Protein AF-A0A4S8QLC9-F1 (afdb_monomer)

Secondary structure (DSSP, 8-state):
-------PPPPP--TTS-HHHHHTT------SSS-HHHHHTT------PPPSS-------------------------------TT------TTS-TTTHHHHHHIIIIIHHHHSS---SSS-HIIIIIGGGTTT-HHHHHHHHHHHHHHHHHH-GGGHHHHHHHHHHHHHHHHHHHTSHHHHTSHHHHHHHHHHHHHHHHH-SS-THHHHHHHHHHHHHHTTS--TT-HHHHHHHHHHHHHHHHHTS--SS-S-TTSPP----------S-S-TTS---PPSSTT-TT-HHHHHHHHHHHHHHHHHHHHHHHTS---HHHHHHHHHHHHHHHHHHHHHHHHS-HHHHT--GGGGTS--SSPPPHHHHHHHHHHHHHHHHHHHHHHHHHHHH-TT--SSPPHHHHHHHHHHHHHHHHSPTTSS-HHHHHHHHHHHHHH-SS-HHHHHHHHHHHS--TTT-SS--HHHHHHHHHHHHHHHHHTS---HHHHHHHHT--SS----------PPPPP-----S---------------PPPEEEEEEETBTTHHHHTHHHHHTT-EEEEEETT-PPPTT-TTEEEEE--TT-GGGTTGGGS--TT-S-TTTT-EEEEE----SSS--HHHHHHHHHHHHTT-TT-B-

Solvent-accessible surface area (backbone atoms only — not comparable to full-atom values): 38582 Å² total; per-residue (Å²): 141,87,87,80,88,74,79,77,71,85,74,79,81,66,91,76,40,36,49,49,34,52,79,67,74,46,91,53,82,60,42,76,85,54,24,65,70,29,61,78,65,75,46,83,51,43,65,82,78,72,75,97,84,78,87,81,84,88,84,88,84,90,85,87,88,83,90,82,92,85,89,82,85,85,78,89,68,89,65,83,76,76,76,63,95,78,65,82,77,83,79,62,94,87,59,60,76,90,52,47,66,25,50,51,43,24,72,77,48,52,51,21,48,75,42,98,50,65,55,91,72,66,42,59,64,61,72,71,42,52,80,40,38,89,80,30,69,20,29,36,21,17,44,35,12,39,26,21,42,52,49,17,68,75,40,63,84,28,41,64,53,10,55,51,24,40,56,47,13,54,53,38,39,57,55,37,57,74,36,75,70,50,38,59,34,67,47,45,47,50,20,34,49,37,45,17,50,33,28,68,46,72,48,93,77,54,56,24,54,61,28,47,51,51,36,50,52,43,35,49,75,61,75,41,74,44,51,86,38,65,69,43,42,52,47,46,52,52,37,33,54,38,10,54,62,41,30,72,24,45,90,61,82,79,69,57,56,55,73,75,78,78,73,87,73,87,67,82,81,76,91,81,78,76,96,77,68,79,79,77,71,56,71,56,56,61,38,82,80,43,52,68,63,49,52,50,58,56,50,48,52,56,45,36,52,48,8,41,51,48,35,61,69,72,47,96,66,54,76,66,54,53,50,51,54,38,53,51,41,52,48,53,52,51,51,53,52,53,48,53,71,68,42,56,64,85,61,62,68,54,66,77,54,70,85,74,54,89,61,99,63,83,76,52,72,45,60,49,50,46,52,49,46,47,47,17,52,54,18,31,52,33,16,49,52,41,48,41,51,34,70,66,35,54,57,63,62,88,77,63,52,73,68,51,50,49,33,37,50,53,28,52,53,45,54,73,66,54,72,89,58,68,44,51,54,67,34,37,51,50,8,43,48,33,36,59,70,70,60,76,88,48,67,69,59,50,51,52,40,51,60,64,42,60,60,62,60,83,48,44,75,65,75,42,59,56,53,47,54,50,45,56,54,48,50,52,48,28,64,74,68,76,45,74,65,43,61,68,60,52,34,62,74,65,74,54,49,75,42,42,79,88,86,76,75,90,75,82,88,70,87,81,80,82,91,72,87,84,78,99,80,83,89,73,80,86,72,81,76,85,72,92,67,101,65,88,49,63,26,37,36,32,39,44,47,79,45,87,54,41,68,66,49,53,55,60,50,35,76,72,56,26,41,36,39,39,24,14,74,82,23,64,50,57,89,91,40,85,75,40,45,33,25,40,32,40,88,88,39,75,85,29,70,54,46,77,71,55,77,78,87,87,70,99,55,96,75,81,65,60,64,48,33,41,51,78,50,76,58,99,51,100,74,33,62,70,54,48,49,56,48,51,61,55,45,58,74,75,41,92,80,62,48,112

Nearest PDB structures (foldseek):
  7vpr-assembly1_B  TM=7.596E-01  e=4.876E-01  Nakaseomyces glabratus CBS 138
  7vpr-assembly2_C  TM=4.814E-01  e=3.981E-01  Nakaseomyces glabratus CBS 138
  7vpu-assembly1_A  TM=4.990E-01  e=4.682E-01  Lachancea thermotolerans CBS 6340
  4n9n-assembly1_B  TM=2.344E-01  e=7.027E-01  Saccharomyces cerevisiae S288C

pLDDT: mean 74.34, std 22.4, range [23.83, 98.12]

Sequence (644 aa):
MAPGMGIKAPVPRTRTGCLTCRARKVKCDEGKPDCGRCIRLQRDCKWSTPPAHMLATTSHGHGISSTSSLPTTQQLALGKTRIPKDSFVIEFPNIDKTTMPYIHHFVGFCTRFLAYANDDEGNPFKEELVPFVTTSPALLHSIIAVAAGHMSRTDKQHEVKATKHYSMALRELNTALCDNSVAKQNATLGACLLLCVYEISHSDRGLWLEHLKGARDLILHRGGPKKSDFLTRFFALLDVSGSLWAGQGPLLPGNYWLEDAPTLSTSPKQIGDSPSAEPTLNWPYYDPGGIMTGEFHVFMIFMAKLSRLSSRSLVETSAEEQIIIKQEAIGIQHEVQMWWQNCSPMLRDLSNDWRRQPRDTKLTVAETLEAEAFSSTKACMYGCILFIHHIINPVGEEPPSPEVSEAITQVLDIAAETPEGYGLEMGLYYGLFAAGASIFNDWAVEDTVRKKLKADTRIALYHADRALELLEILWRRQHQYERKFDWREVQQQMGIHMVLVKDCGEIDRTPQPDFGKMDRNEIKGTDIGVKNGGMNKATILLLGGTGKVARRIAPLPSDDGYNVLLASRSGSSPASLPNVKGVKFDWLDTNSYDNPFISSEGDGDANENSIEAVFMIAPPVLDALPLAKRFIDGVTKREEELYF

Radius of gyration: 32.33 Å; Cα contacts (8 Å, |Δi|>4): 746; chains: 1; bounding box: 87×119×96 Å

Foldseek 3Di:
DDDDDDPPDQDPDDPQAFPVCVVVSHDFPNDPPATPVCVVVVHDTHHPDDDPPPPDDDDDDDDDDDDDDDDDDDDPDPPPPDPPPPPPPPDLPPDDPVQVVLLCQLLVAVLLQLDLHNDNAPRCCVVPAVVCLNVQLLLVLLSSLLSLLLVCLVPVVSVVVNVVSLVSSVVSLVVLCVDLVSLQDPSSLNSLQSNLLSCLQHNQPLCSVVSLVSSQVSCVSNVHQDLPDPSSLSSLVCQLLLLLQALPFGPDDDLSNDDDDDPPPPDDPDPDDDDPDDPDQPPVNLPSVCQLVNLLSVVSVLSRLLSPLSNQLPDDDDPVVLVVSLVSLVVSLVVLVVSLVPRDCVLSVDDLCPVVDDDPDDDDPSRVSSSLSSLLSLLLSLLSVLSSQCSNPVQADVVHDPSLVVSLVSLLSSLVSDDAQRNSCSSSLSSLLSSLLRDAPPVVSLVSSLVSQCGPSNRHSGHQVLSNVLSVVQRVCCVVVVGHDRSVVSCVVVVGRSNDDDDDDDDDPDDDDDDDDDDDDDDDDPDPDDDPDDDQAAEEEEEDPPPPPSVVCQCVVQVVRHAYEYEDCVQDDPPVCPRHGGWHDDLVDPVRLCRLVDDDPDDDDPPNRDHQEYHDDFDPDPDRCVSVVVSVVVSCVVDVRHYD

Structure (mmCIF, N/CA/C/O backbone):
data_AF-A0A4S8QLC9-F1
#
_entry.id   AF-A0A4S8QLC9-F1
#
loop_
_atom_site.group_PDB
_atom_site.id
_atom_site.type_symbol
_atom_site.label_atom_id
_atom_site.label_alt_id
_atom_site.label_comp_id
_atom_site.label_asym_id
_atom_site.label_entity_id
_atom_site.label_seq_id
_atom_site.pdbx_PDB_ins_code
_atom_site.Cartn_x
_atom_site.Cartn_y
_atom_site.Cartn_z
_atom_site.occupancy
_atom_site.B_iso_or_equiv
_atom_site.auth_seq_id
_atom_site.auth_comp_id
_atom_site.auth_asym_id
_atom_site.auth_atom_id
_atom_site.pdbx_PDB_model_num
ATOM 1 N N . MET A 1 1 ? -44.398 20.817 -68.321 1.00 40.97 1 MET A N 1
ATOM 2 C CA . MET A 1 1 ? -43.665 21.704 -67.394 1.00 40.97 1 MET A CA 1
ATOM 3 C C . MET A 1 1 ? -44.543 21.955 -66.182 1.00 40.97 1 MET A C 1
ATOM 5 O O . MET A 1 1 ? -45.638 22.465 -66.359 1.00 40.97 1 MET A O 1
ATOM 9 N N . ALA A 1 2 ? -44.077 21.593 -64.988 1.00 24.88 2 ALA A N 1
ATOM 10 C CA . ALA A 1 2 ? -44.499 22.216 -63.737 1.00 24.88 2 ALA A CA 1
ATOM 11 C C . ALA A 1 2 ? -43.323 22.159 -62.737 1.00 24.88 2 ALA A C 1
ATOM 13 O O . ALA A 1 2 ? -42.549 21.200 -62.790 1.00 24.88 2 ALA A O 1
ATOM 14 N N . PRO A 1 3 ? -43.131 23.196 -61.906 1.00 30.08 3 PRO A N 1
ATOM 15 C CA . PRO A 1 3 ? -41.841 23.584 -61.338 1.00 30.08 3 PRO A CA 1
ATOM 16 C C . PRO A 1 3 ? -41.762 23.342 -59.820 1.00 30.08 3 PRO A C 1
ATOM 18 O O . PRO A 1 3 ? -42.779 23.228 -59.144 1.00 30.08 3 PRO A O 1
ATOM 21 N N . GLY A 1 4 ? -40.543 23.400 -59.269 1.00 27.56 4 GLY A N 1
ATOM 22 C CA . GLY A 1 4 ? -40.357 23.971 -57.928 1.00 27.56 4 GLY A CA 1
ATOM 23 C C . GLY A 1 4 ? -39.788 23.074 -56.831 1.00 27.56 4 GLY A C 1
ATOM 24 O O . GLY A 1 4 ? -40.273 23.118 -55.705 1.00 27.56 4 GLY A O 1
ATOM 25 N N . MET A 1 5 ? -38.712 22.329 -57.102 1.00 36.34 5 MET A N 1
ATOM 26 C CA . MET A 1 5 ? -37.779 21.915 -56.045 1.00 36.34 5 MET A CA 1
ATOM 27 C C . MET A 1 5 ? -37.072 23.155 -55.476 1.00 36.34 5 MET A C 1
ATOM 29 O O . MET A 1 5 ? -36.099 23.646 -56.041 1.00 36.34 5 MET A O 1
ATOM 33 N N . GLY A 1 6 ? -37.562 23.671 -54.350 1.00 28.25 6 GLY A N 1
ATOM 34 C CA . GLY A 1 6 ? -36.847 24.651 -53.538 1.00 28.25 6 GLY A CA 1
ATOM 35 C C . GLY A 1 6 ? -35.930 23.943 -52.546 1.00 28.25 6 GLY A C 1
ATOM 36 O O . GLY A 1 6 ? -36.353 23.615 -51.437 1.00 28.25 6 GLY A O 1
ATOM 37 N N . ILE A 1 7 ? -34.670 23.711 -52.924 1.00 32.94 7 ILE A N 1
ATOM 38 C CA . ILE A 1 7 ? -33.600 23.397 -51.970 1.00 32.94 7 ILE A CA 1
ATOM 39 C C . ILE A 1 7 ? -33.505 24.600 -51.028 1.00 32.94 7 ILE A C 1
ATOM 41 O O . ILE A 1 7 ? -33.061 25.676 -51.428 1.00 32.94 7 ILE A O 1
ATOM 45 N N . LYS A 1 8 ? -33.973 24.452 -49.781 1.00 32.56 8 LYS A N 1
ATOM 46 C CA . LYS A 1 8 ? -33.786 25.490 -48.763 1.00 32.56 8 LYS A CA 1
ATOM 47 C C . LYS A 1 8 ? -32.284 25.683 -48.576 1.00 32.56 8 LYS A C 1
ATOM 49 O O . LYS A 1 8 ? -31.589 24.750 -48.176 1.00 32.56 8 LYS A O 1
ATOM 54 N N . ALA A 1 9 ? -31.803 26.886 -48.882 1.00 34.47 9 ALA A N 1
ATOM 55 C CA . ALA A 1 9 ? -30.424 27.285 -48.645 1.00 34.47 9 ALA A CA 1
ATOM 56 C C . ALA A 1 9 ? -30.021 26.982 -47.184 1.00 34.47 9 ALA A C 1
ATOM 58 O O . ALA A 1 9 ? -30.874 27.073 -46.289 1.00 34.47 9 ALA A O 1
ATOM 59 N N . PRO A 1 10 ? -28.750 26.625 -46.911 1.00 39.81 10 PRO A N 1
ATOM 60 C CA . PRO A 1 10 ? -28.298 26.353 -45.555 1.00 39.81 10 PRO A CA 1
ATOM 61 C C . PRO A 1 10 ? -28.537 27.601 -44.707 1.00 39.81 10 PRO A C 1
ATOM 63 O O . PRO A 1 10 ? -27.985 28.663 -44.990 1.00 39.81 10 PRO A O 1
ATOM 66 N N . VAL A 1 11 ? -29.375 27.484 -43.677 1.00 43.97 11 VAL A N 1
ATOM 67 C CA . VAL A 1 11 ? -29.597 28.582 -42.733 1.00 43.97 11 VAL A CA 1
ATOM 68 C C . VAL A 1 11 ? -28.239 28.925 -42.103 1.00 43.97 11 VAL A C 1
ATOM 70 O O . VAL A 1 11 ? -27.585 28.014 -41.579 1.00 43.97 11 VAL A O 1
ATOM 73 N N . PRO A 1 12 ? -27.787 30.193 -42.154 1.00 42.31 12 PRO A N 1
ATOM 74 C CA . PRO A 1 12 ? -26.515 30.599 -41.572 1.00 42.31 12 PRO A CA 1
ATOM 75 C C . PRO A 1 12 ? -26.458 30.172 -40.105 1.00 42.31 12 PRO A C 1
ATOM 77 O O . PRO A 1 12 ? -27.382 30.433 -39.332 1.00 42.31 12 PRO A O 1
ATOM 80 N N . ARG A 1 13 ? -25.392 29.461 -39.727 1.00 53.06 13 ARG A N 1
ATOM 81 C CA . ARG A 1 13 ? -25.207 28.974 -38.357 1.00 53.06 13 ARG A CA 1
ATOM 82 C C . ARG A 1 13 ? -24.971 30.180 -37.454 1.00 53.06 13 ARG A C 1
ATOM 84 O O . ARG A 1 13 ? -23.897 30.776 -37.511 1.00 53.06 13 ARG A O 1
ATOM 91 N N . THR A 1 14 ? -25.933 30.524 -36.603 1.00 51.81 14 THR A N 1
ATOM 92 C CA . THR A 1 14 ? -25.678 31.504 -35.547 1.00 51.81 14 THR A CA 1
ATOM 93 C C . THR A 1 14 ? -24.712 30.869 -34.540 1.00 51.81 14 THR A C 1
ATOM 95 O O . THR A 1 14 ? -24.945 29.773 -34.022 1.00 51.81 14 THR A O 1
ATOM 98 N N . ARG A 1 15 ? -23.562 31.515 -34.292 1.00 63.62 15 ARG A N 1
ATOM 99 C CA . ARG A 1 15 ? -22.584 31.074 -33.269 1.00 63.62 15 ARG A CA 1
ATOM 100 C C . ARG A 1 15 ? -23.137 31.200 -31.842 1.00 63.62 15 ARG A C 1
ATOM 102 O O . ARG A 1 15 ? -22.495 30.723 -30.911 1.00 63.62 15 ARG A O 1
ATOM 109 N N . THR A 1 16 ? -24.310 31.810 -31.701 1.00 76.56 16 THR A N 1
ATOM 110 C CA . THR A 1 16 ? -24.977 32.205 -30.461 1.00 76.56 16 THR A CA 1
ATOM 111 C C . THR A 1 16 ? -26.030 31.215 -29.967 1.00 76.56 16 THR A C 1
ATOM 113 O O . THR A 1 16 ? -26.509 31.398 -28.863 1.00 76.56 16 THR A O 1
ATOM 116 N N . GLY A 1 17 ? -26.373 30.148 -30.702 1.00 83.12 17 GLY A N 1
ATOM 117 C CA . GLY A 1 17 ? -27.318 29.129 -30.213 1.00 83.12 17 GLY A CA 1
ATOM 118 C C . GLY A 1 17 ? -26.778 28.265 -29.061 1.00 83.12 17 GLY A C 1
ATOM 119 O O . GLY A 1 17 ? -25.562 28.099 -28.925 1.00 83.12 17 GLY A O 1
ATOM 120 N N . CYS A 1 18 ? -27.667 27.650 -28.269 1.00 90.75 18 CYS A N 1
ATOM 121 C CA . CYS A 1 18 ? -27.265 26.723 -27.206 1.00 90.75 18 CYS A CA 1
ATOM 122 C C . CYS A 1 18 ? -26.490 25.516 -27.775 1.00 90.75 18 CYS A C 1
ATOM 124 O O . CYS A 1 18 ? -26.705 25.084 -28.915 1.00 90.75 18 CYS A O 1
ATOM 126 N N . LEU A 1 19 ? -25.580 24.954 -26.980 1.00 88.62 19 LEU A N 1
ATOM 127 C CA . LEU A 1 19 ? -24.732 23.818 -27.351 1.00 88.62 19 LEU A CA 1
ATOM 128 C C . LEU A 1 19 ? -25.574 22.599 -27.747 1.00 88.62 19 LEU A C 1
ATOM 130 O O . LEU A 1 19 ? -25.239 21.916 -28.715 1.00 88.62 19 LEU A O 1
ATOM 134 N N . THR A 1 20 ? -26.711 22.384 -27.081 1.00 88.06 20 THR A N 1
ATOM 135 C CA . THR A 1 20 ? -27.626 21.269 -27.361 1.00 88.06 20 THR A CA 1
ATOM 136 C C . THR A 1 20 ? -28.256 21.370 -28.757 1.00 88.06 20 THR A C 1
ATOM 138 O O . THR A 1 20 ? -28.258 20.397 -29.515 1.00 88.06 20 THR A O 1
ATOM 141 N N . CYS A 1 21 ? -28.752 22.544 -29.161 1.00 88.81 21 CYS A N 1
ATOM 142 C CA . CYS A 1 21 ? -29.295 22.756 -30.509 1.00 88.81 21 CYS A CA 1
ATOM 143 C C . CYS A 1 21 ? -28.197 22.772 -31.582 1.00 88.81 21 CYS A C 1
ATOM 145 O O . CYS A 1 21 ? -28.405 22.243 -32.679 1.00 88.81 21 CYS A O 1
ATOM 147 N N . ARG A 1 22 ? -27.010 23.307 -31.256 1.00 84.44 22 ARG A N 1
ATOM 148 C CA . ARG A 1 22 ? -25.844 23.331 -32.154 1.00 84.44 22 ARG A CA 1
ATOM 149 C C . ARG A 1 22 ? -25.318 21.933 -32.466 1.00 84.44 22 ARG A C 1
ATOM 151 O O . ARG A 1 22 ? -25.116 21.632 -33.641 1.00 84.44 22 ARG A O 1
ATOM 158 N N . ALA A 1 23 ? -25.162 21.070 -31.460 1.00 83.31 23 ALA A N 1
ATOM 159 C CA . ALA A 1 23 ? -24.750 19.674 -31.644 1.00 83.31 23 ALA A CA 1
ATOM 160 C C . ALA A 1 23 ? -25.713 18.917 -32.572 1.00 83.31 23 ALA A C 1
ATOM 162 O O . ALA A 1 23 ? -25.302 18.120 -33.412 1.00 83.31 23 ALA A O 1
ATOM 163 N N . ARG A 1 24 ? -27.006 19.245 -32.482 1.00 84.69 24 ARG A N 1
ATOM 164 C CA . ARG A 1 24 ? -28.070 18.650 -33.296 1.00 84.69 24 ARG A CA 1
ATOM 165 C C . ARG A 1 24 ? -28.266 19.314 -34.659 1.00 84.69 24 ARG A C 1
ATOM 167 O O . ARG A 1 24 ? -29.146 18.892 -35.402 1.00 84.69 24 ARG A O 1
ATOM 174 N N . LYS A 1 25 ? -27.470 20.336 -34.996 1.00 82.94 25 LYS A N 1
ATOM 175 C CA . LYS A 1 25 ? -27.532 21.081 -36.267 1.00 82.94 25 LYS A CA 1
ATOM 176 C C . LYS A 1 25 ? -28.931 21.651 -36.573 1.00 82.94 25 LYS A C 1
ATOM 178 O O . LYS A 1 25 ? -29.340 21.707 -37.730 1.00 82.94 25 LYS A O 1
ATOM 183 N N . VAL A 1 26 ? -29.662 22.098 -35.545 1.00 82.44 26 VAL A N 1
ATOM 184 C CA . VAL A 1 26 ? -30.986 22.743 -35.672 1.00 82.44 26 VAL A CA 1
ATOM 185 C C . VAL A 1 26 ? -30.947 24.193 -35.180 1.00 82.44 26 VAL A C 1
ATOM 187 O O . VAL A 1 26 ? -30.158 24.531 -34.300 1.00 82.44 26 VAL A O 1
ATOM 190 N N . LYS A 1 27 ? -31.808 25.063 -35.732 1.00 79.25 27 LYS A N 1
ATOM 191 C CA . LYS A 1 27 ? -31.900 26.474 -3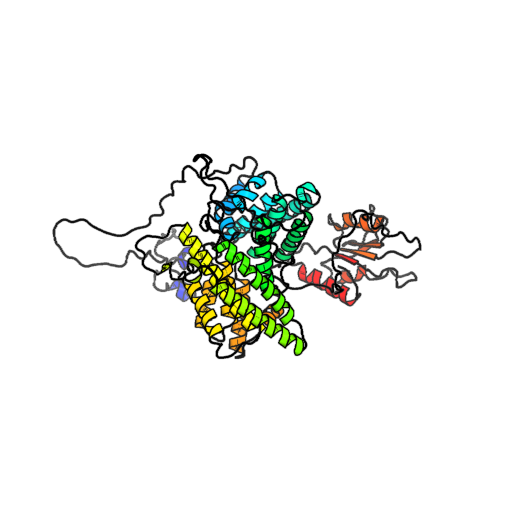5.317 1.00 79.25 27 LYS A CA 1
ATOM 192 C C . LYS A 1 27 ? -32.376 26.580 -33.861 1.00 79.25 27 LYS A C 1
ATOM 194 O O . LYS A 1 27 ? -33.389 25.975 -33.503 1.00 79.25 27 LYS A O 1
ATOM 199 N N . CYS A 1 28 ? -31.634 27.343 -33.066 1.00 89.62 28 CYS A N 1
ATOM 200 C CA . CYS A 1 28 ? -31.968 27.719 -31.696 1.00 89.62 28 CYS A CA 1
ATOM 201 C C . CYS A 1 28 ? -32.767 29.031 -31.725 1.00 89.62 28 CYS A C 1
ATOM 203 O O . CYS A 1 28 ? -32.436 29.921 -32.505 1.00 89.62 28 CYS A O 1
ATOM 205 N N . ASP A 1 29 ? -33.815 29.140 -30.912 1.00 86.62 29 ASP A N 1
ATOM 206 C CA . ASP A 1 29 ? -34.587 30.376 -30.686 1.00 86.62 29 ASP A CA 1
ATOM 207 C C . ASP A 1 29 ? -33.917 31.318 -29.672 1.00 86.62 29 ASP A C 1
ATOM 209 O O . ASP A 1 29 ? -34.363 32.434 -29.452 1.00 86.62 29 ASP A O 1
ATOM 213 N N . GLU A 1 30 ? -32.813 30.859 -29.092 1.00 87.19 30 GLU A N 1
ATOM 214 C CA . GLU A 1 30 ? -31.900 31.597 -28.221 1.00 87.19 30 GLU A CA 1
ATOM 215 C C . GLU A 1 30 ? -32.475 32.096 -26.878 1.00 87.19 30 GLU A C 1
ATOM 217 O O . GLU A 1 30 ? -31.801 32.832 -26.158 1.00 87.19 30 GLU A O 1
ATOM 222 N N . GLY A 1 31 ? -33.668 31.633 -26.489 1.00 82.50 31 GLY A N 1
ATOM 223 C CA . GLY A 1 31 ? -34.246 31.892 -25.166 1.00 82.50 31 GLY A CA 1
ATOM 224 C C . GLY A 1 31 ? -33.378 31.351 -24.021 1.00 82.50 31 GLY A C 1
ATOM 225 O O . GLY A 1 31 ? -32.878 30.231 -24.099 1.00 82.50 31 GLY A O 1
ATOM 226 N N . LYS A 1 32 ? -33.187 32.147 -22.963 1.00 80.88 32 LYS A N 1
ATOM 227 C CA . LYS A 1 32 ? -32.440 31.781 -21.744 1.00 80.88 32 LYS A CA 1
ATOM 228 C C . LYS A 1 32 ? -33.388 31.787 -20.532 1.00 80.88 32 LYS A C 1
ATOM 230 O O . LYS A 1 32 ? -34.280 32.635 -20.517 1.00 80.88 32 LYS A O 1
ATOM 235 N N . PRO A 1 33 ? -33.208 30.914 -19.517 1.00 83.00 33 PRO A N 1
ATOM 236 C CA . PRO A 1 33 ? -32.095 29.971 -19.323 1.00 83.00 33 PRO A CA 1
ATOM 237 C C . PRO A 1 33 ? -32.136 28.755 -20.259 1.00 83.00 33 PRO A C 1
ATOM 239 O O . PRO A 1 33 ? -31.084 28.318 -20.712 1.00 83.00 33 PRO A O 1
ATOM 242 N N . ASP A 1 34 ? -33.321 28.306 -20.669 1.00 87.00 34 ASP A N 1
ATOM 243 C CA . ASP A 1 34 ? -33.502 27.209 -21.621 1.00 87.00 34 ASP A CA 1
ATOM 244 C C . ASP A 1 34 ? -34.203 27.705 -22.889 1.00 87.00 34 ASP A C 1
ATOM 246 O O . ASP A 1 34 ? -35.184 28.447 -22.824 1.00 87.00 34 ASP A O 1
ATOM 250 N N . CYS A 1 35 ? -33.732 27.276 -24.062 1.00 92.88 35 CYS A N 1
ATOM 251 C CA . CYS A 1 35 ? -34.380 27.653 -25.318 1.00 92.88 35 CYS A CA 1
ATOM 252 C C . CYS A 1 35 ? -35.712 26.898 -25.478 1.00 92.88 35 CYS A C 1
ATOM 254 O O . CYS A 1 35 ? -35.819 25.722 -25.103 1.00 92.88 35 CYS A O 1
ATOM 256 N N . GLY A 1 36 ? -36.729 27.524 -26.078 1.00 85.81 36 GLY A N 1
ATOM 257 C CA . GLY A 1 36 ? -38.081 26.966 -26.185 1.00 85.81 36 GLY A CA 1
ATOM 258 C C . GLY A 1 36 ? -38.118 25.625 -26.919 1.00 85.81 36 GLY A C 1
ATOM 259 O O . GLY A 1 36 ? -38.974 24.772 -26.663 1.00 85.81 36 GLY A O 1
ATOM 260 N N . ARG A 1 37 ? -37.139 25.370 -27.794 1.00 87.81 37 ARG A N 1
ATOM 261 C CA . ARG A 1 37 ? -37.010 24.075 -28.464 1.00 87.81 37 ARG A CA 1
ATOM 262 C C . ARG A 1 37 ? -36.482 22.960 -27.559 1.00 87.81 37 ARG A C 1
ATOM 264 O O . ARG A 1 37 ? -36.915 21.822 -27.744 1.00 87.81 37 ARG A O 1
ATOM 271 N N . CYS A 1 38 ? -35.588 23.258 -26.619 1.00 91.44 38 CYS A N 1
ATOM 272 C CA . CYS A 1 38 ? -35.139 22.296 -25.610 1.00 91.44 38 CYS A CA 1
ATOM 273 C C . CYS A 1 38 ? -36.237 22.025 -24.578 1.00 91.44 38 CYS A C 1
ATOM 275 O O . CYS A 1 38 ? -36.470 20.857 -24.276 1.00 91.44 38 CYS A O 1
ATOM 277 N N . ILE A 1 39 ? -36.982 23.056 -24.158 1.00 87.94 39 ILE A N 1
ATOM 278 C CA . ILE A 1 39 ? -38.133 22.921 -23.246 1.00 87.94 39 ILE A CA 1
ATOM 279 C C . ILE A 1 39 ? -39.187 21.986 -23.850 1.00 87.94 39 ILE A C 1
ATOM 281 O O . ILE A 1 39 ? -39.527 20.958 -23.269 1.00 87.94 39 ILE A O 1
ATOM 285 N N . ARG A 1 40 ? -39.649 22.275 -25.074 1.00 88.75 40 ARG A N 1
ATOM 286 C CA . ARG A 1 40 ? -40.689 21.475 -25.748 1.00 88.75 40 ARG A CA 1
ATOM 287 C C . ARG A 1 40 ? -40.271 20.023 -26.008 1.00 88.75 40 ARG A C 1
ATOM 289 O O . ARG A 1 40 ? -41.125 19.163 -26.178 1.00 88.75 40 ARG A O 1
ATOM 296 N N . LEU A 1 41 ? -38.970 19.755 -26.115 1.00 85.25 41 LEU A N 1
ATOM 297 C CA . LEU A 1 41 ? -38.430 18.416 -26.371 1.00 85.25 41 LEU A CA 1
ATOM 298 C C . LEU A 1 41 ? -37.876 17.740 -25.109 1.00 85.25 41 LEU A C 1
ATOM 300 O O . LEU A 1 41 ? -37.269 16.677 -25.249 1.00 85.25 41 LEU A O 1
ATOM 304 N N . GLN A 1 42 ? -38.051 18.360 -23.932 1.00 84.38 42 GLN A N 1
ATOM 305 C CA . GLN A 1 42 ? -37.523 17.917 -22.638 1.00 84.38 42 GLN A CA 1
ATOM 306 C C . GLN A 1 42 ? -36.046 17.502 -22.716 1.00 84.38 42 GLN A C 1
ATOM 308 O O . GLN A 1 42 ? -35.666 16.368 -22.426 1.00 84.38 42 GLN A O 1
ATOM 313 N N . ARG A 1 43 ? -35.195 18.413 -23.195 1.00 86.00 43 ARG A N 1
ATOM 314 C CA . ARG A 1 43 ? -33.745 18.198 -23.296 1.00 86.00 43 ARG A CA 1
ATOM 315 C C . ARG A 1 43 ? -32.996 19.206 -22.445 1.00 86.00 43 ARG A C 1
ATOM 317 O O . ARG A 1 43 ? -33.360 20.375 -22.411 1.00 86.00 43 ARG A O 1
ATOM 324 N N . ASP A 1 44 ? -31.894 18.742 -21.874 1.00 88.06 44 ASP A N 1
ATOM 325 C CA . ASP A 1 44 ? -30.934 19.559 -21.140 1.00 88.06 44 ASP A CA 1
ATOM 326 C C . ASP A 1 44 ? -30.322 20.637 -22.062 1.00 88.06 44 ASP A C 1
ATOM 328 O O . ASP A 1 44 ? -29.663 20.321 -23.065 1.00 88.06 44 ASP A O 1
ATOM 332 N N . CYS A 1 45 ? -30.613 21.913 -21.789 1.00 89.69 45 CYS A N 1
ATOM 333 C CA . CYS A 1 45 ? -30.244 23.045 -22.635 1.00 89.69 45 CYS A CA 1
ATOM 334 C C . CYS A 1 45 ? -28.955 23.705 -22.140 1.00 89.69 45 CYS A C 1
ATOM 336 O O . CYS A 1 45 ? -28.960 24.617 -21.320 1.00 89.69 45 CYS A O 1
ATOM 338 N N . LYS A 1 46 ? -27.822 23.294 -22.710 1.00 90.44 46 LYS A N 1
ATOM 339 C CA . LYS A 1 46 ? -26.516 23.801 -22.282 1.00 90.44 46 LYS A CA 1
ATOM 340 C C . LYS A 1 46 ? -26.110 25.027 -23.076 1.00 90.44 46 LYS A C 1
ATOM 342 O O . LYS A 1 46 ? -26.068 24.994 -24.306 1.00 90.44 46 LYS A O 1
ATOM 347 N N . TRP A 1 47 ? -25.746 26.092 -22.383 1.00 86.69 47 TRP A N 1
ATOM 348 C CA . TRP A 1 47 ? -25.179 27.298 -22.974 1.00 86.69 47 TRP A CA 1
ATOM 349 C C . TRP A 1 47 ? -23.670 27.329 -22.756 1.00 86.69 47 TRP A C 1
ATOM 351 O O . TRP A 1 47 ? -23.190 26.896 -21.715 1.00 86.69 47 TRP A O 1
ATOM 361 N N . SER A 1 48 ? -22.908 27.825 -23.735 1.00 76.12 48 SER A N 1
ATOM 362 C CA . SER A 1 48 ? -21.484 28.087 -23.518 1.00 76.12 48 SER A CA 1
ATOM 363 C C . SER A 1 48 ? -21.356 29.218 -22.504 1.00 76.12 48 SER A C 1
ATOM 365 O O . SER A 1 48 ? -21.769 30.343 -22.797 1.00 76.12 48 SER A O 1
ATOM 367 N N . THR A 1 49 ? -20.813 28.925 -21.329 1.00 64.31 49 THR A N 1
ATOM 368 C CA . THR A 1 49 ? -20.461 29.929 -20.328 1.00 64.31 49 THR A CA 1
ATOM 369 C C . THR A 1 49 ? -19.410 30.872 -20.919 1.00 64.31 49 THR A C 1
ATOM 371 O O . THR A 1 49 ? -18.363 30.405 -21.376 1.00 64.31 49 THR A O 1
ATOM 374 N N . PRO A 1 50 ? -19.664 32.191 -20.980 1.00 40.97 50 PRO A N 1
ATOM 375 C CA . PRO A 1 50 ? -18.615 33.139 -21.316 1.00 40.97 50 PRO A CA 1
ATOM 376 C C . PRO A 1 50 ? -17.540 33.122 -20.217 1.00 40.97 50 PRO A C 1
ATOM 378 O O . PRO A 1 50 ? -17.886 32.960 -19.044 1.00 40.97 50 PRO A O 1
ATOM 381 N N . PRO A 1 51 ? -16.257 33.335 -20.555 1.00 37.06 51 PRO A N 1
ATOM 382 C CA . PRO A 1 51 ? -15.237 33.672 -19.568 1.00 37.06 51 PRO A CA 1
ATOM 383 C C . PRO A 1 51 ? -15.689 34.893 -18.758 1.00 37.06 51 PRO A C 1
ATOM 385 O O . PRO A 1 51 ? -16.267 35.825 -19.320 1.00 37.06 51 PRO A O 1
ATOM 388 N N . ALA A 1 52 ? -15.414 34.899 -17.455 1.00 37.06 52 ALA A N 1
ATOM 389 C CA . ALA A 1 52 ? -15.907 35.865 -16.470 1.00 37.06 52 ALA A CA 1
ATOM 390 C C . ALA A 1 52 ? -15.384 37.319 -16.618 1.00 37.06 52 ALA A C 1
ATOM 392 O O . ALA A 1 52 ? -15.271 38.030 -15.629 1.00 37.06 52 ALA A O 1
ATOM 393 N N . HIS A 1 53 ? -15.071 37.794 -17.829 1.00 40.81 53 HIS A N 1
ATOM 394 C CA . HIS A 1 53 ? -14.498 39.127 -18.059 1.00 40.81 53 HIS A CA 1
ATOM 395 C C . HIS A 1 53 ? -15.305 40.011 -19.030 1.00 40.81 53 HIS A C 1
ATOM 397 O O . HIS A 1 53 ? -14.739 40.875 -19.695 1.00 40.81 53 HIS A O 1
ATOM 403 N N . MET A 1 54 ? -16.624 39.817 -19.145 1.00 33.84 54 MET A N 1
ATOM 404 C CA . MET A 1 54 ? -17.498 40.718 -19.922 1.00 33.84 54 MET A CA 1
ATOM 405 C C . MET A 1 54 ? -18.907 40.871 -19.331 1.00 33.84 54 MET A C 1
ATOM 407 O O . MET A 1 54 ? -19.908 40.712 -20.026 1.00 33.84 54 MET A O 1
ATOM 411 N N . LEU A 1 55 ? -18.995 41.225 -18.049 1.00 33.03 55 LEU A N 1
ATOM 412 C CA . LEU A 1 55 ? -20.202 41.832 -17.481 1.00 33.03 55 LEU A CA 1
ATOM 413 C C . LEU A 1 55 ? -19.808 43.040 -16.629 1.00 33.03 55 LEU A C 1
ATOM 415 O O . LEU A 1 55 ? -19.645 42.926 -15.423 1.00 33.03 55 LEU A O 1
ATOM 419 N N . ALA A 1 56 ? -19.647 44.187 -17.284 1.00 31.98 56 ALA A N 1
ATOM 420 C CA . ALA A 1 56 ? -19.864 45.501 -16.682 1.00 31.98 56 ALA A CA 1
ATOM 421 C C . ALA A 1 56 ? -19.960 46.540 -17.806 1.00 31.98 56 ALA A C 1
ATOM 423 O O . ALA A 1 56 ? -18.963 47.065 -18.298 1.00 31.98 56 ALA A O 1
ATOM 424 N N . THR A 1 57 ? -21.181 46.803 -18.256 1.00 29.84 57 THR A N 1
ATOM 425 C CA . THR A 1 57 ? -21.509 48.010 -19.012 1.00 29.84 57 THR A CA 1
ATOM 426 C C . THR A 1 57 ? -21.718 49.189 -18.061 1.00 29.84 57 THR A C 1
ATOM 428 O O . THR A 1 57 ? -22.377 49.050 -17.035 1.00 29.84 57 THR A O 1
ATOM 431 N N . THR A 1 58 ? -21.228 50.346 -18.521 1.00 29.98 58 THR A N 1
ATOM 432 C CA . THR A 1 58 ? -21.732 51.723 -18.326 1.00 29.98 58 THR A CA 1
ATOM 433 C C . THR A 1 58 ? -21.580 52.423 -16.970 1.00 29.98 58 THR A C 1
ATOM 435 O O . THR A 1 58 ? -22.396 52.221 -16.083 1.00 29.98 58 THR A O 1
ATOM 438 N N . SER A 1 59 ? -20.685 53.424 -16.923 1.00 29.92 59 SER A N 1
ATOM 439 C CA . SER A 1 59 ? -21.028 54.832 -16.610 1.00 29.92 59 SER A CA 1
ATOM 440 C C . SER A 1 59 ? -19.854 55.789 -16.900 1.00 29.92 59 SER A C 1
ATOM 442 O O . SER A 1 59 ? -18.699 55.461 -16.656 1.00 29.92 59 SER A O 1
ATOM 444 N N . HIS A 1 60 ? -20.173 56.955 -17.467 1.00 28.67 60 HIS A N 1
ATOM 445 C CA . HIS A 1 60 ? -19.282 58.037 -17.914 1.00 28.67 60 HIS A CA 1
ATOM 446 C C . HIS A 1 60 ? -18.594 58.827 -16.779 1.00 28.67 60 HIS A C 1
ATOM 448 O O . HIS A 1 60 ? -19.166 58.958 -15.701 1.00 28.67 60 HIS A O 1
ATOM 454 N N . GLY A 1 61 ? -17.461 59.485 -17.079 1.00 26.38 61 GLY A N 1
ATOM 455 C CA . GLY A 1 61 ? -16.950 60.628 -16.300 1.00 26.38 61 GLY A CA 1
ATOM 456 C C . GLY A 1 61 ? -15.480 61.000 -16.565 1.00 26.38 61 GLY A C 1
ATOM 457 O O . GLY A 1 61 ? -14.601 60.163 -16.428 1.00 26.38 61 GLY A O 1
ATOM 458 N N . HIS A 1 62 ? -15.234 62.255 -16.952 1.00 27.27 62 HIS A N 1
ATOM 459 C CA . HIS A 1 62 ? -13.953 62.912 -17.280 1.00 27.27 62 HIS A CA 1
ATOM 460 C C . HIS A 1 62 ? -12.899 62.966 -16.144 1.00 27.27 62 HIS A C 1
ATOM 462 O O . HIS A 1 62 ? -13.279 63.082 -14.985 1.00 27.27 62 HIS A O 1
ATOM 468 N N . GLY A 1 63 ? -11.598 63.097 -16.490 1.00 25.67 63 GLY A N 1
ATOM 469 C CA . GLY A 1 63 ? -10.627 63.831 -15.642 1.00 25.67 63 GLY A CA 1
ATOM 470 C C . GLY A 1 63 ? -9.147 63.389 -15.626 1.00 25.67 63 GLY A C 1
ATOM 471 O O . GLY A 1 63 ? -8.753 62.595 -14.792 1.00 25.67 63 GLY A O 1
ATOM 472 N N . ILE A 1 64 ? -8.351 63.945 -16.547 1.00 25.84 64 ILE A N 1
ATOM 473 C CA . ILE A 1 64 ? -6.965 64.484 -16.467 1.00 25.84 64 ILE A CA 1
ATOM 474 C C . ILE A 1 64 ? -5.986 64.059 -15.319 1.00 25.84 64 ILE A C 1
ATOM 476 O O . ILE A 1 64 ? -6.199 64.371 -14.156 1.00 25.84 64 ILE A O 1
ATOM 480 N N . SER A 1 65 ? -4.815 63.562 -15.766 1.00 26.42 65 SER A N 1
ATOM 481 C CA . SER A 1 65 ? -3.404 63.679 -15.296 1.00 26.42 65 SER A CA 1
ATOM 482 C C . SER A 1 65 ? -2.829 63.091 -13.986 1.00 26.42 65 SER A C 1
ATOM 484 O O . SER A 1 65 ? -3.325 63.269 -12.882 1.00 26.42 65 SER A O 1
ATOM 486 N N . SER A 1 66 ? -1.579 62.627 -14.191 1.00 25.23 66 SER A N 1
ATOM 487 C CA . SER A 1 66 ? -0.352 62.677 -13.358 1.00 25.23 66 SER A CA 1
ATOM 488 C C . SER A 1 66 ? 0.029 61.531 -12.396 1.00 25.23 66 SER A C 1
ATOM 490 O O . SER A 1 66 ? -0.529 61.359 -11.324 1.00 25.23 66 SER A O 1
ATOM 492 N N . THR A 1 67 ? 1.099 60.832 -12.816 1.00 31.03 67 THR A N 1
ATOM 493 C CA . THR A 1 67 ? 2.299 60.374 -12.074 1.00 31.03 67 THR A CA 1
ATOM 494 C C . THR A 1 67 ? 2.149 59.716 -10.696 1.00 31.03 67 THR A C 1
ATOM 496 O O . THR A 1 67 ? 2.000 60.406 -9.693 1.00 31.03 67 THR A O 1
ATOM 499 N N . SER A 1 68 ? 2.402 58.403 -10.623 1.00 24.95 68 SER A N 1
ATOM 500 C CA . SER A 1 68 ? 3.450 57.773 -9.782 1.00 24.95 68 SER A CA 1
ATOM 501 C C . SER A 1 68 ? 3.327 56.235 -9.781 1.00 24.95 68 SER A C 1
ATOM 503 O O . SER A 1 68 ? 2.246 55.668 -9.685 1.00 24.95 68 SER A O 1
ATOM 505 N N . SER A 1 69 ? 4.472 55.573 -9.947 1.00 23.83 69 SER A N 1
ATOM 506 C CA . SER A 1 69 ? 4.806 54.165 -9.646 1.00 23.83 69 SER A CA 1
ATOM 507 C C . SER A 1 69 ? 4.612 53.862 -8.149 1.00 23.83 69 SER A C 1
ATOM 509 O O . SER A 1 69 ? 4.917 54.753 -7.363 1.00 23.83 69 SER A O 1
ATOM 511 N N . LEU A 1 70 ? 4.201 52.713 -7.594 1.00 24.36 70 LEU A N 1
ATOM 512 C CA . LEU A 1 70 ? 4.019 51.260 -7.866 1.00 24.36 70 LEU A CA 1
ATOM 513 C C . LEU A 1 70 ? 2.938 50.779 -6.826 1.00 24.36 70 LEU A C 1
ATOM 515 O O . LEU A 1 70 ? 2.503 51.638 -6.058 1.00 24.36 70 LEU A O 1
ATOM 519 N N . PRO A 1 71 ? 2.540 49.491 -6.627 1.00 31.34 71 PRO A N 1
ATOM 520 C CA . PRO A 1 71 ? 2.789 48.224 -7.338 1.00 31.34 71 PRO A CA 1
ATOM 521 C C . PRO A 1 71 ? 1.485 47.444 -7.686 1.00 31.34 71 PRO A C 1
ATOM 523 O O . PRO A 1 71 ? 0.437 47.626 -7.072 1.00 31.34 71 PRO A O 1
ATOM 526 N N . THR A 1 72 ? 1.522 46.491 -8.626 1.00 23.97 72 THR A N 1
ATOM 527 C CA . THR A 1 72 ? 0.466 45.458 -8.734 1.00 23.97 72 THR A CA 1
ATOM 528 C C . THR A 1 72 ? 1.054 44.104 -9.121 1.00 23.97 72 THR A C 1
ATOM 530 O O . THR A 1 72 ? 1.551 43.896 -10.223 1.00 23.97 72 THR A O 1
ATOM 533 N N . THR A 1 73 ? 1.019 43.217 -8.131 1.00 26.52 73 THR A N 1
ATOM 534 C CA . THR A 1 73 ? 0.694 41.788 -8.145 1.00 26.52 73 THR A CA 1
ATOM 535 C C . THR A 1 73 ? 0.561 41.087 -9.505 1.00 26.52 73 THR A C 1
ATOM 537 O O . THR A 1 73 ? -0.393 41.285 -10.250 1.00 26.52 73 THR A O 1
ATOM 540 N N . GLN A 1 74 ? 1.524 40.191 -9.735 1.00 37.19 74 GLN A N 1
ATOM 541 C CA . GLN A 1 74 ? 1.386 38.806 -10.210 1.00 37.19 74 GLN A CA 1
ATOM 542 C C . GLN A 1 74 ? 0.182 38.464 -11.110 1.00 37.19 74 GLN A C 1
ATOM 544 O O . GLN A 1 74 ? -0.920 38.196 -10.641 1.00 37.19 74 GLN A O 1
ATOM 549 N N . GLN A 1 75 ? 0.478 38.245 -12.393 1.00 25.03 75 GLN A N 1
ATOM 550 C CA . GLN A 1 75 ? -0.104 37.143 -13.156 1.00 25.03 75 GLN A CA 1
ATOM 551 C C . GLN A 1 75 ? 1.014 36.138 -13.451 1.00 25.03 75 GLN A C 1
ATOM 553 O O . GLN A 1 75 ? 1.947 36.432 -14.198 1.00 25.03 75 GLN A O 1
ATOM 558 N N . LEU A 1 76 ? 0.920 34.952 -12.843 1.00 26.09 76 LEU A N 1
ATOM 559 C CA . LEU A 1 76 ? 1.676 33.764 -13.237 1.00 26.09 76 LEU A CA 1
ATOM 560 C C . LEU A 1 76 ? 1.217 33.354 -14.640 1.00 26.09 76 LEU A C 1
ATOM 562 O O . LEU A 1 76 ? 0.289 32.570 -14.822 1.00 26.09 76 LEU A O 1
ATOM 566 N N . ALA A 1 77 ? 1.864 33.931 -15.647 1.00 27.80 77 ALA A N 1
ATOM 567 C CA . ALA A 1 77 ? 1.891 33.355 -16.974 1.00 27.80 77 ALA A CA 1
ATOM 568 C C . ALA A 1 77 ? 2.575 31.985 -16.881 1.00 27.80 77 ALA A C 1
ATOM 570 O O . ALA A 1 77 ? 3.650 31.867 -16.290 1.00 27.80 77 ALA A O 1
ATOM 571 N N . LEU A 1 78 ? 1.967 30.971 -17.502 1.00 33.56 78 LEU A N 1
ATOM 572 C CA . LEU A 1 78 ? 2.628 29.737 -17.927 1.00 33.56 78 LEU A CA 1
ATOM 573 C C . LEU A 1 78 ? 3.777 30.109 -18.877 1.00 33.56 78 LEU A C 1
ATOM 575 O O . LEU A 1 78 ? 3.649 30.103 -20.102 1.00 33.56 78 LEU A O 1
ATOM 579 N N . GLY A 1 79 ? 4.894 30.525 -18.289 1.00 25.98 79 GLY A N 1
ATOM 580 C CA . GLY A 1 79 ? 6.151 30.726 -18.972 1.00 25.98 79 GLY A CA 1
ATOM 581 C C . GLY A 1 79 ? 6.683 29.364 -19.373 1.00 25.98 79 GLY A C 1
ATOM 582 O O . GLY A 1 79 ? 6.809 28.475 -18.537 1.00 25.98 79 GLY A O 1
ATOM 583 N N . LYS A 1 80 ? 6.993 29.216 -20.663 1.00 29.34 80 LYS A N 1
ATOM 584 C CA . LYS A 1 80 ? 7.859 28.157 -21.183 1.00 29.34 80 LYS A CA 1
ATOM 585 C C . LYS A 1 80 ? 9.057 28.035 -20.244 1.00 29.34 80 LYS A C 1
ATOM 587 O O . LYS A 1 80 ? 9.911 28.922 -20.226 1.00 29.34 80 LYS A O 1
ATOM 592 N N . THR A 1 81 ? 9.085 26.981 -19.441 1.00 27.06 81 THR A N 1
ATOM 593 C CA . THR A 1 81 ? 10.211 26.687 -18.569 1.00 27.06 81 THR A CA 1
ATOM 594 C C . THR A 1 81 ? 11.413 26.442 -19.468 1.00 27.06 81 THR A C 1
ATOM 596 O O . THR A 1 81 ? 11.427 25.569 -20.335 1.00 27.06 81 THR A O 1
ATOM 599 N N . ARG A 1 82 ? 12.411 27.311 -19.327 1.00 29.88 82 ARG A N 1
ATOM 600 C CA . ARG A 1 82 ? 13.731 27.106 -19.907 1.00 29.88 82 ARG A CA 1
ATOM 601 C C . ARG A 1 82 ? 14.302 25.900 -19.167 1.00 29.88 82 ARG A C 1
ATOM 603 O O . ARG A 1 82 ? 14.503 25.983 -17.961 1.00 29.88 82 ARG A O 1
ATOM 610 N N . ILE A 1 83 ? 14.474 24.788 -19.876 1.00 31.22 83 ILE A N 1
ATOM 611 C CA . ILE A 1 83 ? 15.091 23.567 -19.346 1.00 31.22 83 ILE A CA 1
ATOM 612 C C . ILE A 1 83 ? 16.453 23.968 -18.740 1.00 31.22 83 ILE A C 1
ATOM 614 O O . ILE A 1 83 ? 17.232 24.627 -19.443 1.00 31.22 83 ILE A O 1
ATOM 618 N N . PRO A 1 84 ? 16.734 23.662 -17.458 1.00 32.09 84 PRO A N 1
ATOM 619 C CA . PRO A 1 84 ? 18.053 23.868 -16.865 1.00 32.09 84 PRO A CA 1
ATOM 620 C C . PRO A 1 84 ? 19.112 23.150 -17.704 1.00 32.09 84 PRO A C 1
ATOM 622 O O . PRO A 1 84 ? 18.883 22.036 -18.174 1.00 32.09 84 PRO A O 1
ATOM 625 N N . LYS A 1 85 ? 20.264 23.791 -17.923 1.00 31.31 85 LYS A N 1
ATOM 626 C CA . LYS A 1 85 ? 21.325 23.274 -18.806 1.00 31.31 85 LYS A CA 1
ATOM 627 C C . LYS A 1 85 ? 21.972 21.962 -18.327 1.00 31.31 85 LYS A C 1
ATOM 629 O O . LYS A 1 85 ? 22.676 21.362 -19.126 1.00 31.31 85 LYS A O 1
ATOM 634 N N . ASP A 1 86 ? 21.634 21.492 -17.125 1.00 33.00 86 ASP A N 1
ATOM 635 C CA . ASP A 1 86 ? 22.153 20.256 -16.524 1.00 33.00 86 ASP A CA 1
ATOM 636 C C . ASP A 1 86 ? 21.070 19.183 -16.291 1.00 33.00 86 ASP A C 1
ATOM 638 O O . ASP A 1 86 ? 21.252 18.254 -15.509 1.00 33.00 86 ASP A O 1
ATOM 642 N N . SER A 1 87 ? 19.927 19.264 -16.985 1.00 30.75 87 SER A N 1
ATOM 643 C CA . SER A 1 87 ? 18.995 18.130 -17.058 1.00 30.75 87 SER A CA 1
ATOM 644 C C . SER A 1 87 ? 19.700 16.958 -17.743 1.00 30.75 87 SER A C 1
ATOM 646 O O . SER A 1 87 ? 19.866 16.988 -18.963 1.00 30.75 87 SER A O 1
ATOM 648 N N . PHE A 1 88 ? 20.070 15.920 -16.989 1.00 38.53 88 PHE A N 1
ATOM 649 C CA . PHE A 1 88 ? 20.510 14.631 -17.527 1.00 38.53 88 PHE A CA 1
ATOM 650 C C . PHE A 1 88 ? 19.502 14.146 -18.583 1.00 38.53 88 PHE A C 1
ATOM 652 O O . PHE A 1 88 ? 18.419 13.654 -18.265 1.00 38.53 88 PHE A O 1
ATOM 659 N N . VAL A 1 89 ? 19.831 14.307 -19.867 1.00 39.22 89 VAL A N 1
ATOM 660 C CA . VAL A 1 89 ? 19.104 13.643 -20.949 1.00 39.22 89 VAL A CA 1
ATOM 661 C C . VAL A 1 89 ? 19.587 12.202 -20.928 1.00 39.22 89 VAL A C 1
ATOM 663 O O . VAL A 1 89 ? 20.648 11.888 -21.458 1.00 39.22 89 VAL A O 1
ATOM 666 N N . ILE A 1 90 ? 18.840 11.328 -20.255 1.00 48.97 90 ILE A N 1
ATOM 667 C CA . ILE A 1 90 ? 19.107 9.892 -20.318 1.00 48.97 90 ILE A CA 1
ATOM 668 C C . ILE A 1 90 ? 18.717 9.438 -21.728 1.00 48.97 90 ILE A C 1
ATOM 670 O O . ILE A 1 90 ? 17.537 9.297 -22.050 1.00 48.97 90 ILE A O 1
ATOM 674 N N . GLU A 1 91 ? 19.709 9.283 -22.604 1.00 44.44 91 GLU A N 1
ATOM 675 C CA . GLU A 1 91 ? 19.501 8.742 -23.942 1.00 44.44 91 GLU A CA 1
ATOM 676 C C . GLU A 1 91 ? 19.346 7.220 -23.863 1.00 44.44 91 GLU A C 1
ATOM 678 O O . GLU A 1 91 ? 20.213 6.513 -23.350 1.00 44.44 91 GLU A O 1
ATOM 683 N N . PHE A 1 92 ? 18.244 6.699 -24.409 1.00 58.69 92 PHE A N 1
ATOM 684 C CA . PHE A 1 92 ? 18.003 5.261 -24.528 1.00 58.69 92 PHE A CA 1
ATOM 685 C C . PHE A 1 92 ? 18.100 4.824 -26.004 1.00 58.69 92 PHE A C 1
ATOM 687 O O . PHE A 1 92 ? 17.072 4.675 -26.672 1.00 58.69 92 PHE A O 1
ATOM 694 N N . PRO A 1 93 ? 19.315 4.623 -26.551 1.00 48.75 93 PRO A N 1
ATOM 695 C CA . PRO A 1 93 ? 19.547 4.498 -27.996 1.00 48.75 93 PRO A CA 1
ATOM 696 C C . PRO A 1 93 ? 18.897 3.271 -28.662 1.00 48.75 93 PRO A C 1
ATOM 698 O O . PRO A 1 93 ? 18.736 3.265 -29.879 1.00 48.75 93 PRO A O 1
ATOM 701 N N . ASN A 1 94 ? 18.463 2.269 -27.887 1.00 58.25 94 ASN A N 1
ATOM 702 C CA . ASN A 1 94 ? 17.857 1.024 -28.385 1.00 58.25 94 ASN A CA 1
ATOM 703 C C . ASN A 1 94 ? 16.384 0.836 -27.979 1.00 58.25 94 ASN A C 1
ATOM 705 O O . ASN A 1 94 ? 15.838 -0.258 -28.123 1.00 58.25 94 ASN A O 1
ATOM 709 N N . ILE A 1 95 ? 15.736 1.877 -27.452 1.00 67.00 95 ILE A N 1
ATOM 710 C CA . ILE A 1 95 ? 14.339 1.808 -27.017 1.00 67.00 95 ILE A CA 1
ATOM 711 C C . ILE A 1 95 ? 13.420 2.364 -28.107 1.00 67.00 95 ILE A C 1
ATOM 713 O O . ILE A 1 95 ? 13.686 3.411 -28.699 1.00 67.00 95 ILE A O 1
ATOM 717 N N . ASP A 1 96 ? 12.311 1.664 -28.367 1.00 75.94 96 ASP A N 1
ATOM 718 C CA . ASP A 1 96 ? 11.294 2.116 -29.315 1.00 75.94 96 ASP A CA 1
ATOM 719 C C . ASP A 1 96 ? 10.795 3.520 -28.937 1.00 75.94 96 ASP A C 1
ATOM 721 O O . ASP A 1 96 ? 10.304 3.750 -27.826 1.00 75.94 96 ASP A O 1
ATOM 725 N N . LYS A 1 97 ? 10.855 4.453 -29.896 1.00 78.75 97 LYS A N 1
ATOM 726 C CA . LYS A 1 97 ? 10.382 5.836 -29.747 1.00 78.75 97 LYS A CA 1
ATOM 727 C C . LYS A 1 97 ? 8.939 5.909 -29.246 1.00 78.75 97 LYS A C 1
ATOM 729 O O . LYS A 1 97 ? 8.582 6.881 -28.587 1.00 78.75 97 LYS A O 1
ATOM 734 N N . THR A 1 98 ? 8.111 4.891 -29.508 1.00 82.88 98 THR A N 1
ATOM 735 C CA . THR A 1 98 ? 6.721 4.857 -29.018 1.00 82.88 98 THR A CA 1
ATOM 736 C C . THR A 1 98 ? 6.582 4.591 -27.514 1.00 82.88 98 THR A C 1
ATOM 738 O O . THR A 1 98 ? 5.501 4.819 -26.955 1.00 82.88 98 THR A O 1
ATOM 741 N N . THR A 1 99 ? 7.653 4.123 -26.863 1.00 85.50 99 THR A N 1
ATOM 742 C CA . THR A 1 99 ? 7.694 3.806 -25.427 1.00 85.50 99 THR A CA 1
ATOM 743 C C . THR A 1 99 ? 8.384 4.881 -24.587 1.00 85.50 99 THR A C 1
ATOM 745 O O . THR A 1 99 ? 8.104 4.998 -23.395 1.00 85.50 99 THR A O 1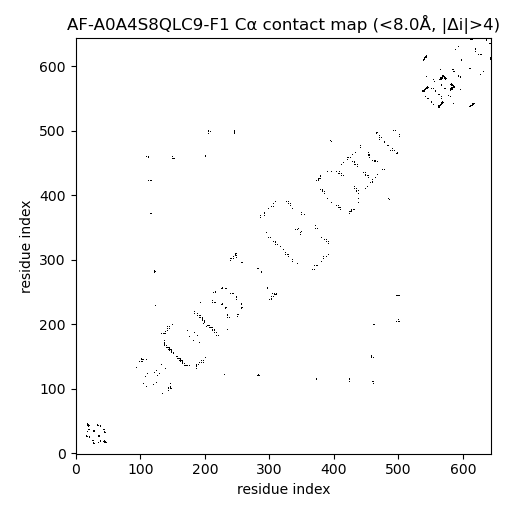
ATOM 748 N N . MET A 1 100 ? 9.196 5.731 -25.222 1.00 87.06 100 MET A N 1
ATOM 749 C CA . MET A 1 100 ? 9.928 6.828 -24.583 1.00 87.06 100 MET A CA 1
ATOM 750 C C . MET A 1 100 ? 9.057 7.755 -23.706 1.00 87.06 100 MET A C 1
ATOM 752 O O . MET A 1 100 ? 9.485 8.074 -22.596 1.00 87.06 100 MET A O 1
ATOM 756 N N . PRO A 1 101 ? 7.823 8.148 -24.102 1.00 91.75 101 PRO A N 1
ATOM 757 C CA . PRO A 1 101 ? 6.975 8.980 -23.245 1.00 91.75 101 PRO A CA 1
ATOM 758 C C . PRO A 1 101 ? 6.658 8.349 -21.882 1.00 91.75 101 PRO A C 1
ATOM 760 O O . PRO A 1 101 ? 6.553 9.071 -20.898 1.00 91.75 101 PRO A O 1
ATOM 763 N N . TYR A 1 102 ? 6.546 7.018 -21.801 1.00 93.94 102 TYR A N 1
ATOM 764 C CA . TYR A 1 102 ? 6.269 6.325 -20.537 1.00 93.94 102 TYR A CA 1
ATOM 765 C C . TYR A 1 102 ? 7.492 6.281 -19.632 1.00 93.94 102 TYR A C 1
ATOM 767 O O . TYR A 1 102 ? 7.350 6.411 -18.425 1.00 93.94 102 TYR A O 1
ATOM 775 N N . ILE A 1 103 ? 8.689 6.143 -20.203 1.00 90.69 103 ILE A N 1
ATOM 776 C CA . ILE A 1 103 ? 9.932 6.188 -19.427 1.00 90.69 103 ILE A CA 1
ATOM 777 C C . ILE A 1 103 ? 10.125 7.592 -18.850 1.00 90.69 103 ILE A C 1
ATOM 779 O O . ILE A 1 103 ? 10.381 7.731 -17.657 1.00 90.69 103 ILE A O 1
ATOM 783 N N . HIS A 1 104 ? 9.910 8.637 -19.655 1.00 89.19 104 HIS A N 1
ATOM 784 C CA . HIS A 1 104 ? 9.927 10.012 -19.153 1.00 89.19 104 HIS A CA 1
ATOM 785 C C . HIS A 1 104 ? 8.857 10.256 -18.089 1.00 89.19 104 HIS A C 1
ATOM 787 O O . HIS A 1 104 ? 9.154 10.894 -17.085 1.00 89.19 104 HIS A O 1
ATOM 793 N N . HIS A 1 105 ? 7.639 9.736 -18.270 1.00 91.50 105 HIS A N 1
ATOM 794 C CA . HIS A 1 105 ? 6.588 9.844 -17.255 1.00 91.50 105 HIS A CA 1
ATOM 795 C C . HIS A 1 105 ? 6.960 9.097 -15.969 1.00 91.50 105 HIS A C 1
ATOM 797 O O . HIS A 1 105 ? 6.762 9.615 -14.877 1.00 91.50 105 HIS A O 1
ATOM 803 N N . PHE A 1 106 ? 7.568 7.915 -16.068 1.00 91.56 106 PHE A N 1
ATOM 804 C CA . PHE A 1 106 ? 8.032 7.183 -14.895 1.00 91.56 106 PHE A CA 1
ATOM 805 C C . PHE A 1 106 ? 9.076 7.985 -14.109 1.00 91.56 106 PHE A C 1
ATOM 807 O O . PHE A 1 106 ? 8.892 8.216 -12.917 1.00 91.56 106 PHE A O 1
ATOM 814 N N . VAL A 1 107 ? 10.128 8.451 -14.790 1.00 86.38 107 VAL A N 1
ATOM 815 C CA . VAL A 1 107 ? 11.254 9.179 -14.182 1.00 86.38 107 VAL A CA 1
ATOM 816 C C . VAL A 1 107 ? 10.855 10.578 -13.706 1.00 86.38 107 VAL A C 1
ATOM 818 O O . VAL A 1 107 ? 11.369 11.049 -12.699 1.00 86.38 107 VAL A O 1
ATOM 821 N N . GLY A 1 108 ? 9.974 11.273 -14.425 1.00 82.38 108 GLY A N 1
ATOM 822 C CA . GLY A 1 108 ? 9.565 12.641 -14.089 1.00 82.38 108 GLY A CA 1
ATOM 823 C C . GLY A 1 108 ? 8.386 12.725 -13.120 1.00 82.38 108 GLY A C 1
ATOM 824 O O . GLY A 1 108 ? 8.167 13.772 -12.517 1.00 82.38 108 GLY A O 1
ATOM 825 N N . PHE A 1 109 ? 7.605 11.649 -12.980 1.00 85.00 109 PHE A N 1
ATOM 826 C CA . PHE A 1 109 ? 6.391 11.646 -12.169 1.00 85.00 109 PHE A CA 1
ATOM 827 C C . PHE A 1 109 ? 6.327 10.451 -11.217 1.00 85.00 109 PHE A C 1
ATOM 829 O O . PHE A 1 109 ? 6.319 10.651 -10.008 1.00 85.00 109 PHE A O 1
ATOM 836 N N . CYS A 1 110 ? 6.294 9.211 -11.720 1.00 87.50 110 CYS A N 1
ATOM 837 C CA . CYS A 1 110 ? 5.996 8.045 -10.876 1.00 87.50 110 CYS A CA 1
ATOM 838 C C . CYS A 1 110 ? 6.995 7.859 -9.724 1.00 87.50 110 CYS A C 1
ATOM 840 O O . CYS A 1 110 ? 6.564 7.598 -8.605 1.00 87.50 110 CYS A O 1
ATOM 842 N N . THR A 1 111 ? 8.301 8.035 -9.956 1.00 84.38 111 THR A N 1
ATOM 843 C CA . THR A 1 111 ? 9.337 7.819 -8.922 1.00 84.38 111 THR A CA 1
ATOM 844 C C . THR A 1 111 ? 9.164 8.692 -7.680 1.00 84.38 111 THR A C 1
ATOM 846 O O . THR A 1 111 ? 9.614 8.302 -6.606 1.00 84.38 111 THR A O 1
ATOM 849 N N . ARG A 1 112 ? 8.479 9.834 -7.807 1.00 78.69 112 ARG A N 1
ATOM 850 C CA . ARG A 1 112 ? 8.195 10.770 -6.710 1.00 78.69 112 ARG A CA 1
ATOM 851 C C . ARG A 1 112 ? 7.200 10.227 -5.679 1.00 78.69 112 ARG A C 1
ATOM 853 O O . ARG A 1 112 ? 7.140 10.733 -4.569 1.00 78.69 112 ARG A O 1
ATOM 860 N N . PHE A 1 113 ? 6.413 9.219 -6.061 1.00 78.12 113 PHE A N 1
ATOM 861 C CA . PHE A 1 113 ? 5.415 8.572 -5.202 1.00 78.12 113 PHE A CA 1
ATOM 862 C C . PHE A 1 113 ? 5.905 7.224 -4.664 1.00 78.12 113 PHE A C 1
ATOM 864 O O . PHE A 1 113 ? 5.318 6.680 -3.739 1.00 78.12 113 PHE A O 1
ATOM 871 N N . LEU A 1 114 ? 6.944 6.635 -5.263 1.00 79.44 114 LEU A N 1
ATOM 872 C CA . LEU A 1 114 ? 7.407 5.295 -4.893 1.00 79.44 114 LEU A CA 1
ATOM 873 C C . LEU A 1 114 ? 8.298 5.294 -3.647 1.00 79.44 114 LEU A C 1
ATOM 875 O O . LEU A 1 114 ? 8.339 4.302 -2.925 1.00 79.44 114 LEU A O 1
ATOM 879 N N . ALA A 1 115 ? 9.016 6.387 -3.403 1.00 68.88 115 ALA A N 1
ATOM 880 C CA . ALA A 1 115 ? 9.799 6.602 -2.193 1.00 68.88 115 ALA A CA 1
ATOM 881 C C . ALA A 1 115 ? 9.125 7.679 -1.336 1.00 68.88 115 ALA A C 1
ATOM 883 O O . ALA A 1 115 ? 8.414 8.530 -1.865 1.00 68.88 115 ALA A O 1
ATOM 884 N N . TYR A 1 116 ? 9.407 7.692 -0.030 1.00 57.72 116 TYR A N 1
ATOM 885 C CA . TYR A 1 116 ? 8.926 8.705 0.928 1.00 57.72 116 TYR A CA 1
ATOM 886 C C . TYR A 1 116 ? 9.527 10.113 0.695 1.00 57.72 116 TYR A C 1
ATOM 888 O O . TYR A 1 116 ? 9.542 10.947 1.592 1.00 57.72 116 TYR A O 1
ATOM 896 N N . ALA A 1 117 ? 10.041 10.370 -0.507 1.00 53.03 117 ALA A N 1
ATOM 897 C CA . ALA A 1 117 ? 10.789 11.549 -0.894 1.00 53.03 117 ALA A CA 1
ATOM 898 C C . ALA A 1 117 ? 10.386 11.967 -2.317 1.00 53.03 117 ALA A C 1
ATOM 900 O O . ALA A 1 117 ? 10.649 11.275 -3.305 1.00 53.03 117 ALA A O 1
ATOM 901 N N . ASN A 1 118 ? 9.657 13.085 -2.380 1.00 50.62 118 ASN A N 1
ATOM 902 C CA . ASN A 1 118 ? 8.923 13.596 -3.544 1.00 50.62 118 ASN A CA 1
ATOM 903 C C . ASN A 1 118 ? 9.762 14.589 -4.374 1.00 50.62 118 ASN A C 1
ATOM 905 O O . ASN A 1 118 ? 9.294 15.657 -4.774 1.00 50.62 118 ASN A O 1
ATOM 909 N N . ASP A 1 119 ? 11.012 14.245 -4.664 1.00 55.66 119 ASP A N 1
ATOM 910 C CA . ASP A 1 119 ? 11.890 15.126 -5.430 1.00 55.66 119 ASP A CA 1
ATOM 911 C C . ASP A 1 119 ? 12.593 14.439 -6.609 1.00 55.66 119 ASP A C 1
ATOM 913 O O . ASP A 1 119 ? 12.497 13.225 -6.840 1.00 55.66 119 ASP A O 1
ATOM 917 N N . ASP A 1 120 ? 13.249 15.285 -7.404 1.00 54.59 120 ASP A N 1
ATOM 918 C CA . ASP A 1 120 ? 13.986 14.899 -8.595 1.00 54.59 120 ASP A CA 1
ATOM 919 C C . ASP A 1 120 ? 15.503 14.740 -8.360 1.00 54.59 120 ASP A C 1
ATOM 921 O O . ASP A 1 120 ? 16.188 14.322 -9.296 1.00 54.59 120 ASP A O 1
ATOM 925 N N . GLU A 1 121 ? 16.019 15.010 -7.153 1.00 56.94 121 GLU A N 1
ATOM 926 C CA . GLU A 1 121 ? 17.451 15.098 -6.822 1.00 56.94 121 GLU A CA 1
ATOM 927 C C . GLU A 1 121 ? 17.873 13.960 -5.875 1.00 56.94 121 GLU A C 1
ATOM 929 O O . GLU A 1 121 ? 17.674 14.032 -4.671 1.00 56.94 121 GLU A O 1
ATOM 934 N N . GLY A 1 122 ? 18.500 12.899 -6.394 1.00 64.75 122 GLY A N 1
ATOM 935 C CA . GLY A 1 122 ? 18.989 11.791 -5.553 1.00 64.75 122 GLY A CA 1
ATOM 936 C C . GLY A 1 122 ? 18.007 10.628 -5.365 1.00 64.75 122 GLY A C 1
ATOM 937 O O . GLY A 1 122 ? 18.233 9.748 -4.539 1.00 64.75 122 GLY A O 1
ATOM 938 N N . ASN A 1 123 ? 16.903 10.602 -6.124 1.00 75.94 123 ASN A N 1
ATOM 939 C CA . ASN A 1 123 ? 15.893 9.551 -6.006 1.00 75.94 123 ASN A CA 1
ATOM 940 C C . ASN A 1 123 ? 16.480 8.159 -6.345 1.00 75.94 123 ASN A C 1
ATOM 942 O O . ASN A 1 123 ? 16.885 7.930 -7.489 1.00 75.94 123 ASN A O 1
ATOM 946 N N . PRO A 1 124 ? 16.436 7.178 -5.426 1.00 79.19 124 PRO A N 1
ATOM 947 C CA . PRO A 1 124 ? 17.117 5.894 -5.585 1.00 79.19 124 PRO A CA 1
ATOM 948 C C . PRO A 1 124 ? 16.506 5.015 -6.681 1.00 79.19 124 PRO A C 1
ATOM 950 O O . PRO A 1 124 ? 17.206 4.202 -7.277 1.00 79.19 124 PRO A O 1
ATOM 953 N N . PHE A 1 125 ? 15.233 5.202 -7.055 1.00 82.94 125 PHE A N 1
ATOM 954 C CA . PHE A 1 125 ? 14.701 4.538 -8.251 1.00 82.94 125 PHE A CA 1
ATOM 955 C C . PHE A 1 125 ? 15.387 5.051 -9.521 1.00 82.94 125 PHE A C 1
ATOM 957 O O . PHE A 1 125 ? 15.627 4.275 -10.450 1.00 82.94 125 PHE A O 1
ATOM 964 N N . LYS A 1 126 ? 15.709 6.349 -9.575 1.00 79.56 126 LYS A N 1
ATOM 965 C CA . LYS A 1 126 ? 16.433 6.943 -10.703 1.00 79.56 126 LYS A CA 1
ATOM 966 C C . LYS A 1 126 ? 17.896 6.519 -10.700 1.00 79.56 126 LYS A C 1
ATOM 968 O O . LYS A 1 126 ? 18.409 6.168 -11.753 1.00 79.56 126 LYS A O 1
ATOM 973 N N . GLU A 1 127 ? 18.546 6.510 -9.544 1.00 81.00 127 GLU A N 1
ATOM 974 C CA . GLU A 1 127 ? 19.976 6.199 -9.450 1.00 81.00 127 GLU A CA 1
ATOM 975 C C . GLU A 1 127 ? 20.275 4.702 -9.563 1.00 81.00 127 GLU A C 1
ATOM 977 O O . GLU A 1 127 ? 21.212 4.312 -10.258 1.00 81.00 127 GLU A O 1
ATOM 982 N N . GLU A 1 128 ? 19.463 3.845 -8.938 1.00 81.88 128 GLU A N 1
ATOM 983 C CA . GLU A 1 128 ? 19.757 2.413 -8.833 1.00 81.88 128 GLU A CA 1
ATOM 984 C C . GLU A 1 128 ? 19.014 1.538 -9.844 1.00 81.88 128 GLU A C 1
ATOM 986 O O . GLU A 1 128 ? 19.483 0.438 -10.132 1.00 81.88 128 GLU A O 1
ATOM 991 N N . LEU A 1 129 ? 17.869 1.967 -10.393 1.00 85.19 129 LEU A N 1
ATOM 992 C CA . LEU A 1 129 ? 17.107 1.149 -11.352 1.00 85.19 129 LEU A CA 1
ATOM 993 C C . LEU A 1 129 ? 17.177 1.666 -12.789 1.00 85.19 129 LEU A C 1
ATOM 995 O O . LEU A 1 129 ? 17.352 0.860 -13.705 1.00 85.19 129 LEU A O 1
ATOM 999 N N . VAL A 1 130 ? 17.072 2.980 -13.024 1.00 83.44 130 VAL A N 1
ATOM 1000 C CA . VAL A 1 130 ? 17.053 3.529 -14.397 1.00 83.44 130 VAL A CA 1
ATOM 1001 C C . VAL A 1 130 ? 18.284 3.144 -15.237 1.00 83.44 130 VAL A C 1
ATOM 1003 O O . VAL A 1 130 ? 18.090 2.825 -16.415 1.00 83.44 130 VAL A O 1
ATOM 1006 N N . PRO A 1 131 ? 19.518 3.053 -14.694 1.00 86.25 131 PRO A N 1
ATOM 1007 C CA . PRO A 1 131 ? 20.676 2.606 -15.472 1.00 86.25 131 PRO A CA 1
ATOM 1008 C C . PRO A 1 131 ? 20.539 1.194 -16.064 1.00 86.25 131 PRO A C 1
ATOM 1010 O O . PRO A 1 131 ? 21.161 0.892 -17.081 1.00 86.25 131 PRO A O 1
ATOM 1013 N N . PHE A 1 132 ? 19.703 0.333 -15.475 1.00 86.62 132 PHE A N 1
ATOM 1014 C CA . PHE A 1 132 ? 19.481 -1.040 -15.941 1.00 86.62 132 PHE A CA 1
ATOM 1015 C C . PHE A 1 132 ? 18.323 -1.177 -16.939 1.00 86.62 132 PHE A C 1
ATOM 1017 O O . PHE A 1 132 ? 18.054 -2.272 -17.431 1.00 86.62 132 PHE A O 1
ATOM 1024 N N . VAL A 1 133 ? 17.626 -0.090 -17.276 1.00 85.69 133 VAL A N 1
ATOM 1025 C CA . VAL A 1 133 ? 16.437 -0.130 -18.147 1.00 85.69 133 VAL A CA 1
ATOM 1026 C C . VAL A 1 133 ? 16.765 -0.618 -19.560 1.00 85.69 133 VAL A C 1
ATOM 1028 O O . VAL A 1 133 ? 15.955 -1.303 -20.176 1.00 85.69 133 VAL A O 1
ATOM 1031 N N . THR A 1 134 ? 17.951 -0.315 -20.089 1.00 83.56 134 THR A N 1
ATOM 1032 C CA . THR A 1 134 ? 18.364 -0.791 -21.423 1.00 83.56 134 THR A CA 1
ATOM 1033 C C . THR A 1 134 ? 18.864 -2.233 -21.425 1.00 83.56 134 THR A C 1
ATOM 1035 O O . THR A 1 134 ? 18.891 -2.858 -22.484 1.00 83.56 134 THR A O 1
ATOM 1038 N N . THR A 1 135 ? 19.265 -2.761 -20.267 1.00 88.12 135 THR A N 1
ATOM 1039 C CA . THR A 1 135 ? 19.901 -4.078 -20.133 1.00 88.12 135 THR A CA 1
ATOM 1040 C C . THR A 1 135 ? 18.982 -5.133 -19.521 1.00 88.12 135 THR A C 1
ATOM 1042 O O . THR A 1 135 ? 19.250 -6.321 -19.677 1.00 88.12 135 THR A O 1
ATOM 1045 N N . SER A 1 136 ? 17.875 -4.731 -18.888 1.00 94.38 136 SER A N 1
ATOM 1046 C CA . SER A 1 136 ? 16.867 -5.627 -18.316 1.00 94.38 136 SER A CA 1
ATOM 1047 C C . SER A 1 136 ? 15.490 -5.425 -18.968 1.00 94.38 136 SER A C 1
ATOM 1049 O O . SER A 1 136 ? 14.773 -4.475 -18.633 1.00 94.38 136 SER A O 1
ATOM 1051 N N . PRO A 1 137 ? 15.065 -6.337 -19.867 1.00 94.06 137 PRO A N 1
ATOM 1052 C CA . PRO A 1 137 ? 13.739 -6.293 -20.487 1.00 94.06 137 PRO A CA 1
ATOM 1053 C C . PRO A 1 137 ? 12.586 -6.363 -19.477 1.00 94.06 137 PRO A C 1
ATOM 1055 O O . PRO A 1 137 ? 11.571 -5.687 -19.654 1.00 94.06 137 PRO A O 1
ATOM 1058 N N . ALA A 1 138 ? 12.751 -7.143 -18.401 1.00 96.81 138 ALA A N 1
ATOM 1059 C CA . ALA A 1 138 ? 11.769 -7.240 -17.324 1.00 96.81 138 ALA A CA 1
ATOM 1060 C C . ALA A 1 138 ? 11.552 -5.874 -16.661 1.00 96.81 138 ALA A C 1
ATOM 1062 O O . ALA A 1 138 ? 10.423 -5.392 -16.598 1.00 96.81 138 ALA A O 1
ATOM 1063 N N . LEU A 1 139 ? 12.640 -5.209 -16.260 1.00 96.69 139 LEU A N 1
ATOM 1064 C CA . LEU A 1 139 ? 12.578 -3.895 -15.623 1.00 96.69 139 LEU A CA 1
ATOM 1065 C C . LEU A 1 139 ? 12.003 -2.827 -16.560 1.00 96.69 139 LEU A C 1
ATOM 1067 O O . LEU A 1 139 ? 11.134 -2.055 -16.151 1.00 96.69 139 LEU A O 1
ATOM 1071 N N . LEU A 1 140 ? 12.439 -2.809 -17.824 1.00 95.31 140 LEU A N 1
ATOM 1072 C CA . LEU A 1 140 ? 11.922 -1.897 -18.845 1.00 95.31 140 LEU A CA 1
ATOM 1073 C C . LEU A 1 140 ? 10.401 -1.994 -18.968 1.00 95.31 140 LEU A C 1
ATOM 1075 O O . LEU A 1 140 ? 9.695 -0.984 -18.961 1.00 95.31 140 LEU A O 1
ATOM 1079 N N . HIS A 1 141 ? 9.887 -3.214 -19.108 1.00 96.69 141 HIS A N 1
ATOM 1080 C CA . HIS A 1 141 ? 8.460 -3.425 -19.278 1.00 96.69 141 HIS A CA 1
ATOM 1081 C C . HIS A 1 141 ? 7.671 -3.147 -17.998 1.00 96.69 141 HIS A C 1
ATOM 1083 O O . HIS A 1 141 ? 6.587 -2.578 -18.113 1.00 96.69 141 HIS A O 1
ATOM 1089 N N . SER A 1 142 ? 8.212 -3.434 -16.809 1.00 97.75 142 SER A N 1
ATOM 1090 C CA . SER A 1 142 ? 7.586 -3.040 -15.539 1.00 97.75 142 SER A CA 1
ATOM 1091 C C . SER A 1 142 ? 7.470 -1.517 -15.413 1.00 97.75 142 SER A C 1
ATOM 1093 O O . SER A 1 142 ? 6.398 -1.011 -15.083 1.00 97.75 142 SER A O 1
ATOM 1095 N N . ILE A 1 143 ? 8.527 -0.768 -15.755 1.00 95.94 143 ILE A N 1
ATOM 1096 C CA . ILE A 1 143 ? 8.517 0.706 -15.758 1.00 95.94 143 ILE A CA 1
ATOM 1097 C C . ILE A 1 143 ? 7.442 1.252 -16.703 1.00 95.94 143 ILE A C 1
ATOM 1099 O O . ILE A 1 143 ? 6.636 2.104 -16.317 1.00 95.94 143 ILE A O 1
ATOM 1103 N N . ILE A 1 144 ? 7.397 0.743 -17.939 1.00 96.00 144 ILE A N 1
ATOM 1104 C CA . ILE A 1 144 ? 6.401 1.183 -18.920 1.00 96.00 144 ILE A CA 1
ATOM 1105 C C . ILE A 1 144 ? 4.989 0.815 -18.457 1.00 96.00 144 ILE A C 1
ATOM 1107 O O . ILE A 1 144 ? 4.080 1.620 -18.638 1.00 96.00 144 ILE A O 1
ATOM 1111 N N . ALA A 1 145 ? 4.792 -0.364 -17.859 1.00 96.50 145 ALA A N 1
ATOM 1112 C CA . ALA A 1 145 ? 3.494 -0.790 -17.349 1.00 96.50 145 ALA A CA 1
ATOM 1113 C C . ALA A 1 145 ? 2.977 0.172 -16.272 1.00 96.50 145 ALA A C 1
ATOM 1115 O O . ALA A 1 145 ? 1.865 0.677 -16.410 1.00 96.50 145 ALA A O 1
ATOM 1116 N N . VAL A 1 146 ? 3.791 0.492 -15.257 1.00 95.50 146 VAL A N 1
ATOM 1117 C CA . VAL A 1 146 ? 3.430 1.439 -14.183 1.00 95.50 146 VAL A CA 1
ATOM 1118 C C . VAL A 1 146 ? 3.064 2.809 -14.757 1.00 95.50 146 VAL A C 1
ATOM 1120 O O . VAL A 1 146 ? 1.998 3.347 -14.452 1.00 95.50 146 VAL A O 1
ATOM 1123 N N . ALA A 1 147 ? 3.904 3.360 -15.636 1.00 95.38 147 ALA A N 1
ATOM 1124 C CA . ALA A 1 147 ? 3.665 4.677 -16.217 1.00 95.38 147 ALA A CA 1
ATOM 1125 C C . ALA A 1 147 ? 2.453 4.711 -17.159 1.00 95.38 147 ALA A C 1
ATOM 1127 O O . ALA A 1 147 ? 1.627 5.618 -17.070 1.00 95.38 147 ALA A O 1
ATOM 1128 N N . ALA A 1 148 ? 2.314 3.728 -18.052 1.00 95.25 148 ALA A N 1
ATOM 1129 C CA . ALA A 1 148 ? 1.171 3.636 -18.955 1.00 95.25 148 ALA A CA 1
ATOM 1130 C C . ALA A 1 148 ? -0.134 3.393 -18.191 1.00 95.25 148 ALA A C 1
ATOM 1132 O O . ALA A 1 148 ? -1.155 3.974 -18.558 1.00 95.25 148 ALA A O 1
ATOM 1133 N N . GLY A 1 149 ? -0.092 2.587 -17.123 1.00 93.44 149 GLY A N 1
ATOM 1134 C CA . GLY A 1 149 ? -1.209 2.393 -16.204 1.00 93.44 149 GLY A CA 1
ATOM 1135 C C . GLY A 1 149 ? -1.662 3.731 -15.636 1.00 93.44 149 GLY A C 1
ATOM 1136 O O . GLY A 1 149 ? -2.823 4.103 -15.805 1.00 93.44 149 GLY A O 1
ATOM 1137 N N . HIS A 1 150 ? -0.727 4.514 -15.091 1.00 91.06 150 HIS A N 1
ATOM 1138 C CA . HIS A 1 150 ? -1.056 5.813 -14.511 1.00 91.06 150 HIS A CA 1
ATOM 1139 C C . HIS A 1 150 ? -1.649 6.765 -15.558 1.00 91.06 150 HIS A C 1
ATOM 1141 O O . HIS A 1 150 ? -2.715 7.347 -15.362 1.00 91.06 150 HIS A O 1
ATOM 1147 N N . MET A 1 151 ? -0.998 6.886 -16.720 1.00 92.00 151 MET A N 1
ATOM 1148 C CA . MET A 1 151 ? -1.482 7.742 -17.807 1.00 92.00 151 MET A CA 1
ATOM 1149 C C . MET A 1 151 ? -2.858 7.303 -18.338 1.00 92.00 151 MET A C 1
ATOM 1151 O O . MET A 1 151 ? -3.635 8.150 -18.784 1.00 92.00 151 MET A O 1
ATOM 1155 N N . SER A 1 152 ? -3.194 6.008 -18.264 1.00 92.06 152 SER A N 1
ATOM 1156 C CA . SER A 1 152 ? -4.479 5.477 -18.744 1.00 92.06 152 SER A CA 1
ATOM 1157 C C . SER A 1 152 ? -5.697 6.016 -17.996 1.00 92.06 152 SER A C 1
ATOM 1159 O O . SER A 1 152 ? -6.789 6.081 -18.562 1.00 92.06 152 SER A O 1
ATOM 1161 N N . ARG A 1 153 ? -5.496 6.488 -16.760 1.00 84.88 153 ARG A N 1
ATOM 1162 C CA . ARG A 1 153 ? -6.544 7.102 -15.937 1.00 84.88 153 ARG A CA 1
ATOM 1163 C C . ARG A 1 153 ? -7.038 8.425 -16.512 1.00 84.88 153 ARG A C 1
ATOM 1165 O O . ARG A 1 153 ? -8.224 8.732 -16.445 1.00 84.88 153 ARG A O 1
ATOM 1172 N N . THR A 1 154 ? -6.132 9.197 -17.112 1.00 85.56 154 THR A N 1
ATOM 1173 C CA . THR A 1 154 ? -6.486 10.450 -17.801 1.00 85.56 154 THR A CA 1
ATOM 1174 C C . THR A 1 154 ? -6.895 10.188 -19.245 1.00 85.56 154 THR A C 1
ATOM 1176 O O . THR A 1 154 ? -7.788 10.849 -19.773 1.00 85.56 154 THR A O 1
ATOM 1179 N N . ASP A 1 155 ? -6.237 9.224 -19.888 1.00 89.00 155 ASP A N 1
ATOM 1180 C CA . ASP A 1 155 ? -6.431 8.921 -21.295 1.00 89.00 155 ASP A CA 1
ATOM 1181 C C . ASP A 1 155 ? -6.415 7.412 -21.551 1.00 89.00 155 ASP A C 1
ATOM 1183 O O . ASP A 1 155 ? -5.360 6.775 -21.659 1.00 89.00 155 ASP A O 1
ATOM 1187 N N . LYS A 1 156 ? -7.615 6.847 -21.722 1.00 90.50 156 LYS A N 1
ATOM 1188 C CA . LYS A 1 156 ? -7.834 5.406 -21.900 1.00 90.50 156 LYS A CA 1
ATOM 1189 C C . LYS A 1 156 ? -7.049 4.786 -23.057 1.00 90.50 156 LYS A C 1
ATOM 1191 O O . LYS A 1 156 ? -6.855 3.574 -23.069 1.00 90.50 156 LYS A O 1
ATOM 1196 N N . GLN A 1 157 ? -6.535 5.570 -24.011 1.00 92.19 157 GLN A N 1
ATOM 1197 C CA . GLN A 1 157 ? -5.698 5.027 -25.087 1.00 92.19 157 GLN A CA 1
ATOM 1198 C C . GLN A 1 157 ? -4.427 4.318 -24.575 1.00 92.19 157 GLN A C 1
ATOM 1200 O O . GLN A 1 157 ? -3.827 3.514 -25.292 1.00 92.19 157 GLN A O 1
ATOM 1205 N N . HIS A 1 158 ? -3.993 4.612 -23.345 1.00 93.38 158 HIS A N 1
ATOM 1206 C CA . HIS A 1 158 ? -2.814 4.000 -22.734 1.00 93.38 158 HIS A CA 1
ATOM 1207 C C . HIS A 1 158 ? -3.095 2.660 -22.034 1.00 93.38 158 HIS A C 1
ATOM 1209 O O . HIS A 1 158 ? -2.150 1.910 -21.794 1.00 93.38 158 HIS A O 1
ATOM 1215 N N . GLU A 1 159 ? -4.360 2.301 -21.795 1.00 92.62 159 GLU A N 1
ATOM 1216 C CA . GLU A 1 159 ? -4.772 1.081 -21.075 1.00 92.62 159 GLU A CA 1
ATOM 1217 C C . GLU A 1 159 ? -4.270 -0.204 -21.761 1.00 92.62 159 GLU A C 1
ATOM 1219 O O . GLU A 1 159 ? -3.692 -1.098 -21.136 1.00 92.62 159 GLU A O 1
ATOM 1224 N N . VAL A 1 160 ? -4.393 -0.260 -23.092 1.00 92.75 160 VAL A N 1
ATOM 1225 C CA . VAL A 1 160 ? -3.898 -1.389 -23.896 1.00 92.75 160 VAL A CA 1
ATOM 1226 C C . VAL A 1 160 ? -2.377 -1.512 -23.794 1.00 92.75 160 VAL A C 1
ATOM 1228 O O . VAL A 1 160 ? -1.845 -2.622 -23.744 1.00 92.75 160 VAL A O 1
ATOM 1231 N N . LYS A 1 161 ? -1.656 -0.383 -23.741 1.00 93.44 161 LYS A N 1
ATOM 1232 C CA . LYS A 1 161 ? -0.196 -0.403 -23.585 1.00 93.44 161 LYS A CA 1
ATOM 1233 C C . LYS A 1 161 ? 0.215 -0.850 -22.187 1.00 93.44 161 LYS A C 1
ATOM 1235 O O . LYS A 1 161 ? 1.142 -1.649 -22.091 1.00 93.44 161 LYS A O 1
ATOM 1240 N N . ALA A 1 162 ? -0.483 -0.393 -21.148 1.00 94.75 162 ALA A N 1
ATOM 1241 C CA . ALA A 1 162 ? -0.258 -0.815 -19.768 1.00 94.75 162 ALA A CA 1
ATOM 1242 C C . ALA A 1 162 ? -0.366 -2.341 -19.641 1.00 94.75 162 ALA A C 1
ATOM 1244 O O . ALA A 1 162 ? 0.606 -3.005 -19.289 1.00 94.75 162 ALA A O 1
ATOM 1245 N N . THR A 1 163 ? -1.490 -2.907 -20.090 1.00 93.25 163 THR A N 1
ATOM 1246 C CA . THR A 1 163 ? -1.751 -4.356 -20.048 1.00 93.25 163 THR A CA 1
ATOM 1247 C C . THR A 1 163 ? -0.743 -5.159 -20.875 1.00 93.25 163 THR A C 1
ATOM 1249 O O . THR A 1 163 ? -0.255 -6.211 -20.447 1.00 93.25 163 THR A O 1
ATOM 1252 N N . LYS A 1 164 ? -0.390 -4.661 -22.069 1.00 93.50 164 LYS A N 1
ATOM 1253 C CA . LYS A 1 164 ? 0.607 -5.299 -22.936 1.00 93.50 164 LYS A CA 1
ATOM 1254 C C . LYS A 1 164 ? 1.973 -5.358 -22.255 1.00 93.50 164 LYS A C 1
ATOM 1256 O O . LYS A 1 164 ? 2.584 -6.423 -22.228 1.00 93.50 164 LYS A O 1
ATOM 1261 N N . HIS A 1 165 ? 2.452 -4.234 -21.726 1.00 96.25 165 HIS A N 1
ATOM 1262 C CA . HIS A 1 165 ? 3.762 -4.174 -21.088 1.00 96.25 165 HIS A CA 1
ATOM 1263 C C . HIS A 1 165 ? 3.791 -4.916 -19.757 1.00 96.25 165 HIS A C 1
ATOM 1265 O O . HIS A 1 165 ? 4.781 -5.583 -19.494 1.00 96.25 165 HIS A O 1
ATOM 1271 N N . TYR A 1 166 ? 2.698 -4.929 -18.996 1.00 96.62 166 TYR A N 1
ATOM 1272 C CA . TYR A 1 166 ? 2.557 -5.791 -17.824 1.00 96.62 166 TYR A CA 1
ATOM 1273 C C . TYR A 1 166 ? 2.734 -7.276 -18.189 1.00 96.62 166 TYR A C 1
ATOM 1275 O O . TYR A 1 166 ? 3.561 -7.978 -17.612 1.00 96.62 166 TYR A O 1
ATOM 1283 N N . SER A 1 167 ? 2.044 -7.743 -19.236 1.00 95.56 167 SER A N 1
ATOM 1284 C CA . SER A 1 167 ? 2.156 -9.133 -19.712 1.00 95.56 167 SER A CA 1
ATOM 1285 C C . SER A 1 167 ? 3.564 -9.475 -20.215 1.00 95.56 167 SER A C 1
ATOM 1287 O O . SER A 1 167 ? 4.060 -10.582 -20.008 1.00 95.56 167 SER A O 1
ATOM 1289 N N . MET A 1 168 ? 4.222 -8.529 -20.892 1.00 95.75 168 MET A N 1
ATOM 1290 C CA . MET A 1 168 ? 5.608 -8.695 -21.330 1.00 95.75 168 MET A CA 1
ATOM 1291 C C . MET A 1 168 ? 6.561 -8.733 -20.132 1.00 95.75 168 MET A C 1
ATOM 1293 O O . MET A 1 168 ? 7.389 -9.631 -20.070 1.00 95.75 168 MET A O 1
ATOM 1297 N N . ALA A 1 169 ? 6.406 -7.827 -19.164 1.00 97.62 169 ALA A N 1
ATOM 1298 C CA . ALA A 1 169 ? 7.203 -7.788 -17.942 1.00 97.62 169 ALA A CA 1
ATOM 1299 C C . ALA A 1 169 ? 7.123 -9.110 -17.177 1.00 97.62 169 ALA A C 1
ATOM 1301 O O . ALA A 1 169 ? 8.159 -9.652 -16.817 1.00 97.62 169 ALA A O 1
ATOM 1302 N N . LEU A 1 170 ? 5.924 -9.684 -17.024 1.00 96.81 170 LEU A N 1
ATOM 1303 C CA . LEU A 1 170 ? 5.740 -11.008 -16.424 1.00 96.81 170 LEU A CA 1
ATOM 1304 C C . LEU A 1 170 ? 6.516 -12.103 -17.164 1.00 96.81 170 LEU A C 1
ATOM 1306 O O . LEU A 1 170 ? 7.159 -12.942 -16.537 1.00 96.81 170 LEU A O 1
ATOM 1310 N N . ARG A 1 171 ? 6.466 -12.122 -18.500 1.00 97.12 171 ARG A N 1
ATOM 1311 C CA . ARG A 1 171 ? 7.182 -13.125 -19.302 1.00 97.12 171 ARG A CA 1
ATOM 1312 C C . ARG A 1 171 ? 8.699 -12.976 -19.165 1.00 97.12 171 ARG A C 1
ATOM 1314 O O . ARG A 1 171 ? 9.394 -13.970 -18.961 1.00 97.12 171 ARG A O 1
ATOM 1321 N N . GLU A 1 172 ? 9.201 -11.750 -19.287 1.00 97.25 172 GLU A N 1
ATOM 1322 C CA . GLU A 1 172 ? 10.634 -11.463 -19.184 1.00 97.25 172 GLU A CA 1
ATOM 1323 C C . GLU A 1 172 ? 11.145 -11.703 -17.758 1.00 97.25 172 GLU A C 1
ATOM 1325 O O . GLU A 1 172 ? 12.230 -12.249 -17.589 1.00 97.25 172 GLU A O 1
ATOM 1330 N N . LEU A 1 173 ? 10.348 -11.381 -16.732 1.00 97.75 173 LEU A N 1
ATOM 1331 C CA . LEU A 1 173 ? 10.657 -11.696 -15.339 1.00 97.75 173 LEU A CA 1
ATOM 1332 C C . LEU A 1 173 ? 10.757 -13.209 -15.136 1.00 97.75 173 LEU A C 1
ATOM 1334 O O . LEU A 1 173 ? 11.771 -13.677 -14.639 1.00 97.75 173 LEU A O 1
ATOM 1338 N N . ASN A 1 174 ? 9.775 -13.990 -15.600 1.00 97.06 174 ASN A N 1
ATOM 1339 C CA . ASN A 1 174 ? 9.847 -15.455 -15.535 1.00 97.06 174 ASN A CA 1
ATOM 1340 C C . ASN A 1 174 ? 11.094 -16.010 -16.234 1.00 97.06 174 ASN A C 1
ATOM 1342 O O . ASN A 1 174 ? 11.727 -16.930 -15.730 1.00 97.06 174 ASN A O 1
ATOM 1346 N N . THR A 1 175 ? 11.484 -15.419 -17.365 1.00 96.00 175 THR A N 1
ATOM 1347 C CA . THR A 1 175 ? 12.706 -15.815 -18.080 1.00 96.00 175 THR A CA 1
ATOM 1348 C C . THR A 1 175 ? 13.960 -15.484 -17.269 1.00 96.00 175 THR A C 1
ATOM 1350 O O . THR A 1 175 ? 14.852 -16.320 -17.144 1.00 96.00 175 THR A O 1
ATOM 1353 N N . ALA A 1 176 ? 14.017 -14.289 -16.676 1.00 96.44 176 ALA A N 1
ATOM 1354 C CA . ALA A 1 176 ? 15.113 -13.855 -15.813 1.00 96.44 176 ALA A CA 1
ATOM 1355 C C . ALA A 1 176 ? 15.265 -14.739 -14.564 1.00 96.44 176 ALA A C 1
ATOM 1357 O O . ALA A 1 176 ? 16.385 -14.965 -14.111 1.00 96.44 176 ALA A O 1
ATOM 1358 N N . LEU A 1 177 ? 14.159 -15.273 -14.034 1.00 96.75 177 LEU A N 1
ATOM 1359 C CA . LEU A 1 177 ? 14.157 -16.185 -12.888 1.00 96.75 177 LEU A CA 1
ATOM 1360 C C . LEU A 1 177 ? 14.734 -17.574 -13.212 1.00 96.75 177 LEU A C 1
ATOM 1362 O O . LEU A 1 177 ? 15.179 -18.264 -12.298 1.00 96.75 177 LEU A O 1
ATOM 1366 N N . CYS A 1 178 ? 14.771 -17.985 -14.485 1.00 96.38 178 CYS A N 1
ATOM 1367 C CA . CYS A 1 178 ? 15.382 -19.255 -14.890 1.00 96.38 178 CYS A CA 1
ATOM 1368 C C . CYS A 1 178 ? 16.920 -19.241 -14.822 1.00 96.38 178 CYS A C 1
ATOM 1370 O O . CYS A 1 178 ? 17.531 -20.307 -14.763 1.00 96.38 178 CYS A O 1
ATOM 1372 N N . ASP A 1 179 ? 17.553 -18.064 -14.832 1.00 96.88 179 ASP A N 1
ATOM 1373 C CA . ASP A 1 179 ? 19.002 -17.919 -14.687 1.00 96.88 179 ASP A CA 1
ATOM 1374 C C . ASP A 1 179 ? 19.350 -17.452 -13.268 1.00 96.88 179 ASP A C 1
ATOM 1376 O O . ASP A 1 179 ? 18.955 -16.376 -12.824 1.00 96.88 179 ASP A O 1
ATOM 1380 N N . ASN A 1 180 ? 20.140 -18.247 -12.545 1.00 95.75 180 ASN A N 1
ATOM 1381 C CA . ASN A 1 180 ? 20.478 -17.966 -11.149 1.00 95.75 180 ASN A CA 1
ATOM 1382 C C . ASN A 1 180 ? 21.271 -16.659 -10.948 1.00 95.75 180 ASN A C 1
ATOM 1384 O O . ASN A 1 180 ? 21.152 -16.028 -9.897 1.00 95.75 180 ASN A O 1
ATOM 1388 N N . SER A 1 181 ? 22.099 -16.253 -11.915 1.00 96.19 181 SER A N 1
ATOM 1389 C CA . SER A 1 181 ? 22.845 -14.995 -11.839 1.00 96.19 181 SER A CA 1
ATOM 1390 C C . SER A 1 181 ? 21.920 -13.806 -12.078 1.00 96.19 181 SER A C 1
ATOM 1392 O O . SER A 1 181 ? 21.937 -12.855 -11.295 1.00 96.19 181 SER A O 1
ATOM 1394 N N . VAL A 1 182 ? 21.071 -13.882 -13.106 1.00 96.25 182 VAL A N 1
ATOM 1395 C CA . VAL A 1 182 ? 20.118 -12.818 -13.455 1.00 96.25 182 VAL A CA 1
ATOM 1396 C C . VAL A 1 182 ? 19.040 -12.665 -12.381 1.00 96.25 182 VAL A C 1
ATOM 1398 O O . VAL A 1 182 ? 18.726 -11.541 -11.985 1.00 96.25 182 VAL A O 1
ATOM 1401 N N . ALA A 1 183 ? 18.538 -13.768 -11.821 1.00 96.38 183 ALA A N 1
ATOM 1402 C CA . ALA A 1 183 ? 17.570 -13.761 -10.725 1.00 96.38 183 ALA A CA 1
ATOM 1403 C C . ALA A 1 183 ? 18.052 -12.933 -9.521 1.00 96.38 183 ALA A C 1
ATOM 1405 O O . ALA A 1 183 ? 17.269 -12.248 -8.868 1.00 96.38 183 ALA A O 1
ATOM 1406 N N . LYS A 1 184 ? 19.364 -12.940 -9.250 1.00 95.44 184 LYS A N 1
ATOM 1407 C CA . LYS A 1 184 ? 19.971 -12.211 -8.129 1.00 95.44 184 LYS A CA 1
ATOM 1408 C C . LYS A 1 184 ? 20.265 -10.742 -8.424 1.00 95.44 184 LYS A C 1
ATOM 1410 O O . LYS A 1 184 ? 20.764 -10.065 -7.530 1.00 95.44 184 LYS A O 1
ATOM 1415 N N . GLN A 1 185 ? 19.974 -10.217 -9.613 1.00 94.94 185 GLN A N 1
ATOM 1416 C CA . GLN A 1 185 ? 20.255 -8.818 -9.959 1.00 94.94 185 GLN A CA 1
ATOM 1417 C C . GLN A 1 185 ? 19.223 -7.840 -9.378 1.00 94.94 185 GLN A C 1
ATOM 1419 O O . GLN A 1 185 ? 18.050 -8.173 -9.209 1.00 94.94 185 GLN A O 1
ATOM 1424 N N . ASN A 1 186 ? 19.653 -6.597 -9.120 1.00 93.44 186 ASN A N 1
ATOM 1425 C CA . ASN A 1 186 ? 18.772 -5.519 -8.642 1.00 93.44 186 ASN A CA 1
ATOM 1426 C C . ASN A 1 186 ? 17.636 -5.238 -9.628 1.00 93.44 186 ASN A C 1
ATOM 1428 O O . ASN A 1 186 ? 16.506 -5.019 -9.209 1.00 93.44 186 ASN A O 1
ATOM 1432 N N . ALA A 1 187 ? 17.912 -5.318 -10.933 1.00 95.38 187 ALA A N 1
ATOM 1433 C CA . ALA A 1 187 ? 16.904 -5.109 -11.963 1.00 95.38 187 ALA A CA 1
ATOM 1434 C C . ALA A 1 187 ? 15.751 -6.124 -11.883 1.00 95.38 187 ALA A C 1
ATOM 1436 O O . ALA A 1 187 ? 14.604 -5.758 -12.124 1.00 95.38 187 ALA A O 1
ATOM 1437 N N . THR A 1 188 ? 16.033 -7.375 -11.506 1.00 97.44 188 THR A N 1
ATOM 1438 C CA . THR A 1 188 ? 15.020 -8.432 -11.367 1.00 97.44 188 THR A CA 1
ATOM 1439 C C . THR A 1 188 ? 14.131 -8.196 -10.148 1.00 97.44 188 THR A C 1
ATOM 1441 O O . THR A 1 188 ? 12.906 -8.215 -10.267 1.00 97.44 188 THR A O 1
ATOM 1444 N N . LEU A 1 189 ? 14.729 -7.891 -8.989 1.00 97.19 189 LEU A N 1
ATOM 1445 C CA . LEU A 1 189 ? 13.974 -7.526 -7.784 1.00 97.19 189 LEU A CA 1
ATOM 1446 C C . LEU A 1 189 ? 13.166 -6.235 -8.001 1.00 97.19 189 LEU A C 1
ATOM 1448 O O . LEU A 1 189 ? 11.984 -6.186 -7.672 1.00 97.19 189 LEU A O 1
ATOM 1452 N N . GLY A 1 190 ? 13.771 -5.221 -8.623 1.00 96.38 190 GLY A N 1
ATOM 1453 C CA . GLY A 1 190 ? 13.105 -3.973 -8.988 1.00 96.38 190 GLY A CA 1
ATOM 1454 C C . GLY A 1 190 ? 11.925 -4.192 -9.937 1.00 96.38 190 GLY A C 1
ATOM 1455 O O . GLY A 1 190 ? 10.858 -3.626 -9.720 1.00 96.38 190 GLY A O 1
ATOM 1456 N N . ALA A 1 191 ? 12.064 -5.061 -10.945 1.00 97.81 191 ALA A N 1
ATOM 1457 C CA . ALA A 1 191 ? 10.967 -5.410 -11.846 1.00 97.81 191 ALA A CA 1
ATOM 1458 C C . ALA A 1 191 ? 9.788 -6.050 -11.097 1.00 97.81 191 ALA A C 1
ATOM 1460 O O . ALA A 1 191 ? 8.645 -5.678 -11.360 1.00 97.81 191 ALA A O 1
ATOM 1461 N N . CYS A 1 192 ? 10.065 -6.960 -10.157 1.00 98.12 192 CYS A N 1
ATOM 1462 C CA . CYS A 1 192 ? 9.058 -7.608 -9.313 1.00 98.12 192 CYS A CA 1
ATOM 1463 C C . CYS A 1 192 ? 8.332 -6.595 -8.406 1.00 98.12 192 CYS A C 1
ATOM 1465 O O . CYS A 1 192 ? 7.104 -6.519 -8.403 1.00 98.12 192 CYS A O 1
ATOM 1467 N N . LEU A 1 193 ? 9.083 -5.732 -7.711 1.00 96.88 193 LEU A N 1
ATOM 1468 C CA . LEU A 1 193 ? 8.521 -4.687 -6.847 1.00 96.88 193 LEU A CA 1
ATOM 1469 C C . LEU A 1 193 ? 7.688 -3.660 -7.632 1.00 96.88 193 LEU A C 1
ATOM 1471 O O . LEU A 1 193 ? 6.643 -3.222 -7.161 1.00 96.88 193 LEU A O 1
ATOM 1475 N N . LEU A 1 194 ? 8.088 -3.302 -8.855 1.00 96.50 194 LEU A N 1
ATOM 1476 C CA . LEU A 1 194 ? 7.294 -2.410 -9.707 1.00 96.50 194 LEU A CA 1
ATOM 1477 C C . LEU A 1 194 ? 6.012 -3.067 -10.238 1.00 96.50 194 LEU A C 1
ATOM 1479 O O . LEU A 1 194 ? 5.021 -2.368 -10.438 1.00 96.50 194 LEU A O 1
ATOM 1483 N N . LEU A 1 195 ? 5.990 -4.388 -10.440 1.00 96.69 195 LEU A N 1
ATOM 1484 C CA . LEU A 1 195 ? 4.747 -5.106 -10.751 1.00 96.69 195 LEU A CA 1
ATOM 1485 C C . LEU A 1 195 ? 3.814 -5.166 -9.538 1.00 96.69 195 LEU A C 1
ATOM 1487 O O . LEU A 1 195 ? 2.607 -5.009 -9.706 1.00 96.69 195 LEU A O 1
ATOM 1491 N N . CYS A 1 196 ? 4.362 -5.287 -8.324 1.00 94.56 196 CYS A N 1
ATOM 1492 C CA . CYS A 1 196 ? 3.595 -5.118 -7.088 1.00 94.56 196 CYS A CA 1
ATOM 1493 C C . CYS A 1 196 ? 2.918 -3.737 -7.045 1.00 94.56 196 CYS A C 1
ATOM 1495 O O . CYS A 1 196 ? 1.699 -3.651 -6.911 1.00 94.56 196 CYS A O 1
ATOM 1497 N N . VAL A 1 197 ? 3.673 -2.659 -7.284 1.00 92.38 197 VAL A N 1
ATOM 1498 C CA . VAL A 1 197 ? 3.126 -1.293 -7.384 1.00 92.38 197 VAL A CA 1
ATOM 1499 C C . VAL A 1 197 ? 2.064 -1.184 -8.475 1.00 92.38 197 VAL A C 1
ATOM 1501 O O . VAL A 1 197 ? 1.020 -0.580 -8.247 1.00 92.38 197 VAL A O 1
ATOM 1504 N N . TYR A 1 198 ? 2.311 -1.746 -9.664 1.00 93.62 198 TYR A N 1
ATOM 1505 C CA . TYR A 1 198 ? 1.337 -1.722 -10.755 1.00 93.62 198 TYR A CA 1
ATOM 1506 C C . TYR A 1 198 ? -0.008 -2.288 -10.301 1.00 93.62 198 TYR A C 1
ATOM 1508 O O . TYR A 1 198 ? -1.036 -1.654 -10.531 1.00 93.62 198 TYR A O 1
ATOM 1516 N N . GLU A 1 199 ? 0.012 -3.444 -9.637 1.00 90.88 199 GLU A N 1
ATOM 1517 C CA . GLU A 1 199 ? -1.186 -4.104 -9.128 1.00 90.88 199 GLU A CA 1
ATOM 1518 C C . GLU A 1 199 ? -1.871 -3.284 -8.028 1.00 90.88 199 GLU A C 1
ATOM 1520 O O . GLU A 1 199 ? -3.077 -3.085 -8.117 1.00 90.88 199 GLU A O 1
ATOM 1525 N N . ILE A 1 200 ? -1.123 -2.729 -7.062 1.00 85.25 200 ILE A N 1
ATOM 1526 C CA . ILE A 1 200 ? -1.675 -1.830 -6.023 1.00 85.25 200 ILE A CA 1
ATOM 1527 C C . ILE A 1 200 ? -2.364 -0.619 -6.663 1.00 85.25 200 ILE A C 1
ATOM 1529 O O . ILE A 1 200 ? -3.394 -0.148 -6.190 1.00 85.25 200 ILE A O 1
ATOM 1533 N N . SER A 1 201 ? -1.787 -0.087 -7.738 1.00 84.81 201 SER A N 1
ATOM 1534 C CA . SER A 1 201 ? -2.251 1.145 -8.364 1.00 84.81 201 SER A CA 1
ATOM 1535 C C . SER A 1 201 ? -3.326 0.945 -9.437 1.00 84.81 201 SER A C 1
ATOM 1537 O O . SER A 1 201 ? -4.036 1.900 -9.731 1.00 84.81 201 SER A O 1
ATOM 1539 N N . HIS A 1 202 ? -3.450 -0.216 -10.078 1.00 81.31 202 HIS A N 1
ATOM 1540 C CA . HIS A 1 202 ? -4.290 -0.343 -11.285 1.00 81.31 202 HIS A CA 1
ATOM 1541 C C . HIS A 1 202 ? -5.148 -1.600 -11.347 1.00 81.31 202 HIS A C 1
ATOM 1543 O O . HIS A 1 202 ? -5.923 -1.739 -12.293 1.00 81.31 202 HIS A O 1
ATOM 1549 N N . SER A 1 203 ? -5.003 -2.526 -10.403 1.00 77.50 203 SER A N 1
ATOM 1550 C CA . SER A 1 203 ? -5.671 -3.819 -10.463 1.00 77.50 203 SER A CA 1
ATOM 1551 C C . SER A 1 203 ? -6.571 -4.049 -9.266 1.00 77.50 203 SER A C 1
ATOM 1553 O O . SER A 1 203 ? -6.210 -3.806 -8.121 1.00 77.50 203 SER A O 1
ATOM 1555 N N . ASP A 1 204 ? -7.729 -4.629 -9.551 1.00 69.12 204 ASP A N 1
ATOM 1556 C CA . ASP A 1 204 ? -8.716 -5.019 -8.549 1.00 69.12 204 ASP A CA 1
ATOM 1557 C C . ASP A 1 204 ? -8.529 -6.459 -8.048 1.00 69.12 204 ASP A C 1
ATOM 1559 O O . ASP A 1 204 ? -9.320 -6.948 -7.246 1.00 69.12 204 ASP A O 1
ATOM 1563 N N . ARG A 1 205 ? -7.518 -7.182 -8.553 1.00 67.31 205 ARG A N 1
ATOM 1564 C CA . ARG A 1 205 ? -7.398 -8.641 -8.377 1.00 67.31 205 ARG A CA 1
ATOM 1565 C C . ARG A 1 205 ? -6.532 -9.078 -7.198 1.00 67.31 205 ARG A C 1
ATOM 1567 O O . ARG A 1 205 ? -6.333 -10.272 -7.017 1.00 67.31 205 ARG A O 1
ATOM 1574 N N . GLY A 1 206 ? -5.968 -8.143 -6.434 1.00 69.81 206 GLY A N 1
ATOM 1575 C CA . GLY A 1 206 ? -5.127 -8.471 -5.276 1.00 69.81 206 GLY A CA 1
ATOM 1576 C C . GLY A 1 206 ? -3.794 -9.166 -5.605 1.00 69.81 206 GLY A C 1
ATOM 1577 O O . GLY A 1 206 ? -3.113 -9.610 -4.687 1.00 69.81 206 GLY A O 1
ATOM 1578 N N . LEU A 1 207 ? -3.375 -9.233 -6.880 1.00 85.56 207 LEU A N 1
ATOM 1579 C CA . LEU A 1 207 ? -2.148 -9.939 -7.301 1.00 85.56 207 LEU A CA 1
ATOM 1580 C C . LEU A 1 207 ? -0.858 -9.274 -6.806 1.00 85.56 207 LEU A C 1
ATOM 1582 O O . LEU A 1 207 ? 0.223 -9.851 -6.913 1.00 85.56 207 LEU A O 1
ATOM 1586 N N . TRP A 1 208 ? -0.950 -8.062 -6.262 1.00 88.31 208 TRP A N 1
ATOM 1587 C CA . TRP A 1 208 ? 0.190 -7.366 -5.683 1.00 88.31 208 TRP A CA 1
ATOM 1588 C C . TRP A 1 208 ? 0.870 -8.195 -4.580 1.00 88.31 208 TRP A C 1
ATOM 1590 O O . TRP A 1 208 ? 2.092 -8.146 -4.464 1.00 88.31 208 TRP A O 1
ATOM 1600 N N . LEU A 1 209 ? 0.121 -9.008 -3.820 1.00 87.12 209 LEU A N 1
ATOM 1601 C CA . LEU A 1 209 ? 0.711 -9.876 -2.798 1.00 87.12 209 LEU A CA 1
ATOM 1602 C C . LEU A 1 209 ? 1.573 -10.965 -3.397 1.00 87.12 209 LEU A C 1
ATOM 1604 O O . LEU A 1 209 ? 2.607 -11.285 -2.831 1.00 87.12 209 LEU A O 1
ATOM 1608 N N . GLU A 1 210 ? 1.151 -11.552 -4.511 1.00 91.62 210 GLU A N 1
ATOM 1609 C CA . GLU A 1 210 ? 1.923 -12.604 -5.166 1.00 91.62 210 GLU A CA 1
ATOM 1610 C C . GLU A 1 210 ? 3.256 -12.040 -5.665 1.00 91.62 210 GLU A C 1
ATOM 1612 O O . GLU A 1 210 ? 4.306 -12.652 -5.464 1.00 91.62 210 GLU A O 1
ATOM 1617 N N . HIS A 1 211 ? 3.251 -10.807 -6.182 1.00 95.31 211 HIS A N 1
ATOM 1618 C CA . HIS A 1 211 ? 4.489 -10.077 -6.473 1.00 95.31 211 HIS A CA 1
ATOM 1619 C C . HIS A 1 211 ? 5.303 -9.788 -5.215 1.00 95.31 211 HIS A C 1
ATOM 1621 O O . HIS A 1 211 ? 6.519 -9.962 -5.220 1.00 95.31 211 HIS A O 1
ATOM 1627 N N . LEU A 1 212 ? 4.662 -9.384 -4.118 1.00 94.69 212 LEU A N 1
ATOM 1628 C CA . LEU A 1 212 ? 5.366 -9.116 -2.867 1.00 94.69 212 LEU A CA 1
ATOM 1629 C C . LEU A 1 212 ? 5.989 -10.398 -2.275 1.00 94.69 212 LEU A C 1
ATOM 1631 O O . LEU A 1 212 ? 7.155 -10.389 -1.891 1.00 94.69 212 LEU A O 1
ATOM 1635 N N . LYS A 1 213 ? 5.282 -11.532 -2.282 1.00 95.38 213 LYS A N 1
ATOM 1636 C CA . LYS A 1 213 ? 5.818 -12.855 -1.916 1.00 95.38 213 LYS A CA 1
ATOM 1637 C C . LYS A 1 213 ? 6.983 -13.253 -2.826 1.00 95.38 213 LYS A C 1
ATOM 1639 O O . LYS A 1 213 ? 8.022 -13.676 -2.329 1.00 95.38 213 LYS A O 1
ATOM 1644 N N . GLY A 1 214 ? 6.862 -13.037 -4.136 1.00 96.81 214 GLY A N 1
ATOM 1645 C CA . GLY A 1 214 ? 7.964 -13.254 -5.075 1.00 96.81 214 GLY A CA 1
ATOM 1646 C C . GLY A 1 214 ? 9.184 -12.375 -4.770 1.00 96.81 214 GLY A C 1
ATOM 1647 O O . GLY A 1 214 ? 10.321 -12.842 -4.816 1.00 96.81 214 GLY A O 1
ATOM 1648 N N . ALA A 1 215 ? 8.971 -11.110 -4.397 1.00 97.56 215 ALA A N 1
ATOM 1649 C CA . ALA A 1 215 ? 10.039 -10.202 -3.983 1.00 97.56 215 ALA A CA 1
ATOM 1650 C C . ALA A 1 215 ? 10.713 -10.651 -2.674 1.00 97.56 215 ALA A C 1
ATOM 1652 O O . ALA A 1 215 ? 11.942 -10.621 -2.590 1.00 97.56 215 ALA A O 1
ATOM 1653 N N . ARG A 1 216 ? 9.941 -11.134 -1.689 1.00 97.12 216 ARG A N 1
ATOM 1654 C CA . ARG A 1 216 ? 10.471 -11.776 -0.472 1.00 97.12 216 ARG A CA 1
ATOM 1655 C C . ARG A 1 216 ? 11.407 -12.927 -0.838 1.00 97.12 216 ARG A C 1
ATOM 1657 O O . ARG A 1 216 ? 12.538 -12.972 -0.356 1.00 97.12 216 ARG A O 1
ATOM 1664 N N . ASP A 1 217 ? 10.956 -13.836 -1.696 1.00 97.56 217 ASP A N 1
ATOM 1665 C CA . ASP A 1 217 ? 11.726 -15.028 -2.064 1.00 97.56 217 ASP A CA 1
ATOM 1666 C C . ASP A 1 217 ? 13.009 -14.660 -2.819 1.00 97.56 217 ASP A C 1
ATOM 1668 O O . ASP A 1 217 ? 14.072 -15.228 -2.564 1.00 97.56 217 ASP A O 1
ATOM 1672 N N . LEU A 1 218 ? 12.957 -13.627 -3.665 1.00 97.62 218 LEU A N 1
ATOM 1673 C CA . LEU A 1 218 ? 14.141 -13.052 -4.305 1.00 97.62 218 LEU A CA 1
ATOM 1674 C C . LEU A 1 218 ? 15.131 -12.452 -3.298 1.00 97.62 218 LEU A C 1
ATOM 1676 O O . LEU A 1 218 ? 16.339 -12.656 -3.437 1.00 97.62 218 LEU A O 1
ATOM 1680 N N . ILE A 1 219 ? 14.652 -11.730 -2.280 1.00 96.31 219 ILE A N 1
ATOM 1681 C CA . ILE A 1 219 ? 15.503 -11.189 -1.209 1.00 96.31 219 ILE A CA 1
ATOM 1682 C C . ILE A 1 219 ? 16.195 -12.331 -0.455 1.00 96.31 219 ILE A C 1
ATOM 1684 O O . ILE A 1 219 ? 17.410 -12.288 -0.249 1.00 96.31 219 ILE A O 1
ATOM 1688 N N . LEU A 1 220 ? 15.461 -13.389 -0.104 1.00 95.94 220 LEU A N 1
ATOM 1689 C CA . LEU A 1 220 ? 16.030 -14.573 0.545 1.00 95.94 220 LEU A CA 1
ATOM 1690 C C . LEU A 1 220 ? 17.072 -15.261 -0.352 1.00 95.94 220 LEU A C 1
ATOM 1692 O O . LEU A 1 220 ? 18.184 -15.544 0.098 1.00 95.94 220 LEU A O 1
ATOM 1696 N N . HIS A 1 221 ? 16.788 -15.423 -1.647 1.00 94.94 221 HIS A N 1
ATOM 1697 C CA . HIS A 1 221 ? 17.715 -16.010 -2.628 1.00 94.94 221 HIS A CA 1
ATOM 1698 C C . HIS A 1 221 ? 19.003 -15.191 -2.839 1.00 94.94 221 HIS A C 1
ATOM 1700 O O . HIS A 1 221 ? 20.075 -15.724 -3.164 1.00 94.94 221 HIS A O 1
ATOM 1706 N N . ARG A 1 222 ? 18.930 -13.875 -2.613 1.00 94.31 222 ARG A N 1
ATOM 1707 C CA . ARG A 1 222 ? 20.068 -12.936 -2.623 1.00 94.31 222 ARG A CA 1
ATOM 1708 C C . ARG A 1 222 ? 20.912 -12.977 -1.339 1.00 94.31 222 ARG A C 1
ATOM 1710 O O . ARG A 1 222 ? 21.891 -12.232 -1.240 1.00 94.31 222 ARG A O 1
ATOM 1717 N N . GLY A 1 223 ? 20.583 -13.864 -0.399 1.00 93.00 223 GLY A N 1
ATOM 1718 C CA . GLY A 1 223 ? 21.276 -14.026 0.881 1.00 93.00 223 GLY A CA 1
ATOM 1719 C C . GLY A 1 223 ? 20.596 -13.319 2.055 1.00 93.00 223 GLY A C 1
ATOM 1720 O O . GLY A 1 223 ? 21.248 -13.104 3.072 1.00 93.00 223 GLY A O 1
ATOM 1721 N N . GLY A 1 224 ? 19.317 -12.958 1.918 1.00 92.00 224 GLY A N 1
ATOM 1722 C CA . GLY A 1 224 ? 18.530 -12.295 2.955 1.00 92.00 224 GLY A CA 1
ATOM 1723 C C . GLY A 1 224 ? 18.499 -10.766 2.836 1.00 92.00 224 GLY A C 1
ATOM 1724 O O . GLY A 1 224 ? 19.181 -10.183 1.984 1.00 92.00 224 GLY A O 1
ATOM 1725 N N . PRO A 1 225 ? 17.679 -10.105 3.675 1.00 90.19 225 PRO A N 1
ATOM 1726 C CA . PRO A 1 225 ? 17.518 -8.658 3.650 1.00 90.19 225 PRO A CA 1
ATOM 1727 C C . PRO A 1 225 ? 18.822 -7.953 4.030 1.00 90.19 225 PRO A C 1
ATOM 1729 O O . PRO A 1 225 ? 19.482 -8.304 5.010 1.00 90.19 225 PRO A O 1
ATOM 1732 N N . LYS A 1 226 ? 19.182 -6.927 3.256 1.00 83.69 226 LYS A N 1
ATOM 1733 C CA . LYS A 1 226 ? 20.356 -6.087 3.508 1.00 83.69 226 LYS A CA 1
ATOM 1734 C C . LYS A 1 226 ? 19.893 -4.692 3.897 1.00 83.69 226 LYS A C 1
ATOM 1736 O O . LYS A 1 226 ? 19.256 -4.005 3.111 1.00 83.69 226 LYS A O 1
ATOM 1741 N N . LYS A 1 227 ? 20.252 -4.261 5.104 1.00 72.88 227 LYS A N 1
ATOM 1742 C CA . LYS A 1 227 ? 19.778 -3.009 5.719 1.00 72.88 227 LYS A CA 1
ATOM 1743 C C . LYS A 1 227 ? 20.147 -1.748 4.924 1.00 72.88 227 LYS A C 1
ATOM 1745 O O . LYS A 1 227 ? 19.415 -0.764 4.974 1.00 72.88 227 LYS A O 1
ATOM 1750 N N . SER A 1 228 ? 21.256 -1.784 4.181 1.00 70.94 228 SER A N 1
ATOM 1751 C CA . SER A 1 228 ? 21.716 -0.702 3.300 1.00 70.94 228 SER A CA 1
ATOM 1752 C C . SER A 1 228 ? 21.167 -0.778 1.869 1.00 70.94 228 SER A C 1
ATOM 1754 O O . SER A 1 228 ? 21.408 0.136 1.091 1.00 70.94 228 SER A O 1
ATOM 1756 N N . ASP A 1 229 ? 20.460 -1.854 1.501 1.00 82.00 229 ASP A N 1
ATOM 1757 C CA . ASP A 1 229 ? 19.903 -2.037 0.156 1.00 82.00 229 ASP A CA 1
ATOM 1758 C C . ASP A 1 229 ? 18.560 -1.306 0.059 1.00 82.00 229 ASP A C 1
ATOM 1760 O O . ASP A 1 229 ? 17.585 -1.647 0.741 1.00 82.00 229 ASP A O 1
ATOM 1764 N N . PHE A 1 230 ? 18.505 -0.302 -0.811 1.00 84.94 230 PHE A N 1
ATOM 1765 C CA . PHE A 1 230 ? 17.309 0.481 -1.068 1.00 84.94 230 PHE A CA 1
ATOM 1766 C C . PHE A 1 230 ? 16.100 -0.390 -1.446 1.00 84.94 230 PHE A C 1
ATOM 1768 O O . PHE A 1 230 ? 15.001 -0.162 -0.939 1.00 84.94 230 PHE A O 1
ATOM 1775 N N . LEU A 1 231 ? 16.284 -1.433 -2.263 1.00 89.75 231 LEU A N 1
ATOM 1776 C CA . LEU A 1 231 ? 15.181 -2.313 -2.666 1.00 89.75 231 LEU A CA 1
ATOM 1777 C C . LEU A 1 231 ? 14.640 -3.126 -1.487 1.00 89.75 231 LEU A C 1
ATOM 1779 O O . LEU A 1 231 ? 13.450 -3.433 -1.455 1.00 89.75 231 LEU A O 1
ATOM 1783 N N . THR A 1 232 ? 15.484 -3.428 -0.494 1.00 89.25 232 THR A N 1
ATOM 1784 C CA . THR A 1 232 ? 15.041 -4.058 0.760 1.00 89.25 232 THR A CA 1
ATOM 1785 C C . THR A 1 232 ? 14.194 -3.087 1.586 1.00 89.25 232 THR A C 1
ATOM 1787 O O . THR A 1 232 ? 13.162 -3.486 2.122 1.00 89.25 232 THR A O 1
ATOM 1790 N N . ARG A 1 233 ? 14.577 -1.804 1.663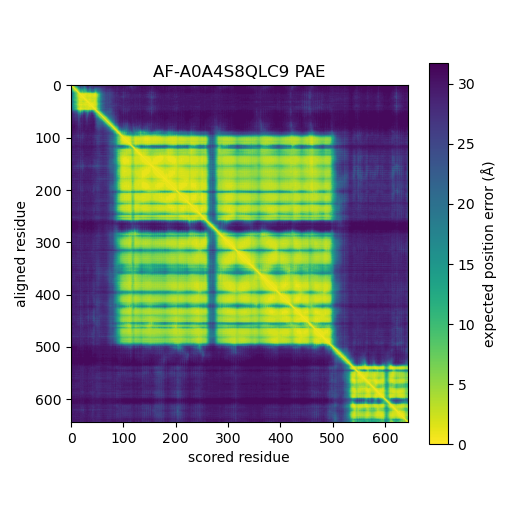 1.00 87.00 233 ARG A N 1
ATOM 1791 C CA . ARG A 1 233 ? 13.780 -0.770 2.352 1.00 87.00 233 ARG A CA 1
ATOM 1792 C C . ARG A 1 233 ? 12.460 -0.496 1.632 1.00 87.00 233 ARG A C 1
ATOM 1794 O O . ARG A 1 233 ? 11.424 -0.378 2.279 1.00 87.00 233 ARG A O 1
ATOM 1801 N N . PHE A 1 234 ? 12.473 -0.466 0.300 1.00 89.81 234 PHE A N 1
ATOM 1802 C CA . PHE A 1 234 ? 11.254 -0.314 -0.491 1.00 89.81 234 PHE A CA 1
ATOM 1803 C C . PHE A 1 234 ? 10.315 -1.517 -0.332 1.00 89.81 234 PHE A C 1
ATOM 1805 O O . PHE A 1 234 ? 9.117 -1.337 -0.121 1.00 89.81 234 PHE A O 1
ATOM 1812 N N . PHE A 1 235 ? 10.860 -2.738 -0.343 1.00 92.94 235 PHE A N 1
ATOM 1813 C CA . PHE A 1 235 ? 10.107 -3.937 0.016 1.00 92.94 235 PHE A CA 1
ATOM 1814 C C . PHE A 1 235 ? 9.490 -3.810 1.414 1.00 92.94 235 PHE A C 1
ATOM 1816 O O . PHE A 1 235 ? 8.294 -4.035 1.553 1.00 92.94 235 PHE A O 1
ATOM 1823 N N . ALA A 1 236 ? 10.261 -3.377 2.420 1.00 91.25 236 ALA A N 1
ATOM 1824 C CA . ALA A 1 236 ? 9.767 -3.205 3.787 1.00 91.25 236 ALA A CA 1
ATOM 1825 C C . ALA A 1 236 ? 8.602 -2.216 3.880 1.00 91.25 236 ALA A C 1
ATOM 1827 O O . ALA A 1 236 ? 7.636 -2.470 4.598 1.00 91.25 236 ALA A O 1
ATOM 1828 N N . LEU A 1 237 ? 8.668 -1.106 3.139 1.00 88.19 237 LEU A N 1
ATOM 1829 C CA . LEU A 1 237 ? 7.584 -0.128 3.081 1.00 88.19 237 LEU A CA 1
ATOM 1830 C C . LEU A 1 237 ? 6.290 -0.767 2.561 1.00 88.19 237 LEU A C 1
ATOM 1832 O O . LEU A 1 237 ? 5.241 -0.602 3.186 1.00 88.19 237 LEU A O 1
ATOM 1836 N N . LEU A 1 238 ? 6.359 -1.504 1.447 1.00 89.88 238 LEU A N 1
ATOM 1837 C CA . LEU A 1 238 ? 5.201 -2.188 0.862 1.00 89.88 238 LEU A CA 1
ATOM 1838 C C . LEU A 1 238 ? 4.684 -3.314 1.766 1.00 89.88 238 LEU A C 1
ATOM 1840 O O . LEU A 1 238 ? 3.476 -3.445 1.950 1.00 89.88 238 LEU A O 1
ATOM 1844 N N . ASP A 1 239 ? 5.592 -4.090 2.353 1.00 91.81 239 ASP A N 1
ATOM 1845 C CA . ASP A 1 239 ? 5.295 -5.224 3.224 1.00 91.81 239 ASP A CA 1
ATOM 1846 C C . ASP A 1 239 ? 4.583 -4.781 4.505 1.00 91.81 239 ASP A C 1
ATOM 1848 O O . ASP A 1 239 ? 3.473 -5.227 4.796 1.00 91.81 239 ASP A O 1
ATOM 1852 N N . VAL A 1 240 ? 5.152 -3.820 5.236 1.00 90.12 240 VAL A N 1
ATOM 1853 C CA . VAL A 1 240 ? 4.566 -3.304 6.483 1.00 90.12 240 VAL A CA 1
ATOM 1854 C C . VAL A 1 240 ? 3.260 -2.557 6.214 1.00 90.12 240 VAL A C 1
ATOM 1856 O O . VAL A 1 240 ? 2.276 -2.780 6.922 1.00 90.12 240 VAL A O 1
ATOM 1859 N N . SER A 1 241 ? 3.220 -1.705 5.184 1.00 85.75 241 SER A N 1
ATOM 1860 C CA . SER A 1 241 ? 2.007 -0.949 4.852 1.00 85.75 241 SER A CA 1
ATOM 1861 C C . SER A 1 241 ? 0.886 -1.884 4.410 1.00 85.75 241 SER A C 1
ATOM 1863 O O . SER A 1 241 ? -0.213 -1.802 4.947 1.00 85.75 241 SER A O 1
ATOM 1865 N N . GLY A 1 242 ? 1.159 -2.818 3.494 1.00 82.56 242 GLY A N 1
ATOM 1866 C CA . GLY A 1 242 ? 0.181 -3.811 3.047 1.00 82.56 242 GLY A CA 1
ATOM 1867 C C . GLY A 1 242 ? -0.318 -4.697 4.191 1.00 82.56 242 GLY A C 1
ATOM 1868 O O . GLY A 1 242 ? -1.509 -4.989 4.277 1.00 82.56 242 GLY A O 1
ATOM 1869 N N . SER A 1 243 ? 0.557 -5.045 5.136 1.00 84.50 243 SER A N 1
ATOM 1870 C CA . SER A 1 243 ? 0.208 -5.859 6.305 1.00 84.50 243 SER A CA 1
ATOM 1871 C C . SER A 1 243 ? -0.800 -5.203 7.244 1.00 84.50 243 SER A C 1
ATOM 1873 O O . SER A 1 243 ? -1.620 -5.914 7.827 1.00 84.50 243 SER A O 1
ATOM 1875 N N . LEU A 1 244 ? -0.765 -3.874 7.402 1.00 79.69 244 LEU A N 1
ATOM 1876 C CA . LEU A 1 244 ? -1.752 -3.149 8.214 1.00 79.69 244 LEU A CA 1
ATOM 1877 C C . LEU A 1 244 ? -3.174 -3.305 7.672 1.00 79.69 244 LEU A C 1
ATOM 1879 O O . LEU A 1 244 ? -4.116 -3.416 8.452 1.00 79.69 244 LEU A O 1
ATOM 1883 N N . TRP A 1 245 ? -3.317 -3.361 6.350 1.00 72.31 245 TRP A N 1
ATOM 1884 C CA . TRP A 1 245 ? -4.600 -3.509 5.667 1.00 72.31 245 TRP A CA 1
ATOM 1885 C C . TRP A 1 245 ? -5.042 -4.970 5.518 1.00 72.31 245 TRP A C 1
ATOM 1887 O O . TRP A 1 245 ? -6.238 -5.252 5.539 1.00 72.31 245 TRP A O 1
ATOM 1897 N N . ALA A 1 246 ? -4.089 -5.892 5.358 1.00 68.50 246 ALA A N 1
ATOM 1898 C CA . ALA A 1 246 ? -4.355 -7.320 5.177 1.00 68.50 246 ALA A CA 1
ATOM 1899 C C . ALA A 1 246 ? -4.558 -8.074 6.501 1.00 68.50 246 ALA A C 1
ATOM 1901 O O . ALA A 1 246 ? -5.120 -9.171 6.514 1.00 68.50 246 ALA A O 1
ATOM 1902 N N . GLY A 1 247 ? -4.035 -7.535 7.609 1.00 67.75 247 GLY A N 1
ATOM 1903 C CA . GLY A 1 247 ? -4.041 -8.201 8.909 1.00 67.75 247 GLY A CA 1
ATOM 1904 C C . GLY A 1 247 ? -3.312 -9.548 8.885 1.00 67.75 247 GLY A C 1
ATOM 1905 O O . GLY A 1 247 ? -3.799 -10.500 9.478 1.00 67.75 247 GLY A O 1
ATOM 1906 N N . GLN A 1 248 ? -2.197 -9.675 8.158 1.00 70.94 248 GLN A N 1
ATOM 1907 C CA . GLN A 1 248 ? -1.383 -10.909 8.104 1.00 70.94 248 GLN A CA 1
ATOM 1908 C C . GLN A 1 248 ? 0.017 -10.737 8.718 1.00 70.94 248 GLN A C 1
ATOM 1910 O O . GLN A 1 248 ? 0.754 -11.708 8.866 1.00 70.94 248 GLN A O 1
ATOM 1915 N N . GLY A 1 249 ? 0.366 -9.514 9.134 1.00 83.12 249 GLY A N 1
ATOM 1916 C CA . GLY A 1 249 ? 1.724 -9.164 9.549 1.00 83.12 249 GLY A CA 1
ATOM 1917 C C . GLY A 1 249 ? 2.735 -9.191 8.385 1.00 83.12 249 GLY A C 1
ATOM 1918 O O . GLY A 1 249 ? 2.436 -9.753 7.331 1.00 83.12 249 GLY A O 1
ATOM 1919 N N . PRO A 1 250 ? 3.929 -8.592 8.566 1.00 90.81 250 PRO A N 1
ATOM 1920 C CA . PRO A 1 250 ? 4.953 -8.564 7.521 1.00 90.81 250 PRO A CA 1
ATOM 1921 C C . PRO A 1 250 ? 5.420 -9.961 7.104 1.00 90.81 250 PRO A C 1
ATOM 1923 O O . PRO A 1 250 ? 5.580 -10.849 7.946 1.00 90.81 250 PRO A O 1
ATOM 1926 N N . LEU A 1 251 ? 5.698 -10.124 5.812 1.00 92.19 251 LEU A N 1
ATOM 1927 C CA . LEU A 1 251 ? 6.144 -11.363 5.180 1.00 92.19 251 LEU A CA 1
ATOM 1928 C C . LEU A 1 251 ? 7.531 -11.820 5.643 1.00 92.19 251 LEU A C 1
ATOM 1930 O O . LEU A 1 251 ? 7.806 -13.023 5.644 1.00 92.19 251 LEU A O 1
ATOM 1934 N N . LEU A 1 252 ? 8.416 -10.882 5.995 1.00 91.50 252 LEU A N 1
ATOM 1935 C CA . LEU A 1 252 ? 9.713 -11.185 6.602 1.00 91.50 252 LEU A CA 1
ATOM 1936 C C . LEU A 1 252 ? 9.691 -10.880 8.110 1.00 91.50 252 LEU A C 1
ATOM 1938 O O . LEU A 1 252 ? 9.225 -9.814 8.521 1.00 91.50 252 LEU A O 1
ATOM 1942 N N . PRO A 1 253 ? 10.215 -11.786 8.957 1.00 87.75 253 PRO A N 1
ATOM 1943 C CA . PRO A 1 253 ? 10.260 -11.564 10.394 1.00 87.75 253 PRO A CA 1
ATOM 1944 C C . PRO A 1 253 ? 11.317 -10.520 10.782 1.00 87.75 253 PRO A C 1
ATOM 1946 O O . PRO A 1 253 ? 12.337 -10.340 10.115 1.00 87.75 253 PRO A O 1
ATOM 1949 N N . GLY A 1 254 ? 11.093 -9.879 11.930 1.00 86.94 254 GLY A N 1
ATOM 1950 C CA . GLY A 1 254 ? 12.007 -8.890 12.504 1.00 86.94 254 GLY A CA 1
ATOM 1951 C C . GLY A 1 254 ? 11.948 -7.514 11.834 1.00 86.94 254 GLY A C 1
ATOM 1952 O O . GLY A 1 254 ? 11.108 -7.245 10.980 1.00 86.94 254 GLY A O 1
ATOM 1953 N N . ASN A 1 255 ? 12.858 -6.633 12.252 1.00 88.56 255 ASN A N 1
ATOM 1954 C CA . ASN A 1 255 ? 12.949 -5.249 11.776 1.00 88.56 255 ASN A CA 1
ATOM 1955 C C . ASN A 1 255 ? 14.093 -5.119 10.761 1.00 88.56 255 ASN A C 1
ATOM 1957 O O . ASN A 1 255 ? 15.071 -4.404 10.974 1.00 88.56 255 ASN A O 1
ATOM 1961 N N . TYR A 1 256 ? 14.013 -5.889 9.679 1.00 87.12 256 TYR A N 1
ATOM 1962 C CA . TYR A 1 256 ? 15.115 -6.106 8.733 1.00 87.12 256 TYR A CA 1
ATOM 1963 C C . TYR A 1 256 ? 15.520 -4.865 7.913 1.00 87.12 256 TYR A C 1
ATOM 1965 O O . TYR A 1 256 ? 16.538 -4.893 7.222 1.00 87.12 256 TYR A O 1
ATOM 1973 N N . TRP A 1 257 ? 14.745 -3.782 7.994 1.00 86.06 257 TRP A N 1
ATOM 1974 C CA . TRP A 1 257 ? 15.030 -2.484 7.377 1.00 86.06 257 TRP A CA 1
ATOM 1975 C C . TRP A 1 257 ? 15.844 -1.536 8.275 1.00 86.06 257 TRP A C 1
ATOM 1977 O O . TRP A 1 257 ? 16.332 -0.521 7.782 1.00 86.06 257 TRP A O 1
ATOM 1987 N N . LEU A 1 258 ? 16.009 -1.846 9.569 1.00 81.31 258 LEU A N 1
ATOM 1988 C CA . LEU A 1 258 ? 16.760 -1.011 10.512 1.00 81.31 258 LEU A CA 1
ATOM 1989 C C . LEU A 1 258 ? 18.241 -1.374 10.548 1.00 81.31 258 LEU A C 1
ATOM 1991 O O . LEU A 1 258 ? 18.600 -2.544 10.675 1.00 81.31 258 LEU A O 1
ATOM 1995 N N . GLU A 1 259 ? 19.105 -0.361 10.518 1.00 67.50 259 GLU A N 1
ATOM 1996 C CA . GLU A 1 259 ? 20.527 -0.514 10.836 1.00 67.50 259 GLU A CA 1
ATOM 1997 C C . GLU A 1 259 ? 20.694 -0.932 12.308 1.00 67.50 259 GLU A C 1
ATOM 1999 O O . GLU A 1 259 ? 19.939 -0.486 13.173 1.00 67.50 259 GLU A O 1
ATOM 2004 N N . ASP A 1 260 ? 21.637 -1.835 12.610 1.00 54.47 260 ASP A N 1
ATOM 2005 C CA . ASP A 1 260 ? 21.995 -2.068 14.017 1.00 54.47 260 ASP A CA 1
ATOM 2006 C C . ASP A 1 260 ? 22.611 -0.776 14.557 1.00 54.47 260 ASP A C 1
ATOM 2008 O O . ASP A 1 260 ? 23.393 -0.138 13.848 1.00 54.47 260 ASP A O 1
ATOM 2012 N N . ALA A 1 261 ? 22.251 -0.380 15.785 1.00 42.06 261 ALA A N 1
ATOM 2013 C CA . ALA A 1 261 ? 22.819 0.804 16.426 1.00 42.06 261 ALA A CA 1
ATOM 2014 C C . ALA A 1 261 ? 24.345 0.801 16.240 1.00 42.06 261 ALA A C 1
ATOM 2016 O O . ALA A 1 261 ? 24.960 -0.256 16.427 1.00 42.06 261 ALA A O 1
ATOM 2017 N N . PRO A 1 262 ? 24.965 1.932 15.856 1.00 35.72 262 PRO A N 1
ATOM 2018 C CA . PRO A 1 262 ? 26.383 1.952 15.558 1.00 35.72 262 PRO A CA 1
ATOM 2019 C C . PRO A 1 262 ? 27.132 1.446 16.785 1.00 35.72 262 PRO A C 1
ATOM 2021 O O . PRO A 1 262 ? 27.160 2.094 17.832 1.00 35.72 262 PRO A O 1
ATOM 2024 N N . THR A 1 263 ? 27.753 0.271 16.669 1.00 29.92 263 THR A N 1
ATOM 2025 C CA . THR A 1 263 ? 28.825 -0.104 17.581 1.00 29.92 263 THR A CA 1
ATOM 2026 C C . THR A 1 263 ? 29.803 1.055 17.530 1.00 29.92 263 THR A C 1
ATOM 2028 O O . THR A 1 263 ? 30.263 1.384 16.434 1.00 29.92 263 THR A O 1
ATOM 2031 N N . LEU A 1 264 ? 30.072 1.705 18.667 1.00 34.22 264 LEU A N 1
ATOM 2032 C CA . LEU A 1 264 ? 31.116 2.717 18.790 1.00 34.22 264 LEU A CA 1
ATOM 2033 C C . LEU A 1 264 ? 32.451 2.099 18.348 1.00 34.22 264 LEU A C 1
ATOM 2035 O O . LEU A 1 264 ? 33.239 1.628 19.162 1.00 34.22 264 LEU A O 1
ATOM 2039 N N . SER A 1 265 ? 32.718 2.085 17.045 1.00 28.92 265 SER A N 1
ATOM 2040 C CA . SER A 1 265 ? 34.045 1.865 16.514 1.00 28.92 265 SER A CA 1
ATOM 2041 C C . SER A 1 265 ? 34.727 3.216 16.648 1.00 28.92 265 SER A C 1
ATOM 2043 O O . SER A 1 265 ? 34.537 4.138 15.854 1.00 28.92 265 SER A O 1
ATOM 2045 N N . THR A 1 266 ? 35.453 3.354 17.747 1.00 32.28 266 THR A N 1
ATOM 2046 C CA . THR A 1 266 ? 36.410 4.419 17.994 1.00 32.28 266 THR A CA 1
ATOM 2047 C C . THR A 1 266 ? 37.438 4.438 16.866 1.00 32.28 266 THR A C 1
ATOM 2049 O O . THR A 1 266 ? 38.408 3.682 16.880 1.00 32.28 266 THR A O 1
ATOM 2052 N N . SER A 1 267 ? 37.231 5.298 15.878 1.00 26.73 267 SER A N 1
ATOM 2053 C CA . SER A 1 267 ? 38.294 5.878 15.060 1.00 26.73 267 SER A CA 1
ATOM 2054 C C . SER A 1 267 ? 37.770 7.195 14.487 1.00 26.73 267 SER A C 1
ATOM 2056 O O . SER A 1 267 ? 36.871 7.175 13.647 1.00 26.73 267 SER A O 1
ATOM 2058 N N . PRO A 1 268 ? 38.270 8.351 14.958 1.00 32.16 268 PRO A N 1
ATOM 2059 C CA . PRO A 1 268 ? 37.917 9.639 14.378 1.00 32.16 268 PRO A CA 1
ATOM 2060 C C . PRO A 1 268 ? 38.320 9.636 12.902 1.00 32.16 268 PRO A C 1
ATOM 2062 O O . PRO A 1 268 ? 39.490 9.404 12.590 1.00 32.16 268 PRO A O 1
ATOM 2065 N N . LYS A 1 269 ? 37.378 9.908 11.990 1.00 31.23 269 LYS A N 1
ATOM 2066 C CA . LYS A 1 269 ? 37.736 10.300 10.622 1.00 31.23 269 LYS A CA 1
ATOM 2067 C C . LYS A 1 269 ? 38.621 11.542 10.740 1.00 31.23 269 LYS A C 1
ATOM 2069 O O . LYS A 1 269 ? 38.174 12.569 11.248 1.00 31.23 269 LYS A O 1
ATOM 2074 N N . GLN A 1 270 ? 39.890 11.416 10.356 1.00 30.38 270 GLN A N 1
ATOM 2075 C CA . GLN A 1 270 ? 40.823 12.534 10.354 1.00 30.38 270 GLN A CA 1
ATOM 2076 C C . GLN A 1 270 ? 40.300 13.620 9.408 1.00 30.38 270 GLN A C 1
ATOM 2078 O O . GLN A 1 270 ? 40.009 13.367 8.242 1.00 30.38 270 GLN A O 1
ATOM 2083 N N . ILE A 1 271 ? 40.172 14.831 9.940 1.00 37.69 271 ILE A N 1
ATOM 2084 C CA . ILE A 1 271 ? 39.932 16.056 9.181 1.00 37.69 271 ILE A CA 1
ATOM 2085 C C . ILE A 1 271 ? 41.228 16.329 8.409 1.00 37.69 271 ILE A C 1
ATOM 2087 O O . ILE A 1 271 ? 42.211 16.752 9.017 1.00 37.69 271 ILE A O 1
ATOM 2091 N N . GLY A 1 272 ? 41.273 16.020 7.110 1.00 35.44 272 GLY A N 1
ATOM 2092 C CA . GLY A 1 272 ? 42.526 16.154 6.359 1.00 35.44 272 GLY A CA 1
ATOM 2093 C C . GLY A 1 272 ? 42.514 15.987 4.839 1.00 35.44 272 GLY A C 1
ATOM 2094 O O . GLY A 1 272 ? 43.564 16.228 4.254 1.00 35.44 272 GLY A O 1
ATOM 2095 N N . ASP A 1 273 ? 41.398 15.655 4.182 1.00 29.83 273 ASP A N 1
ATOM 2096 C CA . ASP A 1 273 ? 41.384 15.488 2.719 1.00 29.83 273 ASP A CA 1
ATOM 2097 C C . ASP A 1 273 ? 40.675 16.643 1.984 1.00 29.83 273 ASP A C 1
ATOM 2099 O O . ASP A 1 273 ? 39.698 17.222 2.453 1.00 29.83 273 ASP A O 1
ATOM 2103 N N . SER A 1 274 ? 41.254 17.004 0.836 1.00 31.41 274 SER A N 1
ATOM 2104 C CA . SER A 1 274 ? 41.085 18.246 0.062 1.00 31.41 274 SER A CA 1
ATOM 2105 C C . SER A 1 274 ? 39.640 18.628 -0.337 1.00 31.41 274 SER A C 1
ATOM 2107 O O . SER A 1 274 ? 38.841 17.754 -0.671 1.00 31.41 274 SER A O 1
ATOM 2109 N N . PRO A 1 275 ? 39.314 19.936 -0.460 1.00 39.84 275 PRO A N 1
ATOM 2110 C CA . PRO A 1 275 ? 37.970 20.435 -0.775 1.00 39.84 275 PRO A CA 1
ATOM 2111 C C . PRO A 1 275 ? 37.677 20.436 -2.289 1.00 39.84 275 PRO A C 1
ATOM 2113 O O . PRO A 1 275 ? 37.451 21.489 -2.880 1.00 39.84 275 PRO A O 1
ATOM 2116 N N . SER A 1 276 ? 37.727 19.272 -2.946 1.00 36.12 276 SER A N 1
ATOM 2117 C CA . SER A 1 276 ? 37.455 19.179 -4.399 1.00 36.12 276 SER A CA 1
ATOM 2118 C C . SER A 1 276 ? 36.498 18.067 -4.837 1.00 36.12 276 SER A C 1
ATOM 2120 O O . SER A 1 276 ? 36.297 17.884 -6.033 1.00 36.12 276 SER A O 1
ATOM 2122 N N . ALA A 1 277 ? 35.852 17.373 -3.902 1.00 40.78 277 ALA A N 1
ATOM 2123 C CA . ALA A 1 277 ? 34.649 16.608 -4.209 1.00 40.78 277 ALA A CA 1
ATOM 2124 C C . ALA A 1 277 ? 33.450 17.427 -3.726 1.00 40.78 277 ALA A C 1
ATOM 2126 O O . ALA A 1 277 ? 33.384 17.769 -2.544 1.00 40.78 277 ALA A O 1
ATOM 2127 N N . GLU A 1 278 ? 32.534 17.779 -4.630 1.00 37.78 278 GLU A N 1
ATOM 2128 C CA . GLU A 1 278 ? 31.205 18.236 -4.222 1.00 37.78 278 GLU A CA 1
ATOM 2129 C C . GLU A 1 278 ? 30.641 17.228 -3.206 1.00 37.78 278 GLU A C 1
ATOM 2131 O O . GLU A 1 278 ? 30.792 16.018 -3.414 1.00 37.78 278 GLU A O 1
ATOM 2136 N N . PRO A 1 279 ? 30.060 17.681 -2.081 1.00 41.88 279 PRO A N 1
ATOM 2137 C CA . PRO A 1 279 ? 29.472 16.767 -1.119 1.00 41.88 279 PRO A CA 1
ATOM 2138 C C . PRO A 1 279 ? 28.359 16.003 -1.834 1.00 41.88 279 PRO A C 1
ATOM 2140 O O . PRO A 1 279 ? 27.373 16.597 -2.262 1.00 41.88 279 PRO A O 1
ATOM 2143 N N . THR A 1 280 ? 28.527 14.691 -1.988 1.00 45.31 280 THR A N 1
ATOM 2144 C CA . THR A 1 280 ? 27.450 13.804 -2.423 1.00 45.31 280 THR A CA 1
ATOM 2145 C C . THR A 1 280 ? 26.278 14.019 -1.470 1.00 45.31 280 THR A C 1
ATOM 2147 O O . THR A 1 280 ? 26.402 13.726 -0.278 1.00 45.31 280 THR A O 1
ATOM 2150 N N . LEU A 1 281 ? 25.180 14.596 -1.965 1.00 51.19 281 LEU A N 1
ATOM 2151 C CA . LEU A 1 281 ? 23.946 14.744 -1.199 1.00 51.19 281 LEU A CA 1
ATOM 2152 C C . LEU A 1 281 ? 23.485 13.338 -0.790 1.00 51.19 281 LEU A C 1
ATOM 2154 O O . LEU A 1 281 ? 23.198 12.507 -1.647 1.00 51.19 281 LEU A O 1
ATOM 2158 N N . ASN A 1 282 ? 23.452 13.052 0.512 1.00 60.62 282 ASN A N 1
ATOM 2159 C CA . ASN A 1 282 ? 22.885 11.800 1.011 1.00 60.62 282 ASN A CA 1
ATOM 2160 C C . ASN A 1 282 ? 21.363 11.844 0.836 1.00 60.62 282 ASN A C 1
ATOM 2162 O O . ASN A 1 282 ? 20.744 12.841 1.190 1.00 60.62 282 ASN A O 1
ATOM 2166 N N . TRP A 1 283 ? 20.764 10.775 0.312 1.00 61.69 283 TRP A N 1
ATOM 2167 C CA . TRP A 1 283 ? 19.313 10.662 0.154 1.00 61.69 283 TRP A CA 1
ATOM 2168 C C . TRP A 1 283 ? 18.598 10.335 1.483 1.00 61.69 283 TRP A C 1
ATOM 2170 O O . TRP A 1 283 ? 19.042 9.411 2.173 1.00 61.69 283 TRP A O 1
ATOM 2180 N N . PRO A 1 284 ? 17.464 10.995 1.812 1.00 67.50 284 PRO A N 1
ATOM 2181 C CA . PRO A 1 284 ? 16.904 12.166 1.134 1.00 67.50 284 PRO A CA 1
ATOM 2182 C C . PRO A 1 284 ? 17.729 13.420 1.426 1.00 67.50 284 PRO A C 1
ATOM 2184 O O . PRO A 1 284 ? 18.087 13.676 2.572 1.00 67.50 284 PRO A O 1
ATOM 2187 N N . TYR A 1 285 ? 17.987 14.247 0.411 1.00 66.69 285 TYR A N 1
ATOM 2188 C CA . TYR A 1 285 ? 18.862 15.414 0.585 1.00 66.69 285 TYR A CA 1
ATOM 2189 C C . TYR A 1 285 ? 18.279 16.500 1.496 1.00 66.69 285 TYR A C 1
ATOM 2191 O O . TYR A 1 285 ? 19.019 17.300 2.067 1.00 66.69 285 TYR A O 1
ATOM 2199 N N . TYR A 1 286 ? 16.950 16.533 1.615 1.00 70.38 286 TYR A N 1
ATOM 2200 C CA . TYR A 1 286 ? 16.223 17.425 2.513 1.00 70.38 286 TYR A CA 1
ATOM 2201 C C . TYR A 1 286 ? 16.179 16.907 3.959 1.00 70.38 286 TYR A C 1
ATOM 2203 O O . TYR A 1 286 ? 15.693 17.608 4.836 1.00 70.38 286 TYR A O 1
ATOM 2211 N N . ASP A 1 287 ? 16.712 15.711 4.218 1.00 71.69 287 ASP A N 1
ATOM 2212 C CA . ASP A 1 287 ? 16.883 15.125 5.547 1.00 71.69 287 ASP A CA 1
ATOM 2213 C C . ASP A 1 287 ? 18.383 14.872 5.798 1.00 71.69 287 ASP A C 1
ATOM 2215 O O . ASP A 1 287 ? 18.818 13.725 5.927 1.00 71.69 287 ASP A O 1
ATOM 2219 N N . PRO A 1 288 ? 19.225 15.926 5.845 1.00 64.50 288 PRO A N 1
ATOM 2220 C CA . PRO A 1 288 ? 20.683 15.781 5.893 1.00 64.50 288 PRO A CA 1
ATOM 2221 C C . PRO A 1 288 ? 21.179 15.032 7.141 1.00 64.50 288 PRO A C 1
ATOM 2223 O O . PRO A 1 288 ? 22.294 14.509 7.144 1.00 64.50 288 PRO A O 1
ATOM 2226 N N . GLY A 1 289 ? 20.361 14.980 8.199 1.00 65.88 289 GLY A N 1
ATOM 2227 C CA . GLY A 1 289 ? 20.617 14.208 9.416 1.00 65.88 289 GLY A CA 1
ATOM 2228 C C . GLY A 1 289 ? 19.992 12.809 9.432 1.00 65.88 289 GLY A C 1
ATOM 2229 O O . GLY A 1 289 ? 20.206 12.085 10.401 1.00 65.88 289 GLY A O 1
ATOM 2230 N N . GLY A 1 290 ? 19.216 12.430 8.411 1.00 70.38 290 GLY A N 1
ATOM 2231 C CA . GLY A 1 290 ? 18.470 11.171 8.369 1.00 70.38 290 GLY A CA 1
ATOM 2232 C C . GLY A 1 290 ? 17.435 11.033 9.491 1.00 70.38 290 GLY A C 1
ATOM 2233 O O . GLY A 1 290 ? 17.090 9.911 9.862 1.00 70.38 290 GLY A O 1
ATOM 2234 N N . ILE A 1 291 ? 16.989 12.148 10.076 1.00 74.31 291 ILE A N 1
ATOM 2235 C CA . ILE A 1 291 ? 16.114 12.173 11.247 1.00 74.31 291 ILE A CA 1
ATOM 2236 C C . ILE A 1 291 ? 14.724 11.700 10.833 1.00 74.31 291 ILE A C 1
ATOM 2238 O O . ILE A 1 291 ? 14.238 10.715 11.375 1.00 74.31 291 ILE A O 1
ATOM 2242 N N . MET A 1 292 ? 14.097 12.338 9.841 1.00 77.00 292 MET A N 1
ATOM 2243 C CA . MET A 1 292 ? 12.749 11.961 9.393 1.00 77.00 292 MET A CA 1
ATOM 2244 C C . MET A 1 292 ? 12.702 10.505 8.921 1.00 77.00 292 MET A C 1
ATOM 2246 O O . MET A 1 292 ? 11.801 9.750 9.291 1.00 77.00 292 MET A O 1
ATOM 2250 N N . THR A 1 293 ? 13.694 10.105 8.127 1.00 75.94 293 THR A N 1
ATOM 2251 C CA . THR A 1 293 ? 13.795 8.752 7.571 1.00 75.94 293 THR A CA 1
ATOM 2252 C C . THR A 1 293 ? 14.043 7.715 8.668 1.00 75.94 293 THR A C 1
ATOM 2254 O O . THR A 1 293 ? 13.405 6.661 8.686 1.00 75.94 293 THR A O 1
ATOM 2257 N N . GLY A 1 294 ? 14.946 8.011 9.608 1.00 76.56 294 GLY A N 1
ATOM 2258 C CA . GLY A 1 294 ? 15.244 7.149 10.750 1.00 76.56 294 GLY A CA 1
ATOM 2259 C C . GLY A 1 294 ? 14.041 6.974 11.674 1.00 76.56 294 GLY A C 1
ATOM 2260 O O . GLY A 1 294 ? 13.667 5.844 11.987 1.00 76.56 294 GLY A O 1
ATOM 2261 N N . GLU A 1 295 ? 13.387 8.075 12.044 1.00 81.56 295 GLU A N 1
ATOM 2262 C CA . GLU A 1 295 ? 12.195 8.066 12.895 1.00 81.56 295 GLU A CA 1
ATOM 2263 C C . GLU A 1 295 ? 11.036 7.308 12.235 1.00 81.56 295 GLU A C 1
ATOM 2265 O O . GLU A 1 295 ? 10.381 6.492 12.883 1.00 81.56 295 GLU A O 1
ATOM 2270 N N . PHE A 1 296 ? 10.815 7.483 10.928 1.00 83.38 296 PHE A N 1
ATOM 2271 C CA . PHE A 1 296 ? 9.784 6.730 10.212 1.00 83.38 296 PHE A CA 1
ATOM 2272 C C . PHE A 1 296 ? 10.079 5.221 10.180 1.00 83.38 296 PHE A C 1
ATOM 2274 O O . PHE A 1 296 ? 9.181 4.403 10.390 1.00 83.38 296 PHE A O 1
ATOM 2281 N N . HIS A 1 297 ? 11.337 4.818 9.985 1.00 83.88 297 HIS A N 1
ATOM 2282 C CA . HIS A 1 297 ? 11.712 3.405 10.051 1.00 83.88 297 HIS A CA 1
ATOM 2283 C C . HIS A 1 297 ? 11.508 2.799 11.447 1.00 83.88 297 HIS A C 1
ATOM 2285 O O . HIS A 1 297 ? 11.128 1.628 11.548 1.00 83.88 297 HIS A O 1
ATOM 2291 N N . VAL A 1 298 ? 11.741 3.565 12.518 1.00 85.75 298 VAL A N 1
ATOM 2292 C CA . VAL A 1 298 ? 11.405 3.140 13.887 1.00 85.75 298 VAL A CA 1
ATOM 2293 C C . VAL A 1 298 ? 9.891 3.009 14.034 1.00 85.75 298 VAL A C 1
ATOM 2295 O O . VAL A 1 298 ? 9.406 1.992 14.531 1.00 85.75 298 VAL A O 1
ATOM 2298 N N . PHE A 1 299 ? 9.134 3.976 13.519 1.00 88.31 299 PHE A N 1
ATOM 2299 C CA . PHE A 1 299 ? 7.676 3.954 13.550 1.00 88.31 299 PHE A CA 1
ATOM 2300 C C . PHE A 1 299 ? 7.072 2.722 12.848 1.00 88.31 299 PHE A C 1
ATOM 2302 O O . PHE A 1 299 ? 6.116 2.122 13.352 1.00 88.31 299 PHE A O 1
ATOM 2309 N N . MET A 1 300 ? 7.677 2.259 11.748 1.00 90.00 300 MET A N 1
ATOM 231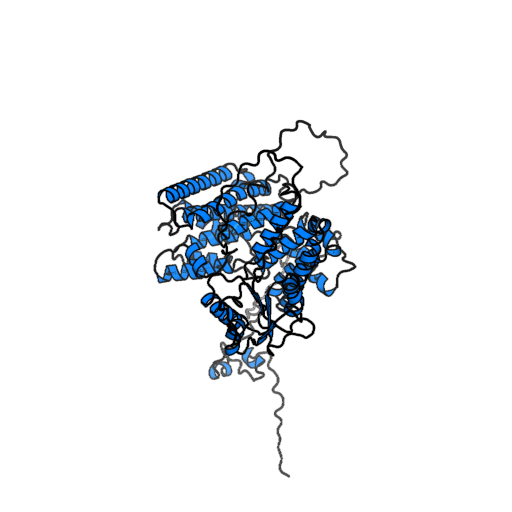0 C CA . MET A 1 300 ? 7.269 1.028 11.055 1.00 90.00 300 MET A CA 1
ATOM 2311 C C . MET A 1 300 ? 7.307 -0.225 11.950 1.00 90.00 300 MET A C 1
ATOM 2313 O O . MET A 1 300 ? 6.574 -1.180 11.684 1.00 90.00 300 MET A O 1
ATOM 2317 N N . ILE A 1 301 ? 8.092 -0.243 13.039 1.00 91.38 301 ILE A N 1
ATOM 2318 C CA . ILE A 1 301 ? 8.066 -1.341 14.022 1.00 91.38 301 ILE A CA 1
ATOM 2319 C C . ILE A 1 301 ? 6.676 -1.449 14.655 1.00 91.38 301 ILE A C 1
ATOM 2321 O O . ILE A 1 301 ? 6.130 -2.548 14.781 1.00 91.38 301 ILE A O 1
ATOM 2325 N N . PHE A 1 302 ? 6.082 -0.317 15.035 1.00 92.31 302 PHE A N 1
ATOM 2326 C CA . PHE A 1 302 ? 4.762 -0.289 15.660 1.00 92.31 302 PHE A CA 1
ATOM 2327 C C . PHE A 1 302 ? 3.678 -0.699 14.666 1.00 92.31 302 PHE A C 1
ATOM 2329 O O . PHE A 1 302 ? 2.814 -1.499 15.012 1.00 92.31 302 PHE A O 1
ATOM 2336 N N . MET A 1 303 ? 3.778 -0.257 13.409 1.00 91.56 303 MET A N 1
ATOM 2337 C CA . MET A 1 303 ? 2.894 -0.700 12.321 1.00 91.56 303 MET A CA 1
ATOM 2338 C C . MET A 1 303 ? 2.961 -2.230 12.121 1.00 91.56 303 MET A C 1
ATOM 2340 O O . MET A 1 303 ? 1.941 -2.914 11.999 1.00 91.56 303 MET A O 1
ATOM 2344 N N . ALA A 1 304 ? 4.166 -2.804 12.160 1.00 90.94 304 ALA A N 1
ATOM 2345 C CA . ALA A 1 304 ? 4.381 -4.246 12.068 1.00 90.94 304 ALA A CA 1
ATOM 2346 C C . ALA A 1 304 ? 3.838 -5.021 13.286 1.00 90.94 304 ALA A C 1
ATOM 2348 O O . ALA A 1 304 ? 3.306 -6.122 13.135 1.00 90.94 304 ALA A O 1
ATOM 2349 N N . LYS A 1 305 ? 3.959 -4.479 14.506 1.00 91.62 305 LYS A N 1
ATOM 2350 C CA . LYS A 1 305 ? 3.330 -5.059 15.708 1.00 91.62 305 LYS A CA 1
ATOM 2351 C C . LYS A 1 305 ? 1.801 -5.005 15.609 1.00 91.62 305 LYS A C 1
ATOM 2353 O O . LYS A 1 305 ? 1.135 -6.011 15.842 1.00 91.62 305 LYS A O 1
ATOM 2358 N N . LEU A 1 306 ? 1.264 -3.861 15.192 1.00 91.44 306 LEU A N 1
ATOM 2359 C CA . LEU A 1 306 ? -0.168 -3.605 15.092 1.00 91.44 306 LEU A CA 1
ATOM 2360 C C . LEU A 1 306 ? -0.859 -4.509 14.064 1.00 91.44 306 LEU A C 1
ATOM 2362 O O . LEU A 1 306 ? -1.910 -5.074 14.352 1.00 91.44 306 LEU A O 1
ATOM 2366 N N . SER A 1 307 ? -0.250 -4.714 12.894 1.00 89.25 307 SER A N 1
ATOM 2367 C CA . SER A 1 307 ? -0.785 -5.627 11.869 1.00 89.25 307 SER A CA 1
ATOM 2368 C C . SER A 1 307 ? -0.901 -7.077 12.357 1.00 89.25 307 SER A C 1
ATOM 2370 O O . SER A 1 307 ? -1.914 -7.732 12.102 1.00 89.25 307 SER A O 1
ATOM 2372 N N . ARG A 1 308 ? 0.091 -7.571 13.112 1.00 88.19 308 ARG A N 1
ATOM 2373 C CA . ARG A 1 308 ? 0.043 -8.900 13.749 1.00 88.19 308 ARG A CA 1
ATOM 2374 C C . ARG A 1 308 ? -1.054 -8.989 14.808 1.00 88.19 308 ARG A C 1
ATOM 2376 O O . ARG A 1 308 ? -1.775 -9.985 14.858 1.00 88.19 308 ARG A O 1
ATOM 2383 N N . LEU A 1 309 ? -1.197 -7.951 15.630 1.00 90.31 309 LEU A N 1
ATOM 2384 C CA . LEU A 1 309 ? -2.226 -7.902 16.665 1.00 90.31 309 LEU A CA 1
ATOM 2385 C C . LEU A 1 309 ? -3.639 -7.864 16.067 1.00 90.31 309 LEU A C 1
ATOM 2387 O O . LEU A 1 309 ? -4.520 -8.591 16.522 1.00 90.31 309 LEU A O 1
ATOM 2391 N N . SER A 1 310 ? -3.832 -7.086 14.998 1.00 87.56 310 SER A N 1
ATOM 2392 C CA . SER A 1 310 ? -5.095 -7.023 14.258 1.00 87.56 310 SER A CA 1
ATOM 2393 C C . SER A 1 310 ? -5.516 -8.407 13.755 1.00 87.56 310 SER A C 1
ATOM 2395 O O . SER A 1 310 ? -6.646 -8.826 14.002 1.00 87.56 310 SER A O 1
ATOM 2397 N N . SER A 1 311 ? -4.585 -9.163 13.158 1.00 82.56 311 SER A N 1
ATOM 2398 C CA . SER A 1 311 ? -4.816 -10.547 12.714 1.00 82.56 311 SER A CA 1
ATOM 2399 C C . SER A 1 311 ? -5.366 -11.442 13.824 1.00 82.56 311 SER A C 1
ATOM 2401 O O . SER A 1 311 ? -6.389 -12.105 13.660 1.00 82.56 311 SER A O 1
ATOM 2403 N N . ARG A 1 312 ? -4.698 -11.419 14.985 1.00 85.38 312 ARG A N 1
ATOM 2404 C CA . ARG A 1 312 ? -5.071 -12.218 16.159 1.00 85.38 312 ARG A CA 1
ATOM 2405 C C . ARG A 1 312 ? -6.435 -11.815 16.708 1.00 85.38 312 ARG A C 1
ATOM 2407 O O . ARG A 1 312 ? -7.196 -12.686 17.109 1.00 85.38 312 ARG A O 1
ATOM 2414 N N . SER A 1 313 ? -6.766 -10.524 16.658 1.00 84.62 313 SER A N 1
ATOM 2415 C CA . SER A 1 313 ? -8.054 -10.002 17.132 1.00 84.62 313 SER A CA 1
ATOM 2416 C C . SER A 1 313 ? -9.264 -10.394 16.277 1.00 84.62 313 SER A C 1
ATOM 2418 O O . SER A 1 313 ? -10.387 -10.269 16.749 1.00 84.62 313 SER A O 1
ATOM 2420 N N . LEU A 1 314 ? -9.055 -10.862 15.041 1.00 78.38 314 LEU A N 1
ATOM 2421 C CA . LEU A 1 314 ? -10.134 -11.272 14.132 1.00 78.38 314 LEU A CA 1
ATOM 2422 C C . LEU A 1 314 ? -10.532 -12.746 14.267 1.00 78.38 314 LEU A C 1
ATOM 2424 O O . LEU A 1 314 ? -11.534 -13.163 13.688 1.00 78.38 314 LEU A O 1
ATOM 2428 N N . VAL A 1 315 ? -9.736 -13.555 14.965 1.00 78.75 315 VAL A N 1
ATOM 2429 C CA . VAL A 1 315 ? -10.032 -14.975 15.176 1.00 78.75 315 VAL A CA 1
ATOM 2430 C C . VAL A 1 315 ? -10.917 -15.113 16.415 1.00 78.75 315 VAL A C 1
ATOM 2432 O O . VAL A 1 315 ? -10.713 -14.410 17.407 1.00 78.75 315 VAL A O 1
ATOM 2435 N N . GLU A 1 316 ? -11.891 -16.028 16.381 1.00 73.62 316 GLU A N 1
ATOM 2436 C CA . GLU A 1 316 ? -12.638 -16.399 17.584 1.00 73.62 316 GLU A CA 1
ATOM 2437 C C . GLU A 1 316 ? -11.659 -16.885 18.659 1.00 73.62 316 GLU A C 1
ATOM 2439 O O . GLU A 1 316 ? -10.931 -17.863 18.485 1.00 73.62 316 GLU A O 1
ATOM 2444 N N . THR A 1 317 ? -11.601 -16.148 19.763 1.00 77.62 317 THR A N 1
ATOM 2445 C CA . THR A 1 317 ? -10.587 -16.298 20.807 1.00 77.62 317 THR A CA 1
ATOM 2446 C C . THR A 1 317 ? -11.244 -16.402 22.177 1.00 77.62 317 THR A C 1
ATOM 2448 O O . THR A 1 317 ? -12.342 -15.884 22.403 1.00 77.62 317 THR A O 1
ATOM 2451 N N . SER A 1 318 ? -10.578 -17.095 23.105 1.00 86.56 318 SER A N 1
ATOM 2452 C CA . SER A 1 318 ? -11.038 -17.209 24.491 1.00 86.56 318 SER A CA 1
ATOM 2453 C C . SER A 1 318 ? -11.068 -15.837 25.177 1.00 86.56 318 SER A C 1
ATOM 2455 O O . SER A 1 318 ? -10.370 -14.906 24.774 1.00 86.56 318 SER A O 1
ATOM 2457 N N . ALA A 1 319 ? -11.841 -15.710 26.258 1.00 86.88 319 ALA A N 1
ATOM 2458 C CA . ALA A 1 319 ? -11.866 -14.479 27.053 1.00 86.88 319 ALA A CA 1
ATOM 2459 C C . ALA A 1 319 ? -10.468 -14.090 27.581 1.00 86.88 319 ALA A C 1
ATOM 2461 O O . ALA A 1 319 ? -10.144 -12.908 27.658 1.00 86.88 319 ALA A O 1
ATOM 2462 N N . GLU A 1 320 ? -9.628 -15.079 27.903 1.00 90.12 320 GLU A N 1
ATOM 2463 C CA . GLU A 1 320 ? -8.236 -14.869 28.320 1.00 90.12 320 GLU A CA 1
ATOM 2464 C C . GLU A 1 320 ? -7.389 -14.268 27.191 1.00 90.12 320 GLU A C 1
ATOM 2466 O O . GLU A 1 320 ? -6.688 -13.280 27.405 1.00 90.12 320 GLU A O 1
ATOM 2471 N N . GLU A 1 321 ? -7.506 -14.795 25.971 1.00 87.69 321 GLU A N 1
ATOM 2472 C CA . GLU A 1 321 ? -6.773 -14.279 24.810 1.00 87.69 321 GLU A CA 1
ATOM 2473 C C . GLU A 1 321 ? -7.237 -12.863 24.434 1.00 87.69 321 GLU A C 1
ATOM 2475 O O . GLU A 1 321 ? -6.418 -12.008 24.105 1.00 87.69 321 GLU A O 1
ATOM 2480 N N . GLN A 1 322 ? -8.530 -12.552 24.581 1.00 86.94 322 GLN A N 1
ATOM 2481 C CA . GLN A 1 322 ? -9.037 -11.187 24.399 1.00 86.94 322 GLN A CA 1
ATOM 2482 C C . GLN A 1 322 ? -8.438 -10.198 25.413 1.00 86.94 322 GLN A C 1
ATOM 2484 O O . GLN A 1 322 ? -8.179 -9.044 25.065 1.00 86.94 322 GLN A O 1
ATOM 2489 N N . ILE A 1 323 ? -8.197 -10.624 26.659 1.00 90.56 323 ILE A N 1
ATOM 2490 C CA . ILE A 1 323 ? -7.512 -9.800 27.668 1.00 90.56 323 ILE A CA 1
ATOM 2491 C C . ILE A 1 323 ? -6.055 -9.564 27.256 1.00 90.56 323 ILE A C 1
ATOM 2493 O O . ILE A 1 323 ? -5.592 -8.424 27.309 1.00 90.56 323 ILE A O 1
ATOM 2497 N N . ILE A 1 324 ? -5.357 -10.607 26.794 1.00 92.62 324 ILE A N 1
ATOM 2498 C CA . ILE A 1 324 ? -3.969 -10.508 26.319 1.00 92.62 324 ILE A CA 1
ATOM 2499 C C . ILE A 1 324 ? -3.871 -9.536 25.140 1.00 92.62 324 ILE A C 1
ATOM 2501 O O . ILE A 1 324 ? -3.042 -8.630 25.171 1.00 92.62 324 ILE A O 1
ATOM 2505 N N . ILE A 1 325 ? -4.751 -9.667 24.142 1.00 91.19 325 ILE A N 1
ATOM 2506 C CA . ILE A 1 325 ? -4.795 -8.784 22.967 1.00 91.19 325 ILE A CA 1
ATOM 2507 C C . ILE A 1 325 ? -4.991 -7.327 23.390 1.00 91.19 325 ILE A C 1
ATOM 2509 O O . ILE A 1 325 ? -4.275 -6.446 22.914 1.00 91.19 325 ILE A O 1
ATOM 2513 N N . LYS A 1 326 ? -5.922 -7.059 24.315 1.00 91.62 326 LYS A N 1
ATOM 2514 C CA . LYS A 1 326 ? -6.148 -5.706 24.846 1.00 91.62 326 LYS A CA 1
ATOM 2515 C C . LYS A 1 326 ? -4.918 -5.163 25.570 1.00 91.62 326 LYS A C 1
ATOM 2517 O O . LYS A 1 326 ? -4.563 -4.004 25.377 1.00 91.62 326 LYS A O 1
ATOM 2522 N N . GLN A 1 327 ? -4.255 -5.983 26.379 1.00 93.81 327 GLN A N 1
ATOM 2523 C CA . GLN A 1 327 ? -3.058 -5.568 27.104 1.00 93.81 327 GLN A CA 1
ATOM 2524 C C . GLN A 1 327 ? -1.881 -5.281 26.159 1.00 93.81 327 GLN A C 1
ATOM 2526 O O . GLN A 1 327 ? -1.171 -4.295 26.350 1.00 93.81 327 GLN A O 1
ATOM 2531 N N . GLU A 1 328 ? -1.712 -6.082 25.104 1.00 94.88 328 GLU A N 1
ATOM 2532 C CA . GLU A 1 328 ? -0.729 -5.828 24.045 1.00 94.88 328 GLU A CA 1
ATOM 2533 C C . GLU A 1 328 ? -1.047 -4.547 23.265 1.00 94.88 328 GLU A C 1
ATOM 2535 O O . GLU A 1 328 ? -0.145 -3.754 23.005 1.00 94.88 328 GLU A O 1
ATOM 2540 N N . ALA A 1 329 ? -2.321 -4.303 22.942 1.00 94.00 329 ALA A N 1
ATOM 2541 C CA . ALA A 1 329 ? -2.771 -3.092 22.255 1.00 94.00 329 ALA A CA 1
ATOM 2542 C C . ALA A 1 329 ? -2.416 -1.826 23.054 1.00 94.00 329 ALA A C 1
ATOM 2544 O O . ALA A 1 329 ? -1.831 -0.887 22.511 1.00 94.00 329 ALA A O 1
ATOM 2545 N N . ILE A 1 330 ? -2.698 -1.840 24.362 1.00 92.69 330 ILE A N 1
ATOM 2546 C CA . ILE A 1 330 ? -2.341 -0.762 25.297 1.00 92.69 330 ILE A CA 1
ATOM 2547 C C . ILE A 1 330 ? -0.816 -0.600 25.383 1.00 92.69 330 ILE A C 1
ATOM 2549 O O . ILE A 1 330 ? -0.311 0.523 25.395 1.00 92.69 330 ILE A O 1
ATOM 2553 N N . GLY A 1 331 ? -0.068 -1.708 25.399 1.00 95.19 331 GLY A N 1
ATOM 2554 C CA . GLY A 1 331 ? 1.394 -1.691 25.365 1.00 95.19 331 GLY A CA 1
ATOM 2555 C C . GLY A 1 331 ? 1.942 -0.994 24.117 1.00 95.19 331 GLY A C 1
ATOM 2556 O O . GLY A 1 331 ? 2.760 -0.084 24.236 1.00 95.19 331 GLY A O 1
ATOM 2557 N N . ILE A 1 332 ? 1.444 -1.353 22.928 1.00 94.00 332 ILE A N 1
ATOM 2558 C CA . ILE A 1 332 ? 1.836 -0.716 21.659 1.00 94.00 332 ILE A CA 1
ATOM 2559 C C . ILE A 1 332 ? 1.491 0.778 21.676 1.00 94.00 332 ILE A C 1
ATOM 2561 O O . ILE A 1 332 ? 2.309 1.593 21.256 1.00 94.00 332 ILE A O 1
ATOM 2565 N N . GLN A 1 333 ? 0.316 1.160 22.185 1.00 93.25 333 GLN A N 1
ATOM 2566 C CA . GLN A 1 333 ? -0.069 2.569 22.307 1.00 93.25 333 GLN A CA 1
ATOM 2567 C C . GLN A 1 333 ? 0.917 3.355 23.172 1.00 93.25 333 GLN A C 1
ATOM 2569 O O . GLN A 1 333 ? 1.361 4.432 22.771 1.00 93.25 333 GLN A O 1
ATOM 2574 N N . HIS A 1 334 ? 1.287 2.806 24.331 1.00 92.94 334 HIS A N 1
ATOM 2575 C CA . HIS A 1 334 ? 2.261 3.431 25.217 1.00 92.94 334 HIS A CA 1
ATOM 2576 C C . HIS A 1 334 ? 3.632 3.569 24.543 1.00 92.94 334 HIS A C 1
ATOM 2578 O O . HIS A 1 334 ? 4.242 4.634 24.611 1.00 92.94 334 HIS A O 1
ATOM 2584 N N . GLU A 1 335 ? 4.099 2.533 23.841 1.00 93.50 335 GLU A N 1
ATOM 2585 C CA . GLU A 1 335 ? 5.355 2.589 23.088 1.00 93.50 335 GLU A CA 1
ATOM 2586 C C . GLU A 1 335 ? 5.339 3.676 22.000 1.00 93.50 335 GLU A C 1
ATOM 2588 O O . GLU A 1 335 ? 6.301 4.436 21.895 1.00 93.50 335 GLU A O 1
ATOM 2593 N N . VAL A 1 336 ? 4.250 3.796 21.227 1.00 92.00 336 VAL A N 1
ATOM 2594 C CA . VAL A 1 336 ? 4.095 4.835 20.189 1.00 92.00 336 VAL A CA 1
ATOM 2595 C C . VAL A 1 336 ? 4.117 6.232 20.807 1.00 92.00 336 VAL A C 1
ATOM 2597 O O . VAL A 1 336 ? 4.800 7.120 20.301 1.00 92.00 336 VAL A O 1
ATOM 2600 N N . GLN A 1 337 ? 3.405 6.439 21.917 1.00 90.25 337 GLN A N 1
ATOM 2601 C CA . GLN A 1 337 ? 3.386 7.724 22.621 1.00 90.25 337 GLN A CA 1
ATOM 2602 C C . GLN A 1 337 ? 4.765 8.085 23.183 1.00 90.25 337 GLN A C 1
ATOM 2604 O O . GLN A 1 337 ? 5.209 9.223 23.037 1.00 90.25 337 GLN A O 1
ATOM 2609 N N . MET A 1 338 ? 5.457 7.121 23.794 1.00 91.38 338 MET A N 1
ATOM 2610 C CA . MET A 1 338 ? 6.814 7.305 24.311 1.00 91.38 338 MET A CA 1
ATOM 2611 C C . MET A 1 338 ? 7.809 7.611 23.192 1.00 91.38 338 MET A C 1
ATOM 2613 O O . MET A 1 338 ? 8.647 8.497 23.344 1.00 91.38 338 MET A O 1
ATOM 2617 N N . TRP A 1 339 ? 7.715 6.907 22.064 1.00 91.06 339 TRP A N 1
ATOM 2618 C CA . TRP A 1 339 ? 8.512 7.203 20.877 1.00 91.06 339 TRP A CA 1
ATOM 2619 C C . TRP A 1 339 ? 8.270 8.638 20.401 1.00 91.06 339 TRP A C 1
ATOM 2621 O O . TRP A 1 339 ? 9.220 9.411 20.320 1.00 91.06 339 TRP A O 1
ATOM 2631 N N . TRP A 1 340 ? 7.008 9.032 20.212 1.00 88.75 340 TRP A N 1
ATOM 2632 C CA . TRP A 1 340 ? 6.653 10.378 19.759 1.00 88.75 340 TRP A CA 1
ATOM 2633 C C . TRP A 1 340 ? 7.168 11.479 20.695 1.00 88.75 340 TRP A C 1
ATOM 2635 O O . TRP A 1 340 ? 7.672 12.507 20.246 1.00 88.75 340 TRP A O 1
ATOM 2645 N N . GLN A 1 341 ? 7.084 11.266 22.011 1.00 88.25 341 GLN A N 1
ATOM 2646 C CA . GLN A 1 341 ? 7.609 12.208 23.004 1.00 88.25 341 GLN A CA 1
ATOM 2647 C C . GLN A 1 341 ? 9.134 12.353 22.936 1.00 88.25 341 GLN A C 1
ATOM 2649 O O . GLN A 1 341 ? 9.640 13.444 23.213 1.00 88.25 341 GLN A O 1
ATOM 2654 N N . ASN A 1 342 ? 9.844 11.288 22.557 1.00 88.19 342 ASN A N 1
ATOM 2655 C CA . ASN A 1 342 ? 11.301 11.247 22.448 1.00 88.19 342 ASN A CA 1
ATOM 2656 C C . ASN A 1 342 ? 11.839 11.690 21.078 1.00 88.19 342 ASN A C 1
ATOM 2658 O O . ASN A 1 342 ? 13.042 11.935 20.972 1.00 88.19 342 ASN A O 1
ATOM 2662 N N . CYS A 1 343 ? 10.991 11.819 20.051 1.00 84.25 343 CYS A N 1
ATOM 2663 C CA . CYS A 1 343 ? 11.397 12.404 18.775 1.00 84.25 343 CYS A CA 1
ATOM 2664 C C . CYS A 1 343 ? 11.982 13.813 18.984 1.00 84.25 343 CYS A C 1
ATOM 2666 O O . CYS A 1 343 ? 11.550 14.561 19.867 1.00 84.25 343 CYS A O 1
ATOM 2668 N N . SER A 1 344 ? 12.952 14.191 18.140 1.00 79.06 344 SER A N 1
ATOM 2669 C CA . SER A 1 344 ? 13.581 15.519 18.176 1.00 79.06 344 SER A CA 1
ATOM 2670 C C . SER A 1 344 ? 12.524 16.630 18.255 1.00 79.06 344 SER A C 1
ATOM 2672 O O . SER A 1 344 ? 11.600 16.612 17.441 1.00 79.06 344 SER A O 1
ATOM 2674 N N . PRO A 1 345 ? 12.650 17.631 19.149 1.00 78.62 345 PRO A N 1
ATOM 2675 C CA . PRO A 1 345 ? 11.704 18.748 19.219 1.00 78.62 345 PRO A CA 1
ATOM 2676 C C . PRO A 1 345 ? 11.548 19.493 17.888 1.00 78.62 345 PRO A C 1
ATOM 2678 O O . PRO A 1 345 ? 10.461 19.958 17.570 1.00 78.62 345 PRO A O 1
ATOM 2681 N N . MET A 1 346 ? 12.612 19.547 17.075 1.00 70.44 346 MET A N 1
ATOM 2682 C CA . MET A 1 346 ? 12.572 20.150 15.734 1.00 70.44 346 MET A CA 1
ATOM 2683 C C . MET A 1 346 ? 11.601 19.434 14.787 1.00 70.44 346 MET A C 1
ATOM 2685 O O . MET A 1 346 ? 11.079 20.052 13.867 1.00 70.44 346 MET A O 1
ATOM 2689 N N . LEU A 1 347 ? 11.369 18.144 15.030 1.00 72.44 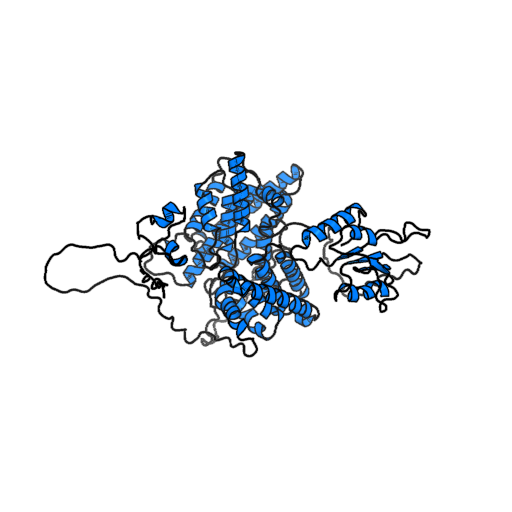347 LEU A N 1
ATOM 2690 C CA . LEU A 1 347 ? 10.446 17.295 14.292 1.00 72.44 347 LEU A CA 1
ATOM 2691 C C . LEU A 1 347 ? 9.092 17.258 15.010 1.00 72.44 347 LEU A C 1
ATOM 2693 O O . LEU A 1 347 ? 8.092 17.678 14.451 1.00 72.44 347 LEU A O 1
ATOM 2697 N N . ARG A 1 348 ? 9.056 16.834 16.279 1.00 80.06 348 ARG A N 1
ATOM 2698 C CA . ARG A 1 348 ? 7.833 16.638 17.079 1.00 80.06 348 ARG A CA 1
ATOM 2699 C C . ARG A 1 348 ? 6.955 17.889 17.168 1.00 80.06 348 ARG A C 1
ATOM 2701 O O . ARG A 1 348 ? 5.731 17.780 17.082 1.00 80.06 348 ARG A O 1
ATOM 2708 N N . ASP A 1 349 ? 7.578 19.054 17.339 1.00 77.12 349 ASP A N 1
ATOM 2709 C CA . ASP A 1 349 ? 6.881 20.323 17.564 1.00 77.12 349 ASP A CA 1
ATOM 2710 C C . ASP A 1 349 ? 6.674 21.106 16.251 1.00 77.12 349 ASP A C 1
ATOM 2712 O O . ASP A 1 349 ? 6.227 22.257 16.268 1.00 77.12 349 ASP A O 1
ATOM 2716 N N . LEU A 1 350 ? 6.972 20.489 15.097 1.00 75.50 350 LEU A N 1
ATOM 2717 C CA . LEU A 1 350 ? 6.722 21.089 13.793 1.00 75.50 350 LEU A CA 1
ATOM 2718 C C . LEU A 1 350 ? 5.211 21.297 13.605 1.00 75.50 350 LEU A C 1
ATOM 2720 O O . LEU A 1 350 ? 4.391 20.385 13.746 1.00 75.50 350 LEU A O 1
ATOM 2724 N N . SER A 1 351 ? 4.827 22.539 13.312 1.00 74.94 351 SER A N 1
ATOM 2725 C CA . SER A 1 351 ? 3.426 22.892 13.081 1.00 74.94 351 SER A CA 1
ATOM 2726 C C . SER A 1 351 ? 2.962 22.370 11.722 1.00 74.94 351 SER A C 1
ATOM 2728 O O . SER A 1 351 ? 3.666 22.514 10.723 1.00 74.94 351 SER A O 1
ATOM 2730 N N . ASN A 1 352 ? 1.745 21.823 11.682 1.00 72.50 352 ASN A N 1
ATOM 2731 C CA . ASN A 1 352 ? 1.078 21.458 10.430 1.00 72.50 352 ASN A CA 1
ATOM 2732 C C . ASN A 1 352 ? 0.610 22.703 9.645 1.00 72.50 352 ASN A C 1
ATOM 2734 O O . ASN A 1 352 ? 0.596 22.683 8.415 1.00 72.50 352 ASN A O 1
ATOM 2738 N N . ASP A 1 353 ? 0.417 23.845 10.319 1.00 72.00 353 ASP A N 1
ATOM 2739 C CA . ASP A 1 353 ? -0.008 25.114 9.713 1.00 72.00 353 ASP A CA 1
ATOM 2740 C C . ASP A 1 353 ? 1.076 25.780 8.850 1.00 72.00 353 ASP A C 1
ATOM 2742 O O . ASP A 1 353 ? 0.939 26.941 8.455 1.00 72.00 353 ASP A O 1
ATOM 2746 N N . TRP A 1 354 ? 2.181 25.098 8.546 1.00 72.44 354 TRP A N 1
ATOM 2747 C CA . TRP A 1 354 ? 3.334 25.653 7.835 1.00 72.44 354 TRP A CA 1
ATOM 2748 C C . TRP A 1 354 ? 2.982 26.292 6.477 1.00 72.44 354 TRP A C 1
ATOM 2750 O O . TRP A 1 354 ? 3.758 27.107 5.975 1.00 72.44 354 TRP A O 1
ATOM 2760 N N . ARG A 1 355 ? 1.803 25.969 5.922 1.00 71.56 355 ARG A N 1
ATOM 2761 C CA . ARG A 1 355 ? 1.196 26.556 4.711 1.00 71.56 355 ARG A CA 1
ATOM 2762 C C . ARG A 1 355 ? 0.340 27.800 4.951 1.00 71.56 355 ARG A C 1
ATOM 2764 O O . ARG A 1 355 ? 0.155 28.589 4.028 1.00 71.56 355 ARG A O 1
ATOM 2771 N N . ARG A 1 356 ? -0.233 27.944 6.147 1.00 71.62 356 ARG A N 1
ATOM 2772 C CA . ARG A 1 356 ? -1.102 29.063 6.553 1.00 71.62 356 ARG A CA 1
ATOM 2773 C C . ARG A 1 356 ? -0.322 30.151 7.283 1.00 71.62 356 ARG A C 1
ATOM 2775 O O . ARG A 1 356 ? -0.733 31.310 7.262 1.00 71.62 356 ARG A O 1
ATOM 2782 N N . GLN A 1 357 ? 0.791 29.786 7.916 1.00 69.56 357 GLN A N 1
ATOM 2783 C CA . GLN A 1 357 ? 1.613 30.721 8.669 1.00 69.56 357 GLN A CA 1
ATOM 2784 C C . GLN A 1 357 ? 2.248 31.773 7.743 1.00 69.56 357 GLN A C 1
ATOM 2786 O O . GLN A 1 357 ? 2.915 31.414 6.767 1.00 69.56 357 GLN A O 1
ATOM 2791 N N . PRO A 1 358 ? 2.077 33.074 8.040 1.00 70.19 358 PRO A N 1
ATOM 2792 C CA . PRO A 1 358 ? 2.813 34.118 7.350 1.00 70.19 358 PRO A CA 1
ATOM 2793 C C . PRO A 1 358 ? 4.303 33.969 7.668 1.00 70.19 358 PRO A C 1
ATOM 2795 O O . PRO A 1 358 ? 4.689 33.903 8.832 1.00 70.19 358 PRO A O 1
ATOM 2798 N N . ARG A 1 359 ? 5.135 33.905 6.626 1.00 73.94 359 ARG A N 1
ATOM 2799 C CA . ARG A 1 359 ? 6.593 33.803 6.744 1.00 73.94 359 ARG A CA 1
ATOM 2800 C C . ARG A 1 359 ? 7.260 34.993 6.072 1.00 73.94 359 ARG A C 1
ATOM 2802 O O . ARG A 1 359 ? 6.823 35.425 5.004 1.00 73.94 359 ARG A O 1
ATOM 2809 N N . ASP A 1 360 ? 8.357 35.452 6.666 1.00 79.25 360 ASP A N 1
ATOM 2810 C CA . ASP A 1 360 ? 9.205 36.495 6.082 1.00 79.25 360 ASP A CA 1
ATOM 2811 C C . ASP A 1 360 ? 9.880 36.015 4.785 1.00 79.25 360 ASP A C 1
ATOM 2813 O O . ASP A 1 360 ? 10.110 36.796 3.860 1.00 79.25 360 ASP A O 1
ATOM 2817 N N . THR A 1 361 ? 10.150 34.710 4.684 1.00 79.56 361 THR A N 1
ATOM 2818 C CA . THR A 1 361 ? 10.721 34.054 3.505 1.00 79.56 361 THR A CA 1
ATOM 2819 C C . THR A 1 361 ? 9.874 32.859 3.067 1.00 79.56 361 THR A C 1
ATOM 2821 O O . THR A 1 361 ? 9.263 32.157 3.873 1.00 79.56 361 THR A O 1
ATOM 2824 N N . LYS A 1 362 ? 9.819 32.621 1.751 1.00 79.75 362 LYS A N 1
ATOM 2825 C CA . LYS A 1 362 ? 9.191 31.411 1.205 1.00 79.75 362 LYS A CA 1
ATOM 2826 C C . LYS A 1 362 ? 10.046 30.196 1.540 1.00 79.75 362 LYS A C 1
ATOM 2828 O O . LYS A 1 362 ? 11.266 30.278 1.426 1.00 79.75 362 LYS A O 1
ATOM 2833 N N . LEU A 1 363 ? 9.385 29.086 1.858 1.00 79.00 363 LEU A N 1
ATOM 2834 C CA . LEU A 1 363 ? 10.047 27.795 1.984 1.00 79.00 363 LEU A CA 1
ATOM 2835 C C . LEU A 1 363 ? 10.755 27.415 0.684 1.00 79.00 363 LEU A C 1
ATOM 2837 O O . LEU A 1 363 ? 10.236 27.616 -0.419 1.00 79.00 363 LEU A O 1
ATOM 2841 N N . THR A 1 364 ? 11.935 26.839 0.840 1.00 82.12 364 THR A N 1
ATOM 2842 C CA . THR A 1 364 ? 12.628 26.089 -0.198 1.00 82.12 364 THR A CA 1
ATOM 2843 C C . THR A 1 364 ? 11.879 24.788 -0.505 1.00 82.12 364 THR A C 1
ATOM 2845 O O . THR A 1 364 ? 10.986 24.358 0.231 1.00 82.12 364 THR A O 1
ATOM 2848 N N . VAL A 1 365 ? 12.236 24.141 -1.619 1.00 76.38 365 VAL A N 1
ATOM 2849 C CA . VAL A 1 365 ? 11.669 22.833 -1.989 1.00 76.38 365 VAL A CA 1
ATOM 2850 C C . VAL A 1 365 ? 11.970 21.791 -0.908 1.00 76.38 365 VAL A C 1
ATOM 2852 O O . VAL A 1 365 ? 11.059 21.084 -0.497 1.00 76.38 365 VAL A O 1
ATOM 2855 N N . ALA A 1 366 ? 13.201 21.767 -0.389 1.00 75.50 366 ALA A N 1
ATOM 2856 C CA . ALA A 1 366 ? 13.617 20.860 0.680 1.00 75.50 366 ALA A CA 1
ATOM 2857 C C . ALA A 1 366 ? 12.766 21.024 1.949 1.00 75.50 366 ALA A C 1
ATOM 2859 O O . ALA A 1 366 ? 12.176 20.060 2.421 1.00 75.50 366 ALA A O 1
ATOM 2860 N N . GLU A 1 367 ? 12.618 22.256 2.445 1.00 77.88 367 GLU A N 1
ATOM 2861 C CA . GLU A 1 367 ? 11.813 22.529 3.646 1.00 77.88 367 GLU A CA 1
ATOM 2862 C C . GLU A 1 367 ? 10.325 22.200 3.439 1.00 77.88 367 GLU A C 1
ATOM 2864 O O . GLU A 1 367 ? 9.631 21.803 4.371 1.00 77.88 367 GLU A O 1
ATOM 2869 N N . THR A 1 368 ? 9.817 22.363 2.213 1.00 79.00 368 THR A N 1
ATOM 2870 C CA . THR A 1 368 ? 8.440 21.980 1.864 1.00 79.00 368 THR A CA 1
ATOM 2871 C C . THR A 1 368 ? 8.266 20.463 1.956 1.00 79.00 368 THR A C 1
ATOM 2873 O O . THR A 1 368 ? 7.296 19.996 2.546 1.00 79.00 368 THR A O 1
ATOM 2876 N N . LEU A 1 369 ? 9.207 19.698 1.399 1.00 77.31 369 LEU A N 1
ATOM 2877 C CA . LEU A 1 369 ? 9.181 18.234 1.401 1.00 77.31 369 LEU A CA 1
ATOM 2878 C C . LEU A 1 369 ? 9.353 17.653 2.803 1.00 77.31 369 LEU A C 1
ATOM 2880 O O . LEU A 1 369 ? 8.645 16.718 3.164 1.00 77.31 369 LEU A O 1
ATOM 2884 N N . GLU A 1 370 ? 10.246 18.230 3.606 1.00 78.88 370 GLU A N 1
ATOM 2885 C CA . GLU A 1 370 ? 10.431 17.850 5.007 1.00 78.88 370 GLU A CA 1
ATOM 2886 C C . GLU A 1 370 ? 9.132 18.050 5.806 1.00 78.88 370 GLU A C 1
ATOM 2888 O O . GLU A 1 370 ? 8.678 17.141 6.506 1.00 78.88 370 GLU A O 1
ATOM 2893 N N . ALA A 1 371 ? 8.472 19.200 5.632 1.00 79.81 371 ALA A N 1
ATOM 2894 C CA . ALA A 1 371 ? 7.207 19.491 6.296 1.00 79.81 371 ALA A CA 1
ATOM 2895 C C . ALA A 1 371 ? 6.059 18.572 5.829 1.00 79.81 371 ALA A C 1
ATOM 2897 O O . ALA A 1 371 ? 5.253 18.125 6.646 1.00 79.81 371 ALA A O 1
ATOM 2898 N N . GLU A 1 372 ? 5.987 18.240 4.535 1.00 80.31 372 GLU A N 1
ATOM 2899 C CA . GLU A 1 372 ? 5.023 17.263 4.007 1.00 80.31 372 GLU A CA 1
ATOM 2900 C C . GLU A 1 372 ? 5.272 15.851 4.560 1.00 80.31 372 GLU A C 1
ATOM 2902 O O . GLU A 1 372 ? 4.326 15.174 4.978 1.00 80.31 372 GLU A O 1
ATOM 2907 N N . ALA A 1 373 ? 6.534 15.414 4.605 1.00 79.50 373 ALA A N 1
ATOM 2908 C CA . ALA A 1 373 ? 6.925 14.110 5.135 1.00 79.50 373 ALA A CA 1
ATOM 2909 C C . ALA A 1 373 ? 6.541 13.985 6.611 1.00 79.50 373 ALA A C 1
ATOM 2911 O O . ALA A 1 373 ? 5.992 12.962 7.028 1.00 79.50 373 ALA A O 1
ATOM 2912 N N . PHE A 1 374 ? 6.755 15.049 7.386 1.00 81.94 374 PHE A N 1
ATOM 2913 C CA . PHE A 1 374 ? 6.322 15.125 8.773 1.00 81.94 374 PHE A CA 1
ATOM 2914 C C . PHE A 1 374 ? 4.801 15.013 8.923 1.00 81.94 374 PHE A C 1
ATOM 2916 O O . PHE A 1 374 ? 4.324 14.160 9.675 1.00 81.94 374 PHE A O 1
ATOM 2923 N N . SER A 1 375 ? 4.032 15.824 8.190 1.00 84.00 375 SER A N 1
ATOM 2924 C CA . SER A 1 375 ? 2.567 15.794 8.247 1.00 84.00 375 SER A CA 1
ATOM 2925 C C . SER A 1 375 ? 2.011 14.406 7.897 1.00 84.00 375 SER A C 1
ATOM 2927 O O . SER A 1 375 ? 1.136 13.900 8.601 1.00 84.00 375 SER A O 1
ATOM 2929 N N . SER A 1 376 ? 2.567 13.746 6.876 1.00 82.56 376 SER A N 1
ATOM 2930 C CA . SER A 1 376 ? 2.220 12.364 6.515 1.00 82.56 376 SER A CA 1
ATOM 2931 C C . SER A 1 376 ? 2.526 11.370 7.647 1.00 82.56 376 SER A C 1
ATOM 2933 O O . SER A 1 376 ? 1.670 10.556 8.005 1.00 82.56 376 SER A O 1
ATOM 2935 N N . THR A 1 377 ? 3.709 11.459 8.267 1.00 85.19 377 THR A N 1
ATOM 2936 C CA . THR A 1 377 ? 4.102 10.579 9.383 1.00 85.19 377 THR A CA 1
ATOM 2937 C C . THR A 1 377 ? 3.175 10.765 10.581 1.00 85.19 377 THR A C 1
ATOM 2939 O O . THR A 1 377 ? 2.692 9.788 11.156 1.00 85.19 377 THR A O 1
ATOM 2942 N N . LYS A 1 378 ? 2.869 12.019 10.928 1.00 88.12 378 LYS A N 1
ATOM 2943 C CA . LYS A 1 378 ? 1.976 12.368 12.035 1.00 88.12 378 LYS A CA 1
ATOM 2944 C C . LYS A 1 378 ? 0.550 11.864 11.793 1.00 88.12 378 LYS A C 1
ATOM 2946 O O . LYS A 1 378 ? -0.046 11.284 12.699 1.00 88.12 378 LYS A O 1
ATOM 2951 N N . ALA A 1 379 ? 0.020 12.004 10.574 1.00 90.50 379 ALA A N 1
ATOM 2952 C CA . ALA A 1 379 ? -1.284 11.446 10.207 1.00 90.50 379 ALA A CA 1
ATOM 2953 C C . ALA A 1 379 ? -1.310 9.913 10.333 1.00 90.50 379 ALA A C 1
ATOM 2955 O O . ALA A 1 379 ? -2.267 9.355 10.869 1.00 90.50 379 ALA A O 1
ATOM 2956 N N . CYS A 1 380 ? -0.241 9.235 9.903 1.00 89.25 380 CYS A N 1
ATOM 2957 C CA . CYS A 1 380 ? -0.120 7.784 10.024 1.00 89.25 380 CYS A CA 1
ATOM 2958 C C . CYS A 1 380 ? -0.065 7.329 11.496 1.00 89.25 380 CYS A C 1
ATOM 2960 O O . CYS A 1 380 ? -0.738 6.369 11.873 1.00 89.25 380 CYS A O 1
ATOM 2962 N N . MET A 1 381 ? 0.659 8.058 12.355 1.00 91.69 381 MET A N 1
ATOM 2963 C CA . MET A 1 381 ? 0.700 7.815 13.802 1.00 91.69 381 MET A CA 1
ATOM 2964 C C . MET A 1 381 ? -0.687 7.903 14.446 1.00 91.69 381 MET A C 1
ATOM 2966 O O . MET A 1 381 ? -1.088 6.972 15.147 1.00 91.69 381 MET A O 1
ATOM 2970 N N . TYR A 1 382 ? -1.443 8.975 14.190 1.00 93.81 382 TYR A N 1
ATOM 2971 C CA . TYR A 1 382 ? -2.817 9.079 14.692 1.00 93.81 382 TYR A CA 1
ATOM 2972 C C . TYR A 1 382 ? -3.729 7.999 14.101 1.00 93.81 382 TYR A C 1
ATOM 2974 O O . TYR A 1 382 ? -4.547 7.437 14.826 1.00 93.81 382 TYR A O 1
ATOM 2982 N N . GLY A 1 383 ? -3.530 7.619 12.836 1.00 93.56 383 GLY A N 1
ATOM 2983 C CA . GLY A 1 383 ? -4.191 6.457 12.238 1.00 93.56 383 GLY A CA 1
ATOM 2984 C C . GLY A 1 383 ? -3.924 5.156 13.005 1.00 93.56 383 GLY A C 1
ATOM 2985 O O . GLY A 1 383 ? -4.849 4.385 13.253 1.00 93.56 383 GLY A O 1
ATOM 2986 N N . CYS A 1 384 ? -2.686 4.920 13.454 1.00 92.81 384 CYS A N 1
ATOM 2987 C CA . CYS A 1 384 ? -2.346 3.774 14.302 1.00 92.81 384 CYS A CA 1
ATOM 2988 C C . CYS A 1 384 ? -3.035 3.839 15.669 1.00 92.81 384 CYS A C 1
ATOM 2990 O O . CYS A 1 384 ? -3.523 2.813 16.129 1.00 92.81 384 CYS A O 1
ATOM 2992 N N . ILE A 1 385 ? -3.123 5.017 16.297 1.00 93.88 385 ILE A N 1
ATOM 2993 C CA . ILE A 1 385 ? -3.860 5.193 17.561 1.00 93.88 385 ILE A CA 1
ATOM 2994 C C . ILE A 1 385 ? -5.333 4.813 17.368 1.00 93.88 385 ILE A C 1
ATOM 2996 O O . ILE A 1 385 ? -5.861 3.995 18.119 1.00 93.88 385 ILE A O 1
ATOM 3000 N N . LEU A 1 386 ? -5.978 5.334 16.324 1.00 94.44 386 LEU A N 1
ATOM 3001 C CA . LEU A 1 386 ? -7.365 4.997 15.997 1.00 94.44 386 LEU A CA 1
ATOM 3002 C C . LEU A 1 386 ? -7.542 3.495 15.753 1.00 94.44 386 LEU A C 1
ATOM 3004 O O . LEU A 1 386 ? -8.477 2.884 16.270 1.00 94.44 386 LEU A O 1
ATOM 3008 N N . PHE A 1 387 ? -6.608 2.873 15.032 1.00 92.31 387 PHE A N 1
ATOM 3009 C CA . PHE A 1 387 ? -6.673 1.442 14.768 1.00 92.31 387 PHE A CA 1
ATOM 3010 C C . PHE A 1 387 ? -6.453 0.592 16.030 1.00 92.31 387 PHE A C 1
ATOM 3012 O O . PHE A 1 387 ? -7.123 -0.423 16.205 1.00 92.31 387 PHE A O 1
ATOM 3019 N N . ILE A 1 388 ? -5.586 1.020 16.953 1.00 93.50 388 ILE A N 1
ATOM 3020 C CA . ILE A 1 388 ? -5.414 0.378 18.264 1.00 93.50 388 ILE A CA 1
ATOM 3021 C C . ILE A 1 388 ? -6.725 0.413 19.057 1.00 93.50 388 ILE A C 1
ATOM 3023 O O . ILE A 1 388 ? -7.170 -0.624 19.550 1.00 93.50 388 ILE A O 1
ATOM 3027 N N . HIS A 1 389 ? -7.373 1.578 19.140 1.00 93.00 389 HIS A N 1
ATOM 3028 C CA . HIS A 1 389 ? -8.663 1.712 19.821 1.00 93.00 389 HIS A CA 1
ATOM 3029 C C . HIS A 1 389 ? -9.738 0.830 19.178 1.00 93.00 389 HIS A C 1
ATOM 3031 O O . HIS A 1 389 ? -10.512 0.192 19.890 1.00 93.00 389 HIS A O 1
ATOM 3037 N N . HIS A 1 390 ? -9.734 0.722 17.850 1.00 91.44 390 HIS A N 1
ATOM 3038 C CA . HIS A 1 390 ? -10.611 -0.192 17.131 1.00 91.44 390 HIS A CA 1
ATOM 3039 C C . HIS A 1 390 ? -10.309 -1.672 17.441 1.00 91.44 390 HIS A C 1
ATOM 3041 O O . HIS A 1 390 ? -11.230 -2.454 17.626 1.00 91.44 390 HIS A O 1
ATOM 3047 N N . ILE A 1 391 ? -9.047 -2.092 17.575 1.00 89.75 391 ILE A N 1
ATOM 3048 C CA . ILE A 1 391 ? -8.727 -3.472 17.995 1.00 89.75 391 ILE A CA 1
ATOM 3049 C C . ILE A 1 391 ? -9.247 -3.758 19.412 1.00 89.75 391 ILE A C 1
ATOM 3051 O O . ILE A 1 391 ? -9.772 -4.840 19.668 1.00 89.75 391 ILE A O 1
ATOM 3055 N N . ILE A 1 392 ? -9.112 -2.797 20.333 1.00 89.81 392 ILE A N 1
ATOM 3056 C CA . ILE A 1 392 ? -9.562 -2.934 21.728 1.00 89.81 392 ILE A CA 1
ATOM 3057 C C . ILE A 1 392 ? -11.092 -3.001 21.811 1.00 89.81 392 ILE A C 1
ATOM 3059 O O . ILE A 1 392 ? -11.640 -3.801 22.577 1.00 89.81 392 ILE A O 1
ATOM 3063 N N . ASN A 1 393 ? -11.768 -2.149 21.041 1.00 89.25 393 ASN A N 1
ATOM 3064 C CA . ASN A 1 393 ? -13.216 -2.072 20.951 1.00 89.25 393 ASN A CA 1
ATOM 3065 C C . ASN A 1 393 ? -13.640 -1.850 19.484 1.00 89.25 393 ASN A C 1
ATOM 3067 O O . ASN A 1 393 ? -13.726 -0.703 19.039 1.00 89.25 393 ASN A O 1
ATOM 3071 N N . PRO A 1 394 ? -13.953 -2.926 18.737 1.00 85.94 394 PRO A N 1
ATOM 3072 C CA . PRO A 1 394 ? -14.232 -2.843 17.299 1.00 85.94 394 PRO A CA 1
ATOM 3073 C C . PRO A 1 394 ? -15.447 -2.004 16.924 1.00 85.94 394 PRO A C 1
ATOM 3075 O O . PRO A 1 394 ? -15.479 -1.388 15.860 1.00 85.94 394 PRO A O 1
ATOM 3078 N N . VAL A 1 395 ? -16.437 -1.957 17.813 1.00 83.38 395 VAL A N 1
ATOM 3079 C CA . VAL A 1 395 ? -17.651 -1.156 17.632 1.00 83.38 395 VAL A CA 1
ATOM 3080 C C . VAL A 1 395 ? -17.452 0.258 18.181 1.00 83.38 395 VAL A C 1
ATOM 3082 O O . VAL A 1 395 ? -18.241 1.137 17.875 1.00 83.38 395 VAL A O 1
ATOM 3085 N N . GLY A 1 396 ? -16.387 0.516 18.941 1.00 82.31 396 GLY A N 1
ATOM 3086 C CA . GLY A 1 396 ? -16.106 1.811 19.553 1.00 82.31 396 GLY A CA 1
ATOM 3087 C C . GLY A 1 396 ? -17.073 2.188 20.682 1.00 82.31 396 GLY A C 1
ATOM 3088 O O . GLY A 1 396 ? -17.979 1.439 21.050 1.00 82.31 396 GLY A O 1
ATOM 3089 N N . GLU A 1 397 ? -16.843 3.363 21.261 1.00 81.75 397 GLU A N 1
ATOM 3090 C CA . GLU A 1 397 ? -17.698 3.977 22.284 1.00 81.75 397 GLU A CA 1
ATOM 3091 C C . GLU A 1 397 ? -18.390 5.216 21.706 1.00 81.75 397 GLU A C 1
ATOM 3093 O O . GLU A 1 397 ? -17.878 5.832 20.767 1.00 81.75 397 GLU A O 1
ATOM 3098 N N . GLU A 1 398 ? -19.556 5.560 22.256 1.00 82.25 398 GLU A N 1
ATOM 3099 C CA . GLU A 1 398 ? -20.299 6.777 21.925 1.00 82.25 398 GLU A CA 1
ATOM 3100 C C . GLU A 1 398 ? -20.727 7.497 23.219 1.00 82.25 398 GLU A C 1
ATOM 3102 O O . GLU A 1 398 ? -21.509 6.931 23.993 1.00 82.25 398 GLU A O 1
ATOM 3107 N N . PRO A 1 399 ? -20.234 8.726 23.482 1.00 84.75 399 PRO A N 1
ATOM 3108 C CA . PRO A 1 399 ? -19.301 9.497 22.648 1.00 84.75 399 PRO A CA 1
ATOM 3109 C C . PRO A 1 399 ? -17.892 8.865 22.582 1.00 84.75 399 PRO A C 1
ATOM 3111 O O . PRO A 1 399 ? -17.525 8.116 23.490 1.00 84.75 399 PRO A O 1
ATOM 3114 N N . PRO A 1 400 ? -17.085 9.170 21.545 1.00 89.62 400 PRO A N 1
ATOM 3115 C CA . PRO A 1 400 ? -15.706 8.698 21.463 1.00 89.62 400 PRO A CA 1
ATOM 3116 C C . PRO A 1 400 ? -14.866 9.198 22.644 1.00 89.62 400 PRO A C 1
ATOM 3118 O O . PRO A 1 400 ? -15.107 10.285 23.178 1.00 89.62 400 PRO A O 1
ATOM 3121 N N . SER A 1 401 ? -13.831 8.441 23.018 1.00 92.12 401 SER A N 1
ATOM 3122 C CA . SER A 1 401 ? -12.900 8.888 24.058 1.00 92.12 401 SER A CA 1
ATOM 3123 C C . SER A 1 401 ? -12.175 10.183 23.639 1.00 92.12 401 SER A C 1
ATOM 3125 O O . SER A 1 401 ? -12.076 10.480 22.438 1.00 92.12 401 SER A O 1
ATOM 3127 N N . PRO A 1 402 ? -11.645 10.970 24.596 1.00 93.81 402 PRO A N 1
ATOM 3128 C CA . PRO A 1 402 ? -10.868 12.170 24.285 1.00 93.81 402 PRO A CA 1
ATOM 3129 C C . PRO A 1 402 ? -9.697 11.891 23.337 1.00 93.81 402 PRO A C 1
ATOM 3131 O O . PRO A 1 402 ? -9.436 12.675 22.430 1.00 93.81 402 PRO A O 1
ATOM 3134 N N . GLU A 1 403 ? -9.033 10.747 23.497 1.00 92.50 403 GLU A N 1
ATOM 3135 C CA . GLU A 1 403 ? -7.903 10.324 22.667 1.00 92.50 403 GLU A CA 1
ATOM 3136 C C . GLU A 1 403 ? -8.328 10.034 21.224 1.00 92.50 403 GLU A C 1
ATOM 3138 O O . GLU A 1 403 ? -7.653 10.458 20.286 1.00 92.50 403 GLU A O 1
ATOM 3143 N N . VAL A 1 404 ? -9.459 9.344 21.033 1.00 94.25 404 VAL A N 1
ATOM 3144 C CA . VAL A 1 404 ? -10.022 9.071 19.700 1.00 94.25 404 VAL A CA 1
ATOM 3145 C C . VAL A 1 404 ? -10.468 10.372 19.034 1.00 94.25 404 VAL A C 1
ATOM 3147 O O . VAL A 1 404 ? -10.175 10.595 17.860 1.00 94.25 404 VAL A O 1
ATOM 3150 N N . SER A 1 405 ? -11.126 11.254 19.787 1.00 95.00 405 SER A N 1
ATOM 3151 C CA . SER A 1 405 ? -11.599 12.553 19.293 1.00 95.00 405 SER A CA 1
ATOM 3152 C C . SER A 1 405 ? -10.440 13.448 18.839 1.00 95.00 405 SER A C 1
ATOM 3154 O O . SER A 1 405 ? -10.497 14.049 17.763 1.00 95.00 405 SER A O 1
ATOM 3156 N N . GLU A 1 406 ? -9.363 13.494 19.626 1.00 94.69 406 GLU A N 1
ATOM 3157 C CA . GLU A 1 406 ? -8.134 14.216 19.289 1.00 94.69 406 GLU A CA 1
ATOM 3158 C C . GLU A 1 406 ? -7.471 13.627 18.038 1.00 94.69 406 GLU A C 1
ATOM 3160 O O . GLU A 1 406 ? -7.125 14.361 17.115 1.00 94.69 406 GLU A O 1
ATOM 3165 N N . ALA A 1 407 ? -7.340 12.300 17.959 1.00 95.50 407 ALA A N 1
ATOM 3166 C CA . ALA A 1 407 ? -6.724 11.646 16.809 1.00 95.50 407 ALA A CA 1
ATOM 3167 C C . ALA A 1 407 ? -7.511 11.876 15.504 1.00 95.50 407 ALA A C 1
ATOM 3169 O O . ALA A 1 407 ? -6.898 12.142 14.469 1.00 95.50 407 ALA A O 1
ATOM 3170 N N . ILE A 1 408 ? -8.852 11.839 15.547 1.00 96.06 408 ILE A N 1
ATOM 3171 C CA . ILE A 1 408 ? -9.707 12.195 14.400 1.00 96.06 408 ILE A CA 1
ATOM 3172 C C . ILE A 1 408 ? -9.449 13.647 13.984 1.00 96.06 408 ILE A C 1
ATOM 3174 O O . ILE A 1 408 ? -9.174 13.906 12.813 1.00 96.06 408 ILE A O 1
ATOM 3178 N N . THR A 1 409 ? -9.491 14.583 14.935 1.00 94.88 409 THR A N 1
ATOM 3179 C CA . THR A 1 409 ? -9.301 16.019 14.670 1.00 94.88 409 THR A CA 1
ATOM 3180 C C . THR A 1 409 ? -7.949 16.285 14.014 1.00 94.88 409 THR A C 1
ATOM 3182 O O . THR A 1 409 ? -7.887 16.904 12.954 1.00 94.88 409 THR A O 1
ATOM 3185 N N . GLN A 1 410 ? -6.873 15.721 14.564 1.00 92.94 410 GLN A N 1
ATOM 3186 C CA . GLN A 1 410 ? -5.519 15.918 14.049 1.00 92.94 410 GLN A CA 1
ATOM 3187 C C . GLN A 1 410 ? -5.339 15.377 12.628 1.00 92.94 410 GLN A C 1
ATOM 3189 O O . GLN A 1 410 ? -4.689 16.013 11.798 1.00 92.94 410 GLN A O 1
ATOM 3194 N N . VAL A 1 411 ? -5.927 14.218 12.313 1.00 93.88 411 VAL A N 1
ATOM 3195 C CA . VAL A 1 411 ? -5.919 13.675 10.946 1.00 93.88 411 VAL A CA 1
ATOM 3196 C C . VAL A 1 411 ? -6.655 14.610 9.985 1.00 93.88 411 VAL A C 1
ATOM 3198 O O . VAL A 1 411 ? -6.161 14.865 8.885 1.00 93.88 411 VAL A O 1
ATOM 3201 N N . LEU A 1 412 ? -7.828 15.117 10.377 1.00 92.56 412 LEU A N 1
ATOM 3202 C CA . LEU A 1 412 ? -8.636 16.000 9.534 1.00 92.56 412 LEU A CA 1
ATOM 3203 C C . LEU A 1 412 ? -7.963 17.357 9.308 1.00 92.56 412 LEU A C 1
ATOM 3205 O O . LEU A 1 412 ? -7.992 17.857 8.182 1.00 92.56 412 LEU A O 1
ATOM 3209 N N . ASP A 1 413 ? -7.311 17.915 10.326 1.00 90.31 413 ASP A N 1
ATOM 3210 C CA . ASP A 1 413 ? -6.555 19.163 10.215 1.00 90.31 413 ASP A CA 1
ATOM 3211 C C . ASP A 1 413 ? -5.373 19.009 9.250 1.00 90.31 413 ASP A C 1
ATOM 3213 O O . ASP A 1 413 ? -5.237 19.791 8.304 1.00 90.31 413 ASP A O 1
ATOM 3217 N N . ILE A 1 414 ? -4.591 17.930 9.392 1.00 89.06 414 ILE A N 1
ATOM 3218 C CA . ILE A 1 414 ? -3.514 17.600 8.445 1.00 89.06 414 ILE A CA 1
ATOM 3219 C C . ILE A 1 414 ? -4.076 17.430 7.031 1.00 89.06 414 ILE A C 1
ATOM 3221 O O . ILE A 1 414 ? -3.520 17.956 6.060 1.00 89.06 414 ILE A O 1
ATOM 3225 N N . ALA A 1 415 ? -5.193 16.713 6.889 1.00 87.25 415 ALA A N 1
ATOM 3226 C CA . ALA A 1 415 ? -5.826 16.506 5.596 1.00 87.25 415 ALA A CA 1
ATOM 3227 C C . ALA A 1 415 ? -6.255 17.832 4.965 1.00 87.25 415 ALA A C 1
ATOM 3229 O O . ALA A 1 415 ? -6.035 18.031 3.771 1.00 87.25 415 ALA A O 1
ATOM 3230 N N . ALA A 1 416 ? -6.839 18.749 5.739 1.00 84.69 416 ALA A N 1
ATOM 3231 C CA . ALA A 1 416 ? -7.284 20.057 5.268 1.00 84.69 416 ALA A CA 1
ATOM 3232 C C . ALA A 1 416 ? -6.129 20.905 4.712 1.00 84.69 416 ALA A C 1
ATOM 3234 O O . ALA A 1 416 ? -6.338 21.702 3.795 1.00 84.69 416 ALA A O 1
ATOM 3235 N N . GLU A 1 417 ? -4.922 20.715 5.236 1.00 80.12 417 GLU A N 1
ATOM 3236 C CA . GLU A 1 417 ? -3.724 21.472 4.869 1.00 80.12 417 GLU A CA 1
ATOM 3237 C C . GLU A 1 417 ? -2.896 20.798 3.773 1.00 80.12 417 GLU A C 1
ATOM 3239 O O . GLU A 1 417 ? -2.198 21.478 3.018 1.00 80.12 417 GLU A O 1
ATOM 3244 N N . THR A 1 418 ? -3.025 19.480 3.625 1.00 77.19 418 THR A N 1
ATOM 3245 C CA . THR A 1 418 ? -2.317 18.713 2.598 1.00 77.19 418 THR A CA 1
ATOM 3246 C C . THR A 1 418 ? -2.917 18.998 1.208 1.00 77.19 418 THR A C 1
ATOM 3248 O O . THR A 1 418 ? -4.133 18.850 1.015 1.00 77.19 418 THR A O 1
ATOM 3251 N N . PRO A 1 419 ? -2.104 19.433 0.228 1.00 70.12 419 PRO A N 1
ATOM 3252 C CA . PRO A 1 419 ? -2.526 19.705 -1.135 1.00 70.12 419 PRO A CA 1
ATOM 3253 C C . PRO A 1 419 ? -2.653 18.383 -1.883 1.00 70.12 419 PRO A C 1
ATOM 3255 O O . PRO A 1 419 ? -2.006 17.395 -1.548 1.00 70.12 419 PRO A O 1
ATOM 3258 N N . GLU A 1 420 ? -3.439 18.385 -2.943 1.00 70.38 420 GLU A N 1
ATOM 3259 C CA . GLU A 1 420 ? -3.543 17.211 -3.799 1.00 70.38 420 GLU A CA 1
ATOM 3260 C C . GLU A 1 420 ? -2.333 17.166 -4.754 1.00 70.38 420 GLU A C 1
ATOM 3262 O O . GLU A 1 420 ? -1.937 18.198 -5.308 1.00 70.38 420 GLU A O 1
ATOM 3267 N N . GLY A 1 421 ? -1.750 15.981 -4.961 1.00 64.75 421 GLY A N 1
ATOM 3268 C CA . GLY A 1 421 ? -0.772 15.730 -6.029 1.00 64.75 421 GLY A CA 1
ATOM 3269 C C . GLY A 1 421 ? 0.714 15.876 -5.684 1.00 64.75 421 GLY A C 1
ATOM 3270 O O . GLY A 1 421 ? 1.533 16.025 -6.593 1.00 64.75 421 GLY A O 1
ATOM 3271 N N . TYR A 1 422 ? 1.077 15.838 -4.398 1.00 63.12 422 TYR A N 1
ATOM 3272 C CA . TYR A 1 422 ? 2.451 16.036 -3.900 1.00 63.12 422 TYR A CA 1
ATOM 3273 C C . TYR A 1 422 ? 3.090 14.766 -3.289 1.00 63.12 422 TYR A C 1
ATOM 3275 O O . TYR A 1 422 ? 3.941 14.847 -2.414 1.00 63.12 422 TYR A O 1
ATOM 3283 N N . GLY A 1 423 ? 2.741 13.558 -3.736 1.00 58.81 423 GLY A N 1
ATOM 3284 C CA . GLY A 1 423 ? 3.606 12.385 -3.495 1.00 58.81 423 GLY A CA 1
ATOM 3285 C C . GLY A 1 423 ? 3.455 11.646 -2.160 1.00 58.81 423 GLY A C 1
ATOM 3286 O O . GLY A 1 423 ? 3.547 10.422 -2.146 1.00 58.81 423 GLY A O 1
ATOM 3287 N N . LEU A 1 424 ? 3.188 12.347 -1.054 1.00 63.69 424 LEU A N 1
ATOM 3288 C CA . LEU A 1 424 ? 3.222 11.793 0.315 1.00 63.69 424 LEU A CA 1
ATOM 3289 C C . LEU A 1 424 ? 1.836 11.459 0.889 1.00 63.69 424 LEU A C 1
ATOM 3291 O O . LEU A 1 424 ? 1.634 11.339 2.094 1.00 63.69 424 LEU A O 1
ATOM 3295 N N . GLU A 1 425 ? 0.859 11.275 0.010 1.00 65.69 425 GLU A N 1
ATOM 3296 C CA . GLU A 1 425 ? -0.544 11.090 0.381 1.00 65.69 425 GLU A CA 1
ATOM 3297 C C . GLU A 1 425 ? -0.821 9.709 1.002 1.00 65.69 425 GLU A C 1
ATOM 3299 O O . GLU A 1 425 ? -1.833 9.537 1.671 1.00 65.69 425 GLU A O 1
ATOM 3304 N N . MET A 1 426 ? 0.082 8.731 0.852 1.00 69.75 426 MET A N 1
ATOM 3305 C CA . MET A 1 426 ? -0.122 7.373 1.379 1.00 69.75 426 MET A CA 1
ATOM 3306 C C . MET A 1 426 ? -0.265 7.327 2.903 1.00 69.75 426 MET A C 1
ATOM 3308 O O . MET A 1 426 ? -1.171 6.660 3.407 1.00 69.75 426 MET A O 1
ATOM 3312 N N . GLY A 1 427 ? 0.586 8.050 3.642 1.00 73.31 427 GLY A N 1
ATOM 3313 C CA . GLY A 1 427 ? 0.467 8.134 5.102 1.00 73.31 427 GLY A CA 1
ATOM 3314 C C . GLY A 1 427 ? -0.807 8.865 5.534 1.00 73.31 427 GLY A C 1
ATOM 3315 O O . GLY A 1 427 ? -1.441 8.487 6.520 1.00 73.31 427 GLY A O 1
ATOM 3316 N N . LEU A 1 428 ? -1.243 9.845 4.735 1.00 83.19 428 LEU A N 1
ATOM 3317 C CA . LEU A 1 428 ? -2.497 10.559 4.949 1.00 83.19 428 LEU A CA 1
ATOM 3318 C C . LEU A 1 428 ? -3.728 9.679 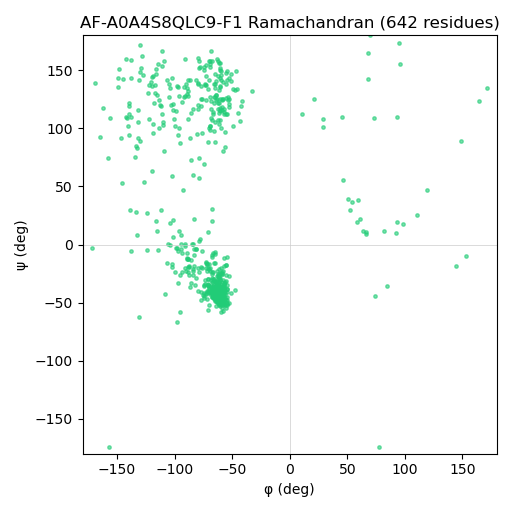4.686 1.00 83.19 428 LEU A C 1
ATOM 3320 O O . LEU A 1 428 ? -4.677 9.728 5.463 1.00 83.19 428 LEU A O 1
ATOM 3324 N N . TYR A 1 429 ? -3.733 8.869 3.624 1.00 86.06 429 TYR A N 1
ATOM 3325 C CA . TYR A 1 429 ? -4.868 8.007 3.273 1.00 86.06 429 TYR A CA 1
ATOM 3326 C C . TYR A 1 429 ? -5.167 6.978 4.356 1.00 86.06 429 TYR A C 1
ATOM 3328 O O . TYR A 1 429 ? -6.335 6.744 4.664 1.00 86.06 429 TYR A O 1
ATOM 3336 N N . TYR A 1 430 ? -4.129 6.408 4.971 1.00 87.19 430 TYR A N 1
ATOM 3337 C CA . TYR A 1 430 ? -4.305 5.507 6.105 1.00 87.19 430 TYR A CA 1
ATOM 3338 C C . TYR A 1 430 ? -4.945 6.221 7.305 1.00 87.19 430 TYR A C 1
ATOM 3340 O O . TYR A 1 430 ? -5.944 5.740 7.840 1.00 87.19 430 TYR A O 1
ATOM 3348 N N . GLY A 1 431 ? -4.435 7.401 7.679 1.00 91.81 431 GLY A N 1
ATOM 3349 C CA . GLY A 1 431 ? -5.027 8.214 8.745 1.00 91.81 431 GLY A CA 1
ATOM 3350 C C . GLY A 1 431 ? -6.484 8.584 8.455 1.00 91.81 431 GLY A C 1
ATOM 3351 O O . GLY A 1 431 ? -7.350 8.377 9.302 1.00 91.81 431 GLY A O 1
ATOM 3352 N N . LEU A 1 432 ? -6.777 9.069 7.244 1.00 92.25 432 LEU A N 1
ATOM 3353 C CA . LEU A 1 432 ? -8.126 9.440 6.799 1.00 92.25 432 LEU A CA 1
ATOM 3354 C C . LEU A 1 432 ? -9.099 8.267 6.829 1.00 92.25 432 LEU A C 1
ATOM 3356 O O . LEU A 1 432 ? -10.242 8.434 7.253 1.00 92.25 432 LEU A O 1
ATOM 3360 N N . PHE A 1 433 ? -8.655 7.090 6.390 1.00 92.62 433 PHE A N 1
ATOM 3361 C CA . PHE A 1 433 ? -9.461 5.884 6.484 1.00 92.62 433 PHE A CA 1
ATOM 3362 C C . PHE A 1 433 ? -9.758 5.535 7.941 1.00 92.62 433 PHE A C 1
ATOM 3364 O O . PHE A 1 433 ? -10.920 5.347 8.290 1.00 92.62 433 PHE A O 1
ATOM 3371 N N . ALA A 1 434 ? -8.732 5.501 8.797 1.00 92.94 434 ALA A N 1
ATOM 3372 C CA . ALA A 1 434 ? -8.906 5.189 10.210 1.00 92.94 434 ALA A CA 1
ATOM 3373 C C . ALA A 1 434 ? -9.846 6.197 10.901 1.00 92.94 434 ALA A C 1
ATOM 3375 O O . ALA A 1 434 ? -10.722 5.793 11.667 1.00 92.94 434 ALA A O 1
ATOM 3376 N N . ALA A 1 435 ? -9.737 7.491 10.577 1.00 95.38 435 ALA A N 1
ATOM 3377 C CA . ALA A 1 435 ? -10.649 8.523 11.071 1.00 95.38 435 ALA A CA 1
ATOM 3378 C C . ALA A 1 435 ? -12.085 8.283 10.583 1.00 95.38 435 ALA A C 1
ATOM 3380 O O . ALA A 1 435 ? -13.006 8.224 11.395 1.00 95.38 435 ALA A O 1
ATOM 3381 N N . GLY A 1 436 ? -12.273 8.053 9.281 1.00 94.88 436 GLY A N 1
ATOM 3382 C CA . GLY A 1 436 ? -13.578 7.750 8.691 1.00 94.88 436 GLY A CA 1
ATOM 3383 C C . GLY A 1 436 ? -14.223 6.469 9.231 1.00 94.88 436 GLY A C 1
ATOM 3384 O O . GLY A 1 436 ? -15.444 6.400 9.344 1.00 94.88 436 GLY A O 1
ATOM 3385 N N . ALA A 1 437 ? -13.427 5.468 9.604 1.00 93.44 437 ALA A N 1
ATOM 3386 C CA . ALA A 1 437 ? -13.912 4.240 10.228 1.00 93.44 437 ALA A CA 1
ATOM 3387 C C . ALA A 1 437 ? -14.266 4.416 11.718 1.00 93.44 437 ALA A C 1
ATOM 3389 O O . ALA A 1 437 ? -14.998 3.597 12.267 1.00 93.44 437 ALA A O 1
ATOM 3390 N N . SER A 1 438 ? -13.757 5.462 12.378 1.00 93.81 438 SER A N 1
ATOM 3391 C CA . SER A 1 438 ? -13.955 5.680 13.821 1.00 93.81 438 SER A CA 1
ATOM 3392 C C . SER A 1 438 ? -15.189 6.528 14.151 1.00 93.81 438 SER A C 1
ATOM 3394 O O . SER A 1 438 ? -15.685 6.485 15.283 1.00 93.81 438 SER A O 1
ATOM 3396 N N . ILE A 1 439 ? -15.689 7.295 13.179 1.00 93.81 439 ILE A N 1
ATOM 3397 C CA . ILE A 1 439 ? -16.846 8.187 13.335 1.00 93.81 439 ILE A CA 1
ATOM 3398 C C . ILE A 1 439 ? -18.179 7.430 13.262 1.00 93.81 439 ILE A C 1
ATOM 3400 O O . ILE A 1 439 ? -18.279 6.336 12.700 1.00 93.81 439 ILE A O 1
ATOM 3404 N N . PHE A 1 440 ? -19.238 8.046 13.785 1.00 93.69 440 PHE A N 1
ATOM 3405 C CA . PHE A 1 440 ? -20.597 7.528 13.667 1.00 93.69 440 PHE A CA 1
ATOM 3406 C C . PHE A 1 440 ? -21.605 8.630 13.412 1.00 93.69 440 PHE A C 1
ATOM 3408 O O . PHE A 1 440 ? -21.772 9.546 14.208 1.00 93.69 440 PHE A O 1
ATOM 3415 N N . ASN A 1 441 ? -22.271 8.506 12.266 1.00 89.25 441 ASN A N 1
ATOM 3416 C CA . ASN A 1 441 ? -23.304 9.408 11.783 1.00 89.25 441 ASN A CA 1
ATOM 3417 C C . ASN A 1 441 ? -22.895 10.898 11.758 1.00 89.25 441 ASN A C 1
ATOM 3419 O O . ASN A 1 441 ? -23.746 11.783 11.860 1.00 89.25 441 ASN A O 1
ATOM 3423 N N . ASP A 1 442 ? -21.601 11.179 11.564 1.00 92.75 442 ASP A N 1
ATOM 3424 C CA . ASP A 1 442 ? -21.066 12.531 11.394 1.00 92.75 442 ASP A CA 1
ATOM 3425 C C . ASP A 1 442 ? -20.934 12.875 9.905 1.00 92.75 442 ASP A C 1
ATOM 3427 O O . ASP A 1 442 ? -19.890 12.703 9.273 1.00 92.75 442 ASP A O 1
ATOM 3431 N N . TRP A 1 443 ? -22.019 13.398 9.340 1.00 94.50 443 TRP A N 1
ATOM 3432 C CA . TRP A 1 443 ? -22.101 13.766 7.926 1.00 94.50 443 TRP A CA 1
ATOM 3433 C C . TRP A 1 443 ? -21.040 14.790 7.488 1.00 94.50 443 TRP A C 1
ATOM 3435 O O . TRP A 1 443 ? -20.635 14.786 6.323 1.00 94.50 443 TRP A O 1
ATOM 3445 N N . ALA A 1 444 ? -20.596 15.677 8.386 1.00 93.75 444 ALA A N 1
ATOM 3446 C CA . ALA A 1 444 ? -19.616 16.710 8.058 1.00 93.75 444 ALA A CA 1
ATOM 3447 C C . ALA A 1 444 ? -18.208 16.115 7.922 1.00 93.75 444 ALA A C 1
ATOM 3449 O O . ALA A 1 444 ? -17.474 16.441 6.978 1.00 93.75 444 ALA A O 1
ATOM 3450 N N . VAL A 1 445 ? -17.848 15.202 8.826 1.00 93.44 445 VAL A N 1
ATOM 3451 C CA . VAL A 1 445 ? -16.581 14.472 8.728 1.00 93.44 445 VAL A CA 1
ATOM 3452 C C . VAL A 1 445 ? -16.610 13.500 7.549 1.00 93.44 445 VAL A C 1
ATOM 3454 O O . VAL A 1 445 ? -15.640 13.457 6.792 1.00 93.44 445 VAL A O 1
ATOM 3457 N N . GLU A 1 446 ? -17.724 12.799 7.312 1.00 95.56 446 GLU A N 1
ATOM 3458 C CA . GLU A 1 446 ? -17.897 11.939 6.131 1.00 95.56 446 GLU A CA 1
ATOM 3459 C C . GLU A 1 446 ? -17.650 12.700 4.822 1.00 95.56 446 GLU A C 1
ATOM 3461 O O . GLU A 1 446 ? -16.935 12.208 3.950 1.00 95.56 446 GLU A O 1
ATOM 3466 N N . ASP A 1 447 ? -18.199 13.912 4.669 1.00 93.75 447 ASP A N 1
ATOM 3467 C CA . ASP A 1 447 ? -17.962 14.742 3.480 1.00 93.75 447 ASP A CA 1
ATOM 3468 C C . ASP A 1 447 ? -16.495 15.155 3.328 1.00 93.75 447 ASP A C 1
ATOM 3470 O O . ASP A 1 447 ? -15.931 15.080 2.232 1.00 93.75 447 ASP A O 1
ATOM 3474 N N . THR A 1 448 ? -15.845 15.508 4.436 1.00 91.38 448 THR A N 1
ATOM 3475 C CA . THR A 1 448 ? -14.424 15.872 4.446 1.00 91.38 448 THR A CA 1
ATOM 3476 C C . THR A 1 448 ? -13.541 14.692 4.033 1.00 91.38 448 THR A C 1
ATOM 3478 O O . THR A 1 448 ? -12.705 14.831 3.134 1.00 91.38 448 THR A O 1
ATOM 3481 N N . VAL A 1 449 ? -13.759 13.516 4.633 1.00 92.81 449 VAL A N 1
ATOM 3482 C CA . VAL A 1 449 ? -13.028 12.281 4.313 1.00 92.81 449 VAL A CA 1
ATOM 3483 C C . VAL A 1 449 ? -13.285 11.873 2.865 1.00 92.81 449 VAL A C 1
ATOM 3485 O O . VAL A 1 449 ? -12.335 11.626 2.123 1.00 92.81 449 VAL A O 1
ATOM 3488 N N . ARG A 1 450 ? -14.545 11.888 2.414 1.00 92.12 450 ARG A N 1
ATOM 3489 C CA . ARG A 1 450 ? -14.926 11.594 1.025 1.00 92.12 450 ARG A CA 1
ATOM 3490 C C . ARG A 1 450 ? -14.213 12.504 0.038 1.00 92.12 450 ARG A C 1
ATOM 3492 O O . ARG A 1 450 ? -13.674 12.024 -0.956 1.00 92.12 450 ARG A O 1
ATOM 3499 N N . LYS A 1 451 ? -14.193 13.811 0.299 1.00 87.88 451 LYS A N 1
ATOM 3500 C CA . LYS A 1 451 ? -13.530 14.789 -0.567 1.00 87.88 451 LYS A CA 1
ATOM 3501 C C . LYS A 1 451 ? -12.027 14.529 -0.669 1.00 87.88 451 LYS A C 1
ATOM 3503 O O . LYS A 1 451 ? -11.480 14.680 -1.754 1.00 87.88 451 LYS A O 1
ATOM 3508 N N . LYS A 1 452 ? -11.375 14.139 0.430 1.00 85.69 452 LYS A N 1
ATOM 3509 C CA . LYS A 1 452 ? -9.921 13.921 0.477 1.00 85.69 452 LYS A CA 1
ATOM 3510 C C . LYS A 1 452 ? -9.478 12.553 -0.042 1.00 85.69 452 LYS A C 1
ATOM 3512 O O . LYS A 1 452 ? -8.428 12.470 -0.668 1.00 85.69 452 LYS A O 1
ATOM 3517 N N . LEU A 1 453 ? -10.266 11.500 0.177 1.00 84.94 453 LEU A N 1
ATOM 3518 C CA . LEU A 1 453 ? -9.974 10.161 -0.350 1.00 84.94 453 LEU A CA 1
ATOM 3519 C C . LEU A 1 453 ? -10.332 10.011 -1.830 1.00 84.94 453 LEU A C 1
ATOM 3521 O O . LEU A 1 453 ? -9.749 9.170 -2.512 1.00 84.94 453 LEU A O 1
ATOM 3525 N N . LYS A 1 454 ? -11.252 10.833 -2.348 1.00 81.06 454 LYS A N 1
ATOM 3526 C CA . LYS A 1 454 ? -11.555 10.916 -3.779 1.00 81.06 454 LYS A CA 1
ATOM 3527 C C . LYS A 1 454 ? -10.436 11.663 -4.510 1.00 81.06 454 LYS A C 1
ATOM 3529 O O . LYS A 1 454 ? -10.616 12.793 -4.959 1.00 81.06 454 LYS A O 1
ATOM 3534 N N . ALA A 1 455 ? -9.274 11.024 -4.591 1.00 64.19 455 ALA A N 1
ATOM 3535 C CA . ALA A 1 455 ? -8.084 11.581 -5.211 1.00 64.19 455 ALA A CA 1
ATOM 3536 C C . ALA A 1 455 ? -8.338 11.926 -6.687 1.00 64.19 455 ALA A C 1
ATOM 3538 O O . ALA A 1 455 ? -8.988 11.176 -7.425 1.00 64.19 455 ALA A O 1
ATOM 3539 N N . ASP A 1 456 ? -7.784 13.048 -7.154 1.00 69.69 456 ASP A N 1
ATOM 3540 C CA . ASP A 1 456 ? -7.693 13.293 -8.589 1.00 69.69 456 ASP A CA 1
ATOM 3541 C C . ASP A 1 456 ? -6.713 12.276 -9.188 1.00 69.69 456 ASP A C 1
ATOM 3543 O O . ASP A 1 456 ? -5.495 12.346 -9.031 1.00 69.69 456 ASP A O 1
ATOM 3547 N N . THR A 1 457 ? -7.276 11.306 -9.904 1.00 66.19 457 THR A N 1
ATOM 3548 C CA . THR A 1 457 ? -6.551 10.204 -10.555 1.00 66.19 457 THR A CA 1
ATOM 3549 C C . THR A 1 457 ? -5.417 10.637 -11.497 1.00 66.19 457 THR A C 1
ATOM 3551 O O . THR A 1 457 ? -4.643 9.787 -11.937 1.00 66.19 457 THR A O 1
ATOM 3554 N N . ARG A 1 458 ? -5.315 11.935 -11.822 1.00 69.12 458 ARG A N 1
ATOM 3555 C CA . ARG A 1 458 ? -4.269 12.535 -12.664 1.00 69.12 458 ARG A CA 1
ATOM 3556 C C . ARG A 1 458 ? -2.983 12.877 -11.913 1.00 69.12 458 ARG A C 1
ATOM 3558 O O . ARG A 1 458 ? -1.959 13.071 -12.567 1.00 69.12 458 ARG A O 1
ATOM 3565 N N . ILE A 1 459 ? -3.044 13.019 -10.589 1.00 72.25 459 ILE A N 1
ATOM 3566 C CA . ILE A 1 459 ? -1.957 13.597 -9.783 1.00 72.25 459 ILE A CA 1
ATOM 3567 C C . ILE A 1 459 ? -1.460 12.685 -8.657 1.00 72.25 459 ILE A C 1
ATOM 3569 O O . ILE A 1 459 ? -0.461 13.027 -8.040 1.00 72.25 459 ILE A O 1
ATOM 3573 N N . ALA A 1 460 ? -2.077 11.520 -8.435 1.00 77.12 460 ALA A N 1
ATOM 3574 C CA . ALA A 1 460 ? -1.634 10.530 -7.451 1.00 77.12 460 ALA A CA 1
ATOM 3575 C C . ALA A 1 460 ? -1.295 9.187 -8.116 1.00 77.12 460 ALA A C 1
ATOM 3577 O O . ALA A 1 460 ? -2.050 8.692 -8.955 1.00 77.12 460 ALA A O 1
ATOM 3578 N N . LEU A 1 461 ? -0.183 8.551 -7.726 1.00 80.12 461 LEU A N 1
ATOM 3579 C CA . LEU A 1 461 ? 0.154 7.212 -8.226 1.00 80.12 461 LEU A CA 1
ATOM 3580 C C . LEU A 1 461 ? -0.695 6.115 -7.568 1.00 80.12 461 LEU A C 1
ATOM 3582 O O . LEU A 1 461 ? -1.190 5.212 -8.249 1.00 80.12 461 LEU A O 1
ATOM 3586 N N . TYR A 1 462 ? -0.876 6.193 -6.255 1.00 78.44 462 TYR A N 1
ATOM 3587 C CA . TYR A 1 462 ? -1.751 5.303 -5.495 1.00 78.44 462 TYR A CA 1
ATOM 3588 C C . TYR A 1 462 ? -3.160 5.894 -5.404 1.00 78.44 462 TYR A C 1
ATOM 3590 O O . TYR A 1 462 ? -3.346 7.089 -5.613 1.00 78.44 462 TYR A O 1
ATOM 3598 N N . HIS A 1 463 ? -4.157 5.059 -5.127 1.00 71.69 463 HIS A N 1
ATOM 3599 C CA . HIS A 1 463 ? -5.552 5.482 -5.034 1.00 71.69 463 HIS A CA 1
ATOM 3600 C C . HIS A 1 463 ? -6.215 4.808 -3.834 1.00 71.69 463 HIS A C 1
ATOM 3602 O O . HIS A 1 463 ? -5.920 3.656 -3.523 1.00 71.69 463 HIS A O 1
ATOM 3608 N N . ALA A 1 464 ? -7.097 5.542 -3.159 1.00 70.25 464 ALA A N 1
ATOM 3609 C CA . ALA A 1 464 ? -7.818 5.081 -1.976 1.00 70.25 464 ALA A CA 1
ATOM 3610 C C . ALA A 1 464 ? -9.285 4.732 -2.286 1.00 70.25 464 ALA A C 1
ATOM 3612 O O . ALA A 1 464 ? -10.104 4.656 -1.373 1.00 70.25 464 ALA A O 1
ATOM 3613 N N . ASP A 1 465 ? -9.632 4.505 -3.559 1.00 76.19 465 ASP A N 1
ATOM 3614 C CA . ASP A 1 465 ? -11.013 4.255 -3.995 1.00 76.19 465 ASP A CA 1
ATOM 3615 C C . ASP A 1 465 ? -11.641 3.071 -3.255 1.00 76.19 465 ASP A C 1
ATOM 3617 O O . ASP A 1 465 ? -12.792 3.147 -2.836 1.00 76.19 465 ASP A O 1
ATOM 3621 N N . ARG A 1 466 ? -10.867 2.004 -3.016 1.00 79.19 466 ARG A N 1
ATOM 3622 C CA . ARG A 1 466 ? -11.324 0.838 -2.245 1.00 79.19 466 ARG A CA 1
ATOM 3623 C C . ARG A 1 466 ? -11.557 1.150 -0.772 1.00 79.19 466 ARG A C 1
ATOM 3625 O O . ARG A 1 466 ? -12.524 0.658 -0.194 1.00 79.19 466 ARG A O 1
ATOM 3632 N N . ALA A 1 467 ? -10.705 1.981 -0.178 1.00 84.81 467 ALA A N 1
ATOM 3633 C CA . ALA A 1 467 ? -10.892 2.442 1.192 1.00 84.81 467 ALA A CA 1
ATOM 3634 C C . ALA A 1 467 ? -12.154 3.311 1.303 1.00 84.81 467 ALA A C 1
ATOM 3636 O O . ALA A 1 467 ? -12.963 3.110 2.205 1.00 84.81 467 ALA A O 1
ATOM 3637 N N . LEU A 1 468 ? -12.377 4.216 0.343 1.00 89.62 468 LEU A N 1
ATOM 3638 C CA . LEU A 1 468 ? -13.586 5.035 0.289 1.00 89.62 468 LEU A CA 1
ATOM 3639 C C . LEU A 1 468 ? -14.846 4.194 0.029 1.00 89.62 468 LEU A C 1
ATOM 3641 O O . LEU A 1 468 ? -15.857 4.413 0.681 1.00 89.62 468 LEU A O 1
ATOM 3645 N N . GLU A 1 469 ? -14.801 3.217 -0.877 1.00 89.12 469 GLU A N 1
ATOM 3646 C CA . GLU A 1 469 ? -15.922 2.308 -1.149 1.00 89.12 469 GLU A CA 1
ATOM 3647 C C . GLU A 1 469 ? -16.350 1.541 0.111 1.00 89.12 469 GLU A C 1
ATOM 3649 O O . GLU A 1 469 ? -17.545 1.444 0.405 1.00 89.12 469 GLU A O 1
ATOM 3654 N N . LEU A 1 470 ? -15.378 1.045 0.886 1.00 90.50 470 LEU A N 1
ATOM 3655 C CA . LEU A 1 470 ? -15.640 0.411 2.174 1.00 90.50 470 LEU A CA 1
ATOM 3656 C C . LEU A 1 470 ? -16.294 1.381 3.159 1.00 90.50 470 LEU A C 1
ATOM 3658 O O . LEU A 1 470 ? -17.302 1.030 3.773 1.00 90.50 470 LEU A O 1
ATOM 3662 N N . LEU A 1 471 ? -15.759 2.597 3.287 1.00 94.81 471 LEU A N 1
ATOM 3663 C CA . LEU A 1 471 ? -16.331 3.620 4.160 1.00 94.81 471 LEU A CA 1
ATOM 3664 C C . LEU A 1 471 ? -17.763 3.989 3.758 1.00 94.81 471 LEU A C 1
ATOM 3666 O O . LEU A 1 471 ? -18.632 4.042 4.616 1.00 94.81 471 LEU A O 1
ATOM 3670 N N . GLU A 1 472 ? -18.058 4.152 2.468 1.00 95.19 472 GLU A N 1
ATOM 3671 C CA . GLU A 1 472 ? -19.414 4.450 1.987 1.00 95.19 472 GLU A CA 1
ATOM 3672 C C . GLU A 1 472 ? -20.422 3.356 2.359 1.00 95.19 472 GLU A C 1
ATOM 3674 O O . GLU A 1 472 ? -21.569 3.640 2.717 1.00 95.19 472 GLU A O 1
ATOM 3679 N N . ILE A 1 473 ? -20.010 2.088 2.289 1.00 94.06 473 ILE A N 1
ATOM 3680 C CA . ILE A 1 473 ? -20.857 0.963 2.693 1.00 94.06 473 ILE A CA 1
ATOM 3681 C C . ILE A 1 473 ? -20.993 0.904 4.214 1.00 94.06 473 ILE A C 1
ATOM 3683 O O . ILE A 1 473 ? -22.103 0.683 4.706 1.00 94.06 473 ILE A O 1
ATOM 3687 N N . LEU A 1 474 ? -19.903 1.128 4.949 1.00 94.06 474 LEU A N 1
ATOM 3688 C CA . LEU A 1 474 ? -19.905 1.207 6.406 1.00 94.06 474 LEU A CA 1
ATOM 3689 C C . LEU A 1 474 ? -20.858 2.308 6.883 1.00 94.06 474 LEU A C 1
ATOM 3691 O O . LEU A 1 474 ? -21.824 2.008 7.580 1.00 94.06 474 LEU A O 1
ATOM 3695 N N . TRP A 1 475 ? -20.656 3.551 6.444 1.00 96.19 475 TRP A N 1
ATOM 3696 C CA . TRP A 1 475 ? -21.485 4.700 6.803 1.00 96.19 475 TRP A CA 1
ATOM 3697 C C . TRP A 1 475 ? -22.945 4.468 6.442 1.00 96.19 475 TRP A C 1
ATOM 3699 O O . TRP A 1 475 ? -23.815 4.630 7.291 1.00 96.19 475 TRP A O 1
ATOM 3709 N N . ARG A 1 476 ? -23.245 3.978 5.230 1.00 95.38 476 ARG A N 1
ATOM 3710 C CA . ARG A 1 476 ? -24.628 3.661 4.841 1.00 95.38 476 ARG A CA 1
ATOM 3711 C C . ARG A 1 476 ? -25.287 2.670 5.800 1.00 95.38 476 ARG A C 1
ATOM 3713 O O . ARG A 1 476 ? -26.451 2.857 6.148 1.00 95.38 476 ARG A O 1
ATOM 3720 N N . ARG A 1 477 ? -24.571 1.624 6.226 1.00 93.19 477 ARG A N 1
ATOM 3721 C CA . ARG A 1 477 ? -25.082 0.659 7.211 1.00 93.19 477 ARG A CA 1
ATOM 3722 C C . ARG A 1 477 ? -25.275 1.313 8.579 1.00 93.19 477 ARG A C 1
ATOM 3724 O O . ARG A 1 477 ? -26.303 1.070 9.204 1.00 93.19 477 ARG A O 1
ATOM 3731 N N . GLN A 1 478 ? -24.336 2.149 9.018 1.00 93.75 478 GLN A N 1
ATOM 3732 C CA . GLN A 1 478 ? -24.436 2.874 10.289 1.00 93.75 478 GLN A CA 1
ATOM 3733 C C . GLN A 1 478 ? -25.651 3.808 10.325 1.00 93.75 478 GLN A C 1
ATOM 3735 O O . GLN A 1 478 ? -26.430 3.743 11.275 1.00 93.75 478 GLN A O 1
ATOM 3740 N N . HIS A 1 479 ? -25.877 4.579 9.257 1.00 94.56 479 HIS A N 1
ATOM 3741 C CA . HIS A 1 479 ? -27.054 5.440 9.103 1.00 94.56 479 HIS A CA 1
ATOM 3742 C C . HIS A 1 479 ? -28.356 4.635 9.044 1.00 94.56 479 HIS A C 1
ATOM 3744 O O . HIS A 1 479 ? -29.355 5.032 9.631 1.00 94.56 479 HIS A O 1
ATOM 3750 N N . GLN A 1 480 ? -28.365 3.498 8.338 1.00 94.44 480 GLN A N 1
ATOM 3751 C CA . GLN A 1 480 ? -29.571 2.682 8.158 1.00 94.44 480 GLN A CA 1
ATOM 3752 C C . GLN A 1 480 ? -30.008 1.959 9.439 1.00 94.44 480 GLN A C 1
ATOM 3754 O O . GLN A 1 480 ? -31.206 1.821 9.679 1.00 94.44 480 GLN A O 1
ATOM 3759 N N . TYR A 1 481 ? -29.055 1.431 10.208 1.00 93.12 481 TYR A N 1
ATOM 3760 C CA . TYR A 1 481 ? -29.334 0.590 11.377 1.00 93.12 481 TYR A CA 1
ATOM 3761 C C . TYR A 1 481 ? -29.109 1.301 12.713 1.00 93.12 481 TYR A C 1
ATOM 3763 O O . TYR A 1 481 ? -29.270 0.664 13.751 1.00 93.12 481 TYR A O 1
ATOM 3771 N N . GLU A 1 482 ? -28.706 2.574 12.688 1.00 92.50 482 GLU A N 1
ATOM 3772 C CA . GLU A 1 482 ? -28.428 3.397 13.873 1.00 92.50 482 GLU A CA 1
ATOM 3773 C C . GLU A 1 482 ? -27.483 2.712 14.878 1.00 92.50 482 GLU A C 1
ATOM 3775 O O . GLU A 1 482 ? -27.642 2.811 16.093 1.00 92.50 482 GLU A O 1
ATOM 3780 N N . ARG A 1 483 ? -26.467 2.005 14.368 1.00 90.81 483 ARG A N 1
ATOM 3781 C CA . ARG A 1 483 ? -25.424 1.361 15.182 1.00 90.81 483 ARG A CA 1
ATOM 3782 C C . ARG A 1 483 ? -24.086 1.315 14.454 1.00 90.81 483 ARG A C 1
ATOM 3784 O O . ARG A 1 483 ? -24.068 1.221 13.227 1.00 90.81 483 ARG A O 1
ATOM 3791 N N . LYS A 1 484 ? -22.978 1.330 15.199 1.00 91.06 484 LYS A N 1
ATOM 3792 C CA . LYS A 1 484 ? -21.633 1.099 14.652 1.00 91.06 484 LYS A CA 1
ATOM 3793 C C . LYS A 1 484 ? -21.453 -0.359 14.214 1.00 91.06 484 LYS A C 1
ATOM 3795 O O . LYS A 1 484 ? -22.105 -1.267 14.733 1.00 91.06 484 LYS A O 1
ATOM 3800 N N . PHE A 1 485 ? -20.565 -0.567 13.248 1.00 90.38 485 PHE A N 1
ATOM 3801 C CA . PHE A 1 485 ? -20.175 -1.883 12.743 1.00 90.38 485 PHE A CA 1
ATOM 3802 C C . PHE A 1 485 ? -18.651 -1.985 12.709 1.00 90.38 485 PHE A C 1
ATOM 3804 O O . PHE A 1 485 ? -17.978 -0.993 12.439 1.00 90.38 485 PHE A O 1
ATOM 3811 N N . ASP A 1 486 ? -18.112 -3.187 12.920 1.00 89.44 486 ASP A N 1
ATOM 3812 C CA . ASP A 1 486 ? -16.694 -3.435 12.664 1.00 89.44 486 ASP A CA 1
ATOM 3813 C C . ASP A 1 486 ? -16.442 -3.363 11.148 1.00 89.44 486 ASP A C 1
ATOM 3815 O O . ASP A 1 486 ? -16.972 -4.160 10.366 1.00 89.44 486 ASP A O 1
ATOM 3819 N N . TRP A 1 487 ? -15.634 -2.397 10.712 1.00 89.50 487 TRP A N 1
ATOM 3820 C CA . TRP A 1 487 ? -15.309 -2.222 9.299 1.00 89.50 487 TRP A CA 1
ATOM 3821 C C . TRP A 1 487 ? -14.592 -3.438 8.703 1.00 89.50 487 TRP A C 1
ATOM 3823 O O . TRP A 1 487 ? -14.725 -3.678 7.504 1.00 89.50 487 TRP A O 1
ATOM 3833 N N . ARG A 1 488 ? -13.877 -4.233 9.510 1.00 86.06 488 ARG A N 1
ATOM 3834 C CA . ARG A 1 488 ? -13.177 -5.450 9.068 1.00 86.06 488 ARG A CA 1
ATOM 3835 C C . ARG A 1 488 ? -14.170 -6.551 8.715 1.00 86.06 488 ARG A C 1
ATOM 3837 O O . ARG A 1 488 ? -13.982 -7.248 7.721 1.00 86.06 488 ARG A O 1
ATOM 3844 N N . GLU A 1 489 ? -15.268 -6.668 9.460 1.00 84.56 489 GLU A N 1
ATOM 3845 C CA . GLU A 1 489 ? -16.370 -7.569 9.100 1.00 84.56 489 GLU A CA 1
ATOM 3846 C C . GLU A 1 489 ? -17.060 -7.107 7.811 1.00 84.56 489 GLU A C 1
ATOM 3848 O O . GLU A 1 489 ? -17.350 -7.917 6.929 1.00 84.56 489 GLU A O 1
ATOM 3853 N N . VAL A 1 490 ? -17.294 -5.796 7.665 1.00 87.38 490 VAL A N 1
ATOM 3854 C CA . VAL A 1 490 ? -17.873 -5.224 6.437 1.00 87.38 490 VAL A CA 1
ATOM 3855 C C . VAL A 1 490 ? -16.957 -5.483 5.236 1.00 87.38 490 VAL A C 1
ATOM 3857 O O . VAL A 1 490 ? -17.440 -5.913 4.189 1.00 87.38 490 VAL A O 1
ATOM 3860 N N . GLN A 1 491 ? -15.645 -5.304 5.398 1.00 83.75 491 GLN A N 1
ATOM 3861 C CA . GLN A 1 491 ? 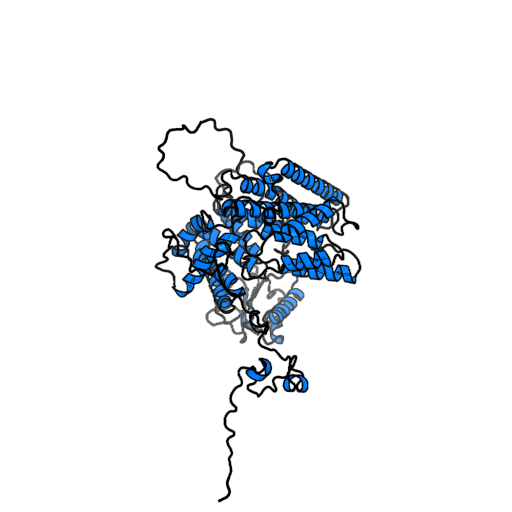-14.636 -5.599 4.382 1.00 83.75 491 GLN A CA 1
ATOM 3862 C C . GLN A 1 491 ? -14.683 -7.072 3.951 1.00 83.75 491 GLN A C 1
ATOM 3864 O O . GLN A 1 491 ? -14.735 -7.354 2.752 1.00 83.75 491 GLN A O 1
ATOM 3869 N N . GLN A 1 492 ? -14.714 -8.007 4.909 1.00 79.75 492 GLN A N 1
ATOM 3870 C CA . GLN A 1 492 ? -14.822 -9.442 4.623 1.00 79.75 492 GLN A CA 1
ATOM 3871 C C . GLN A 1 492 ? -16.101 -9.767 3.839 1.00 79.75 492 GLN A C 1
ATOM 3873 O O . GLN A 1 492 ? -16.047 -10.485 2.844 1.00 79.75 492 GLN A O 1
ATOM 3878 N N . GLN A 1 493 ? -17.242 -9.190 4.229 1.00 81.50 493 GLN A N 1
ATOM 3879 C CA . GLN A 1 493 ? -18.526 -9.402 3.549 1.00 81.50 493 GLN A CA 1
ATOM 3880 C C . GLN A 1 493 ? -18.575 -8.812 2.137 1.00 81.50 493 GLN A C 1
ATOM 3882 O O . GLN A 1 493 ? -19.276 -9.335 1.274 1.00 81.50 493 GLN A O 1
ATOM 3887 N N . MET A 1 494 ? -17.866 -7.709 1.901 1.00 74.25 494 MET A N 1
ATOM 3888 C CA . MET A 1 494 ? -17.773 -7.093 0.580 1.00 74.25 494 MET A CA 1
ATOM 3889 C C . MET A 1 494 ? -16.943 -7.929 -0.396 1.00 74.25 494 MET A C 1
ATOM 3891 O O . MET A 1 494 ? -17.043 -7.713 -1.602 1.00 74.25 494 MET A O 1
ATOM 3895 N N . GLY A 1 495 ? -16.089 -8.831 0.101 1.00 65.38 495 GLY A N 1
ATOM 3896 C CA . GLY A 1 495 ? -15.060 -9.465 -0.722 1.00 65.38 495 GLY A CA 1
ATOM 3897 C C . GLY A 1 495 ? -14.117 -8.440 -1.364 1.00 65.38 495 GLY A C 1
ATOM 3898 O O . GLY A 1 495 ? -13.470 -8.744 -2.359 1.00 65.38 495 GLY A O 1
ATOM 3899 N N . ILE A 1 496 ? -14.066 -7.213 -0.826 1.00 59.38 496 ILE A N 1
ATOM 3900 C CA . ILE A 1 496 ? -13.225 -6.122 -1.319 1.00 59.38 496 ILE A CA 1
ATOM 3901 C C . ILE A 1 496 ? -11.953 -6.087 -0.488 1.00 59.38 496 ILE A C 1
ATOM 3903 O O . ILE A 1 496 ? -11.950 -6.234 0.734 1.00 59.38 496 ILE A O 1
ATOM 3907 N N . HIS A 1 497 ? -10.838 -5.931 -1.181 1.00 61.34 497 HIS A N 1
ATOM 3908 C CA . HIS A 1 497 ? -9.511 -6.010 -0.604 1.00 61.34 497 HIS A CA 1
ATOM 3909 C C . HIS A 1 497 ? -8.935 -4.602 -0.635 1.00 61.34 497 HIS A C 1
ATOM 3911 O O . HIS A 1 497 ? -8.542 -4.147 -1.704 1.00 61.34 497 HIS A O 1
ATOM 3917 N N . MET A 1 498 ? -8.907 -3.895 0.504 1.00 51.06 498 MET A N 1
ATOM 3918 C CA . MET A 1 498 ? -8.246 -2.584 0.543 1.00 51.06 498 MET A CA 1
ATOM 3919 C C . MET A 1 498 ? -6.787 -2.732 0.120 1.00 51.06 498 MET A C 1
ATOM 3921 O O . MET A 1 498 ? -6.338 -1.962 -0.718 1.00 51.06 498 MET A O 1
ATOM 3925 N N . VAL A 1 499 ? -6.120 -3.785 0.625 1.00 49.56 499 VAL A N 1
ATOM 3926 C CA . VAL A 1 499 ? -4.825 -4.327 0.186 1.00 49.56 499 VAL A CA 1
ATOM 3927 C C . VAL A 1 499 ? -4.765 -5.816 0.674 1.00 49.56 499 VAL A C 1
ATOM 3929 O O . VAL A 1 499 ? -4.082 -6.086 1.643 1.00 49.56 499 VAL A O 1
ATOM 3932 N N . LEU A 1 500 ? -5.492 -6.771 0.034 1.00 43.31 500 LEU A N 1
ATOM 3933 C CA . LEU A 1 500 ? -5.653 -8.271 0.240 1.00 43.31 500 LEU A CA 1
ATOM 3934 C C . LEU A 1 500 ? -6.812 -8.903 1.046 1.00 43.31 500 LEU A C 1
ATOM 3936 O O . LEU A 1 500 ? -7.311 -8.309 1.996 1.00 43.31 500 LEU A O 1
ATOM 3940 N N . VAL A 1 501 ? -7.101 -10.185 0.703 1.00 31.19 501 VAL A N 1
ATOM 3941 C CA . VAL A 1 501 ? -7.752 -11.260 1.503 1.00 31.19 501 VAL A CA 1
ATOM 3942 C C . VAL A 1 501 ? -7.059 -12.627 1.330 1.00 31.19 501 VAL A C 1
ATOM 3944 O O . VAL A 1 501 ? -6.342 -12.871 0.361 1.00 31.19 501 VAL A O 1
ATOM 3947 N N . LYS A 1 502 ? -7.318 -13.476 2.338 1.00 28.19 502 LYS A N 1
ATOM 3948 C CA . LYS A 1 502 ? -7.200 -14.941 2.442 1.00 28.19 502 LYS A CA 1
ATOM 3949 C C . LYS A 1 502 ? -7.463 -15.726 1.148 1.00 28.19 502 LYS A C 1
ATOM 3951 O O . LYS A 1 502 ? -8.537 -15.626 0.577 1.00 28.19 502 LYS A O 1
ATOM 3956 N N . ASP A 1 503 ? -6.550 -16.648 0.873 1.00 30.47 503 ASP A N 1
ATOM 3957 C CA . ASP A 1 503 ? -6.848 -18.083 0.807 1.00 30.47 503 ASP A CA 1
ATOM 3958 C C . ASP A 1 503 ? -5.595 -18.810 1.314 1.00 30.47 503 ASP A C 1
ATOM 3960 O O . ASP A 1 503 ? -4.644 -19.053 0.575 1.00 30.47 503 ASP A O 1
ATOM 3964 N N . CYS A 1 504 ? -5.543 -19.083 2.620 1.00 30.67 504 CYS A N 1
ATOM 3965 C CA . CYS A 1 504 ? -4.632 -20.095 3.142 1.00 30.67 504 CYS A CA 1
ATOM 3966 C C . CYS A 1 504 ? -5.472 -21.346 3.357 1.00 30.67 504 CYS A C 1
ATOM 3968 O O . CYS A 1 504 ? -6.189 -21.439 4.355 1.00 30.67 504 CYS A O 1
ATOM 3970 N N . GLY A 1 505 ? -5.362 -22.298 2.429 1.00 29.23 505 GLY A N 1
ATOM 3971 C CA . GLY A 1 505 ? -5.517 -23.699 2.798 1.00 29.23 505 GLY A CA 1
ATOM 3972 C C . GLY A 1 505 ? -4.601 -23.983 3.988 1.00 29.23 505 GLY A C 1
ATOM 3973 O O . GLY A 1 505 ? -3.517 -23.403 4.096 1.00 29.23 505 GLY A O 1
ATOM 3974 N N . GLU A 1 506 ? -5.096 -24.781 4.924 1.00 29.14 506 GLU A N 1
ATOM 3975 C CA . GLU A 1 506 ? -4.431 -25.129 6.174 1.00 29.14 506 GLU A CA 1
ATOM 3976 C C . GLU A 1 506 ? -2.952 -25.474 5.947 1.00 29.14 506 GLU A C 1
ATOM 3978 O O . GLU A 1 506 ? -2.618 -26.469 5.309 1.00 29.14 506 GLU A O 1
ATOM 3983 N N . ILE A 1 507 ? -2.051 -24.639 6.472 1.00 29.83 507 ILE A N 1
ATOM 3984 C CA . ILE A 1 507 ? -0.652 -25.020 6.661 1.00 29.83 507 ILE A CA 1
ATOM 3985 C C . ILE A 1 507 ? -0.499 -25.350 8.139 1.00 29.83 507 ILE A C 1
ATOM 3987 O O . ILE A 1 507 ? -0.699 -24.499 9.012 1.00 29.83 507 ILE A O 1
ATOM 3991 N N . ASP A 1 508 ? -0.188 -26.619 8.370 1.00 25.81 508 ASP A N 1
ATOM 3992 C CA . ASP A 1 508 ? 0.069 -27.263 9.648 1.00 25.81 508 ASP A CA 1
ATOM 3993 C C . ASP A 1 508 ? 0.938 -26.388 10.574 1.00 25.81 508 ASP A C 1
ATOM 3995 O O . ASP A 1 508 ? 2.066 -26.003 10.249 1.00 25.81 508 ASP A O 1
ATOM 3999 N N . ARG A 1 509 ? 0.386 -26.033 11.739 1.00 29.75 509 ARG A N 1
ATOM 4000 C CA . ARG A 1 509 ? 1.073 -25.256 12.777 1.00 29.75 509 ARG A CA 1
ATOM 4001 C C . ARG A 1 509 ? 1.878 -26.199 13.665 1.00 29.75 509 ARG A C 1
ATOM 4003 O O . ARG A 1 509 ? 1.539 -26.396 14.830 1.00 29.75 509 ARG A O 1
ATOM 4010 N N . THR A 1 510 ? 2.985 -26.726 13.157 1.00 24.97 510 THR A N 1
ATOM 4011 C CA . THR A 1 510 ? 4.025 -27.271 14.040 1.00 24.97 510 THR A CA 1
ATOM 4012 C C . THR A 1 510 ? 5.008 -26.163 14.440 1.00 24.97 510 THR A C 1
ATOM 4014 O O . THR A 1 510 ? 5.476 -25.433 13.561 1.00 24.97 510 THR A O 1
ATOM 4017 N N . PRO A 1 511 ? 5.358 -26.012 15.732 1.00 27.38 511 PRO A N 1
ATOM 4018 C CA . PRO A 1 511 ? 6.360 -25.040 16.159 1.00 27.38 511 PRO A CA 1
ATOM 4019 C C . PRO A 1 511 ? 7.734 -25.386 15.565 1.00 27.38 511 PRO A C 1
ATOM 4021 O O . PRO A 1 511 ? 8.231 -26.497 15.748 1.00 27.38 511 PRO A O 1
ATOM 4024 N N . GLN A 1 512 ? 8.345 -24.438 14.845 1.00 26.78 512 GLN A N 1
ATOM 4025 C CA . GLN A 1 512 ? 9.702 -24.587 14.309 1.00 26.78 512 GLN A CA 1
ATOM 4026 C C . GLN A 1 512 ? 10.743 -24.654 15.443 1.00 26.78 512 GLN A C 1
ATOM 4028 O O . GLN A 1 512 ? 10.650 -23.874 16.395 1.00 26.78 512 GLN A O 1
ATOM 4033 N N . PRO A 1 513 ? 11.750 -25.543 15.344 1.00 26.19 513 PRO A N 1
ATOM 4034 C CA . PRO A 1 513 ? 12.843 -25.620 16.302 1.00 26.19 513 PRO A CA 1
ATOM 4035 C C . PRO A 1 513 ? 13.895 -24.520 16.086 1.00 26.19 513 PRO A C 1
ATOM 4037 O O . PRO A 1 513 ? 14.115 -24.025 14.981 1.00 26.19 513 PRO A O 1
ATOM 4040 N N . ASP A 1 514 ? 14.548 -24.181 17.193 1.00 26.84 514 ASP A N 1
ATOM 4041 C CA . ASP A 1 514 ? 15.600 -23.181 17.370 1.00 26.84 514 ASP A CA 1
ATOM 4042 C C . ASP A 1 514 ? 16.825 -23.439 16.463 1.00 26.84 514 ASP A C 1
ATOM 4044 O O . ASP A 1 514 ? 17.411 -24.526 16.473 1.00 26.84 514 ASP A O 1
ATOM 4048 N N . PHE A 1 515 ? 17.227 -22.442 15.664 1.00 28.62 515 PHE A N 1
ATOM 4049 C CA . PHE A 1 515 ? 18.352 -22.542 14.724 1.00 28.62 515 PHE A CA 1
ATOM 4050 C C . PHE A 1 515 ? 19.703 -22.384 15.441 1.00 28.62 515 PHE A C 1
ATOM 4052 O O . PHE A 1 515 ? 20.409 -21.382 15.311 1.00 28.62 515 PHE A O 1
ATOM 4059 N N . GLY A 1 516 ? 20.111 -23.428 16.159 1.00 27.22 516 GLY A N 1
ATOM 4060 C CA . GLY A 1 516 ? 21.493 -23.639 16.580 1.00 27.22 516 GLY A CA 1
ATOM 4061 C C . GLY A 1 516 ? 22.284 -24.415 15.523 1.00 27.22 516 GLY A C 1
ATOM 4062 O O . GLY A 1 516 ? 22.064 -25.606 15.361 1.00 27.22 516 GLY A O 1
ATOM 4063 N N . LYS A 1 517 ? 23.207 -23.733 14.823 1.00 34.03 517 LYS A N 1
ATOM 4064 C CA . LYS A 1 517 ? 24.336 -24.259 14.009 1.00 34.03 517 LYS A CA 1
ATOM 4065 C C . LYS A 1 517 ? 24.140 -25.655 13.374 1.00 34.03 517 LYS A C 1
ATOM 4067 O O . LYS A 1 517 ? 24.434 -26.662 14.011 1.00 34.03 517 LYS A O 1
ATOM 4072 N N . MET A 1 518 ? 23.814 -25.706 12.078 1.00 25.28 518 MET A N 1
ATOM 4073 C CA . MET A 1 518 ? 23.871 -26.945 11.287 1.00 25.28 518 MET A CA 1
ATOM 4074 C C . MET A 1 518 ? 25.070 -26.987 10.330 1.00 25.28 518 MET A C 1
ATOM 4076 O O . MET A 1 518 ? 25.454 -25.987 9.719 1.00 25.28 518 MET A O 1
ATOM 4080 N N . ASP A 1 519 ? 25.668 -28.175 10.285 1.00 25.42 519 ASP A N 1
ATOM 4081 C CA . ASP A 1 519 ? 26.920 -28.562 9.642 1.00 25.42 519 ASP A CA 1
ATOM 4082 C C . ASP A 1 519 ? 26.793 -28.664 8.107 1.00 25.42 519 ASP A C 1
ATOM 4084 O O . ASP A 1 519 ? 25.722 -28.904 7.554 1.00 25.42 519 ASP A O 1
ATOM 4088 N N . ARG A 1 520 ? 27.900 -28.460 7.390 1.00 27.69 520 ARG A N 1
ATOM 4089 C CA . ARG A 1 520 ? 27.940 -28.091 5.961 1.00 27.69 520 ARG A CA 1
ATOM 4090 C C . ARG A 1 520 ? 27.809 -29.253 4.958 1.00 27.69 520 ARG A C 1
ATOM 4092 O O . ARG A 1 520 ? 28.228 -29.086 3.817 1.00 27.69 520 ARG A O 1
ATOM 4099 N N . ASN A 1 521 ? 27.245 -30.403 5.334 1.00 26.92 521 ASN A N 1
ATOM 4100 C CA . ASN A 1 521 ? 27.377 -31.640 4.541 1.00 26.92 521 ASN A CA 1
ATOM 4101 C C . ASN A 1 521 ? 26.101 -32.470 4.286 1.00 26.92 521 ASN A C 1
ATOM 4103 O O . ASN A 1 521 ? 26.216 -33.661 4.013 1.00 26.92 521 ASN A O 1
ATOM 4107 N N . GLU A 1 522 ? 24.906 -31.876 4.245 1.00 28.27 522 GLU A N 1
ATOM 4108 C CA . GLU A 1 522 ? 23.709 -32.580 3.745 1.00 28.27 522 GLU A CA 1
ATOM 4109 C C . GLU A 1 522 ? 22.900 -31.732 2.755 1.00 28.27 522 GLU A C 1
ATOM 4111 O O . GLU A 1 522 ? 21.904 -31.104 3.092 1.00 28.27 522 GLU A O 1
ATOM 4116 N N . ILE A 1 523 ? 23.328 -31.742 1.489 1.00 26.98 523 ILE A N 1
ATOM 4117 C CA . ILE A 1 523 ? 22.434 -31.546 0.340 1.00 26.98 523 ILE A CA 1
ATOM 4118 C C . ILE A 1 523 ? 22.760 -32.658 -0.661 1.00 26.98 523 ILE A C 1
ATOM 4120 O O . ILE A 1 523 ? 23.660 -32.537 -1.493 1.00 26.98 523 ILE A O 1
ATOM 4124 N N . LYS A 1 524 ? 22.040 -33.776 -0.556 1.00 28.31 524 LYS A N 1
ATOM 4125 C CA . LYS A 1 524 ? 21.860 -34.743 -1.644 1.00 28.31 524 LYS A CA 1
ATOM 4126 C C . LYS A 1 524 ? 20.366 -34.874 -1.897 1.00 28.31 524 LYS A C 1
ATOM 4128 O O . LYS A 1 524 ? 19.582 -34.857 -0.956 1.00 28.31 524 LYS A O 1
ATOM 4133 N N . GLY A 1 525 ? 20.019 -34.896 -3.182 1.00 27.45 525 GLY A N 1
ATOM 4134 C CA . GLY A 1 525 ? 18.667 -34.732 -3.694 1.00 27.45 525 GLY A CA 1
ATOM 4135 C C . GLY A 1 525 ? 17.646 -35.666 -3.057 1.00 27.45 525 GLY A C 1
ATOM 4136 O O . GLY A 1 525 ? 17.926 -36.826 -2.767 1.00 27.45 525 GLY A O 1
ATOM 4137 N N . THR A 1 526 ? 16.442 -35.140 -2.873 1.00 26.38 526 THR A N 1
ATOM 4138 C CA . THR A 1 526 ? 15.254 -35.940 -2.609 1.00 26.38 526 THR A CA 1
ATOM 4139 C C . THR A 1 526 ? 14.879 -36.689 -3.883 1.00 26.38 526 THR A C 1
ATOM 4141 O O . THR A 1 526 ? 14.099 -36.209 -4.703 1.00 26.38 526 THR A O 1
ATOM 4144 N N . ASP A 1 527 ? 15.473 -37.872 -4.038 1.00 25.05 527 ASP A N 1
ATOM 4145 C CA . ASP A 1 527 ? 14.925 -38.964 -4.835 1.00 25.05 527 ASP A CA 1
ATOM 4146 C C . ASP A 1 527 ? 13.511 -39.269 -4.316 1.00 25.05 527 ASP A C 1
ATOM 4148 O O . ASP A 1 527 ? 13.331 -39.767 -3.201 1.00 25.05 527 ASP A O 1
ATOM 4152 N N . ILE A 1 528 ? 12.490 -38.981 -5.125 1.00 30.50 528 ILE A N 1
ATOM 4153 C CA . ILE A 1 528 ? 11.163 -39.568 -4.935 1.00 30.50 528 ILE A CA 1
ATOM 4154 C C . ILE A 1 528 ? 11.314 -41.047 -5.288 1.00 30.50 528 ILE A C 1
ATOM 4156 O O . ILE A 1 528 ? 11.436 -41.425 -6.452 1.00 30.50 528 ILE A O 1
ATOM 4160 N N . GLY A 1 529 ? 11.387 -41.874 -4.248 1.00 27.08 529 GLY A N 1
ATOM 4161 C CA . GLY A 1 529 ? 11.602 -43.308 -4.355 1.00 27.08 529 GLY A CA 1
ATOM 4162 C C . GLY A 1 529 ? 10.601 -43.982 -5.292 1.00 27.08 529 GLY A C 1
ATOM 4163 O O . GLY A 1 529 ? 9.402 -44.038 -5.023 1.00 27.08 529 GLY A O 1
ATOM 4164 N N . VAL A 1 530 ? 11.138 -44.575 -6.356 1.00 30.52 530 VAL A N 1
ATOM 4165 C CA . VAL A 1 530 ? 10.489 -45.607 -7.164 1.00 30.52 530 VAL A CA 1
ATOM 4166 C C . VAL A 1 530 ? 10.212 -46.809 -6.259 1.00 30.52 530 VAL A C 1
ATOM 4168 O O . VAL A 1 530 ? 11.110 -47.591 -5.945 1.00 30.52 530 VAL A O 1
ATOM 4171 N N . LYS A 1 531 ? 8.954 -46.981 -5.846 1.00 29.66 531 LYS A N 1
ATOM 4172 C CA . LYS A 1 531 ? 8.430 -48.288 -5.443 1.00 29.66 531 LYS A CA 1
ATOM 4173 C C . LYS A 1 531 ? 7.718 -48.897 -6.645 1.00 29.66 531 LYS A C 1
ATOM 4175 O O . LYS A 1 531 ? 6.582 -48.559 -6.949 1.00 29.66 531 LYS A O 1
ATOM 4180 N N . ASN A 1 532 ? 8.415 -49.806 -7.323 1.00 32.66 532 ASN A N 1
ATOM 4181 C CA . ASN A 1 532 ? 7.815 -50.738 -8.268 1.00 32.66 532 ASN A CA 1
ATOM 4182 C C . ASN A 1 532 ? 6.863 -51.679 -7.513 1.00 32.66 532 ASN A C 1
ATOM 4184 O O . ASN A 1 532 ? 7.300 -52.595 -6.820 1.00 32.66 532 ASN A O 1
ATOM 4188 N N . GLY A 1 533 ? 5.566 -51.438 -7.674 1.00 30.38 533 GLY A N 1
ATOM 4189 C CA . GLY A 1 533 ? 4.460 -52.330 -7.342 1.00 30.38 533 GLY A CA 1
ATOM 4190 C C . GLY A 1 533 ? 3.237 -51.811 -8.093 1.00 30.38 533 GLY A C 1
ATOM 4191 O O . GLY A 1 533 ? 2.881 -50.653 -7.917 1.00 30.38 533 GLY A O 1
ATOM 4192 N N . GLY A 1 534 ? 2.676 -52.607 -9.005 1.00 40.38 534 GLY A N 1
ATOM 4193 C CA . GLY A 1 534 ? 1.669 -52.162 -9.974 1.00 40.38 534 GLY A CA 1
ATOM 4194 C C . GLY A 1 534 ? 0.399 -51.599 -9.332 1.00 40.38 534 GLY A C 1
ATOM 4195 O O . GLY A 1 534 ? -0.481 -52.359 -8.939 1.00 40.38 534 GLY A O 1
ATOM 4196 N N . MET A 1 535 ? 0.307 -50.272 -9.276 1.00 43.00 535 MET A N 1
ATOM 4197 C CA . MET A 1 535 ? -0.912 -49.504 -9.031 1.00 43.00 535 MET A CA 1
ATOM 4198 C C . MET A 1 535 ? -1.100 -48.548 -10.212 1.00 43.00 535 MET A C 1
ATOM 4200 O O . MET A 1 535 ? -0.153 -47.861 -10.601 1.00 43.00 535 MET A O 1
ATOM 4204 N N . ASN A 1 536 ? -2.302 -48.531 -10.793 1.00 52.16 536 ASN A N 1
ATOM 4205 C CA . ASN A 1 536 ? -2.696 -47.549 -11.804 1.00 52.16 536 ASN A CA 1
ATOM 4206 C C . ASN A 1 536 ? -2.451 -46.137 -11.243 1.00 52.16 536 ASN A C 1
ATOM 4208 O O . ASN A 1 536 ? -2.915 -45.824 -10.149 1.00 52.16 536 ASN A O 1
ATOM 4212 N N . LYS A 1 537 ? -1.678 -45.305 -11.953 1.00 66.19 537 LYS A N 1
ATOM 4213 C CA . LYS A 1 537 ? -1.463 -43.903 -11.568 1.00 66.19 537 LYS A CA 1
ATOM 4214 C C . LYS A 1 537 ? -2.747 -43.090 -11.765 1.00 66.19 537 LYS A C 1
ATOM 4216 O O . LYS A 1 537 ? -3.575 -43.431 -12.611 1.00 66.19 537 LYS A O 1
ATOM 4221 N N . ALA A 1 538 ? -2.847 -41.996 -11.014 1.00 78.56 538 ALA A N 1
ATOM 4222 C CA . ALA A 1 538 ? -3.948 -41.039 -11.024 1.00 78.56 538 ALA A CA 1
ATOM 4223 C C . ALA A 1 538 ? -4.392 -40.603 -12.431 1.00 78.56 538 ALA A C 1
ATOM 4225 O O . ALA A 1 538 ? -3.573 -40.503 -13.355 1.00 78.56 538 ALA A O 1
ATOM 4226 N N . THR A 1 539 ? -5.684 -40.292 -12.580 1.00 85.38 539 THR A N 1
ATOM 4227 C CA . THR A 1 539 ? -6.244 -39.776 -13.839 1.00 85.38 539 THR A CA 1
ATOM 4228 C C . THR A 1 539 ? -6.316 -38.251 -13.829 1.00 85.38 539 THR A C 1
ATOM 4230 O O . THR A 1 539 ? -6.905 -37.653 -12.932 1.00 85.38 539 THR A O 1
ATOM 4233 N N . ILE A 1 540 ? -5.757 -37.618 -14.864 1.00 89.44 540 ILE A N 1
ATOM 4234 C CA . ILE A 1 540 ? -5.723 -36.162 -15.038 1.00 89.44 540 ILE A CA 1
ATOM 4235 C C . ILE A 1 540 ? -6.573 -35.761 -16.246 1.00 89.44 540 ILE A C 1
ATOM 4237 O O . ILE A 1 540 ? -6.334 -36.204 -17.375 1.00 89.44 540 ILE A O 1
ATOM 4241 N N . LEU A 1 541 ? -7.537 -34.866 -16.033 1.00 90.56 541 LEU A N 1
ATOM 4242 C CA . LEU A 1 541 ? -8.349 -34.268 -17.092 1.00 90.56 541 LEU A CA 1
ATOM 4243 C C . LEU A 1 541 ? -7.726 -32.957 -17.580 1.00 90.56 541 LEU A C 1
ATOM 4245 O O . 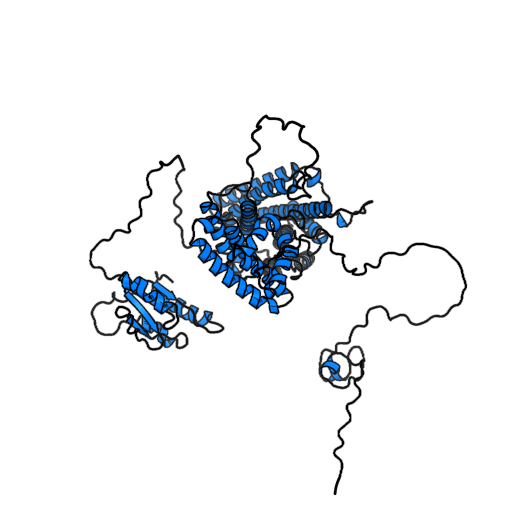LEU A 1 541 ? -7.496 -32.036 -16.807 1.00 90.56 541 LEU A O 1
ATOM 4249 N N . LEU A 1 542 ? -7.510 -32.833 -18.888 1.00 91.00 542 LEU A N 1
ATOM 4250 C CA . LEU A 1 542 ? -6.982 -31.627 -19.526 1.00 91.00 542 LEU A CA 1
ATOM 4251 C C . LEU A 1 542 ? -8.071 -30.946 -20.367 1.00 91.00 542 LEU A C 1
ATOM 4253 O O . LEU A 1 542 ? -8.384 -31.400 -21.474 1.00 91.00 542 LEU A O 1
ATOM 4257 N N . LEU A 1 543 ? -8.620 -29.830 -19.880 1.00 86.75 543 LEU A N 1
ATOM 4258 C CA . LEU A 1 543 ? -9.614 -29.013 -20.586 1.00 86.75 543 LEU A CA 1
ATOM 4259 C C . LEU A 1 543 ? -8.954 -27.943 -21.471 1.00 86.75 543 LEU A C 1
ATOM 4261 O O . LEU A 1 543 ? -7.960 -27.315 -21.107 1.00 86.75 543 LEU A O 1
ATOM 4265 N N . GLY A 1 544 ? -9.539 -27.707 -22.652 1.00 72.31 544 GLY A N 1
ATOM 4266 C CA . GLY A 1 544 ? -9.015 -26.775 -23.667 1.00 72.31 544 GLY A CA 1
ATOM 4267 C C . GLY A 1 544 ? -8.469 -27.449 -24.939 1.00 72.31 544 GLY A C 1
ATOM 4268 O O . GLY A 1 544 ? -7.596 -26.895 -25.620 1.00 72.31 544 GLY A O 1
ATOM 4269 N N . GLY A 1 545 ? -8.954 -28.654 -25.276 1.00 60.50 545 GLY A N 1
ATOM 4270 C CA . GLY A 1 545 ? -8.417 -29.517 -26.334 1.00 60.50 545 GLY A CA 1
ATOM 4271 C C . GLY A 1 545 ? -8.615 -29.016 -27.764 1.00 60.50 545 GLY A C 1
ATOM 4272 O O . GLY A 1 545 ? -9.658 -29.179 -28.400 1.00 60.50 545 GLY A O 1
ATOM 4273 N N . THR A 1 546 ? -7.521 -28.411 -28.224 1.00 52.50 546 THR A N 1
ATOM 4274 C CA . THR A 1 546 ? -6.895 -28.228 -29.559 1.00 52.50 546 THR A CA 1
ATOM 4275 C C . THR A 1 546 ? -6.074 -26.931 -29.551 1.00 52.50 546 THR A C 1
ATOM 4277 O O . THR A 1 546 ? -5.271 -26.701 -30.455 1.00 52.50 546 THR A O 1
ATOM 4280 N N . GLY A 1 547 ? -6.203 -26.110 -28.499 1.00 59.91 547 GLY A N 1
ATOM 4281 C CA . GLY A 1 547 ? -5.306 -24.990 -28.237 1.00 59.91 547 GLY A CA 1
ATOM 4282 C C . GLY A 1 547 ? -3.857 -25.448 -28.025 1.00 59.91 547 GLY A C 1
ATOM 4283 O O . GLY A 1 547 ? -3.592 -26.587 -27.639 1.00 59.91 547 GLY A O 1
ATOM 4284 N N . LYS A 1 548 ? -2.896 -24.544 -28.266 1.00 60.88 548 LYS A N 1
ATOM 4285 C CA . LYS A 1 548 ? -1.444 -24.813 -28.179 1.00 60.88 548 LYS A CA 1
ATOM 4286 C C . LYS A 1 548 ? -0.972 -25.338 -26.811 1.00 60.88 548 LYS A C 1
ATOM 4288 O O . LYS A 1 548 ? 0.172 -25.759 -26.726 1.00 60.88 548 LYS A O 1
ATOM 4293 N N . VAL A 1 549 ? -1.801 -25.286 -25.768 1.00 74.88 549 VAL A N 1
ATOM 4294 C CA . VAL A 1 549 ? -1.403 -25.518 -24.373 1.00 74.88 549 VAL A CA 1
ATOM 4295 C C . VAL A 1 549 ? -1.702 -26.954 -23.923 1.00 74.88 549 VAL A C 1
ATOM 4297 O O . VAL A 1 549 ? -0.758 -27.721 -23.773 1.00 74.88 549 VAL A O 1
ATOM 4300 N N . ALA A 1 550 ? -2.971 -27.378 -23.818 1.00 79.50 550 ALA A N 1
ATOM 4301 C CA . ALA A 1 550 ? -3.327 -28.723 -23.330 1.00 79.50 550 ALA A CA 1
ATOM 4302 C C . ALA A 1 550 ? -2.674 -29.863 -24.144 1.00 79.50 550 ALA A C 1
ATOM 4304 O O . ALA A 1 550 ? -2.199 -30.841 -23.580 1.00 79.50 550 ALA A O 1
ATOM 4305 N N . ARG A 1 551 ? -2.541 -29.701 -25.472 1.00 80.12 551 ARG A N 1
ATOM 4306 C CA . ARG A 1 551 ? -1.854 -30.680 -26.340 1.00 80.12 551 ARG A CA 1
ATOM 4307 C C . ARG A 1 551 ? -0.347 -30.795 -26.065 1.00 80.12 551 ARG A C 1
ATOM 4309 O O . ARG A 1 551 ? 0.225 -31.843 -26.332 1.00 80.12 551 ARG A O 1
ATOM 4316 N N . ARG A 1 552 ? 0.303 -29.722 -25.602 1.00 82.06 552 ARG A N 1
ATOM 4317 C CA . ARG A 1 552 ? 1.737 -29.722 -25.253 1.00 82.06 552 ARG A CA 1
ATOM 4318 C C . ARG A 1 552 ? 1.991 -30.235 -23.845 1.00 82.06 552 ARG A C 1
ATOM 4320 O O . ARG A 1 552 ? 3.082 -30.721 -23.590 1.00 82.06 552 ARG A O 1
ATOM 4327 N N . ILE A 1 553 ? 1.000 -30.106 -22.968 1.00 85.06 553 ILE A N 1
ATOM 4328 C CA . ILE A 1 553 ? 1.072 -30.604 -21.598 1.00 85.06 553 ILE A CA 1
ATOM 4329 C C . ILE A 1 553 ? 0.807 -32.104 -21.569 1.00 85.06 553 ILE A C 1
ATOM 4331 O O . ILE A 1 553 ? 1.528 -32.793 -20.873 1.00 85.06 553 ILE A O 1
ATOM 4335 N N . ALA A 1 554 ? -0.141 -32.615 -22.367 1.00 86.69 554 ALA A N 1
ATOM 4336 C CA . ALA A 1 554 ? -0.558 -34.022 -22.353 1.00 86.69 554 ALA A CA 1
ATOM 4337 C C . ALA A 1 554 ? 0.570 -35.083 -22.373 1.00 86.69 554 ALA A C 1
ATOM 4339 O O . ALA A 1 554 ? 0.417 -36.066 -21.653 1.00 86.69 554 ALA A O 1
ATOM 4340 N N . PRO A 1 555 ? 1.688 -34.920 -23.117 1.00 86.88 555 PRO A N 1
ATOM 4341 C CA . PRO A 1 555 ? 2.811 -35.856 -23.047 1.00 86.88 555 PRO A CA 1
ATOM 4342 C C . PRO A 1 555 ? 3.475 -35.925 -21.673 1.00 86.88 555 PRO A C 1
ATOM 4344 O O . PRO A 1 555 ? 3.866 -37.003 -21.273 1.00 86.88 555 PRO A O 1
ATOM 4347 N N . LEU A 1 556 ? 3.573 -34.814 -20.932 1.00 87.56 556 LEU A N 1
ATOM 4348 C CA . LEU A 1 556 ? 4.329 -34.757 -19.674 1.00 87.56 556 LEU A CA 1
ATOM 4349 C C . LEU A 1 556 ? 3.798 -35.758 -18.627 1.00 87.56 556 LEU A C 1
ATOM 4351 O O . LEU A 1 556 ? 4.552 -36.642 -18.235 1.00 87.56 556 LEU A O 1
ATOM 4355 N N . PRO A 1 557 ? 2.511 -35.715 -18.218 1.00 85.94 557 PRO A N 1
ATOM 4356 C CA . PRO A 1 557 ? 1.984 -36.710 -17.294 1.00 85.94 557 PRO A CA 1
ATOM 4357 C C . PRO A 1 557 ? 1.836 -38.092 -17.949 1.00 85.94 557 PRO A C 1
ATOM 4359 O O . PRO A 1 557 ? 1.971 -39.102 -17.268 1.00 85.94 557 PRO A O 1
ATOM 4362 N N . SER A 1 558 ? 1.586 -38.167 -19.261 1.00 84.12 558 SER A N 1
ATOM 4363 C CA . SER A 1 558 ? 1.425 -39.453 -19.956 1.00 84.12 558 SER A CA 1
ATOM 4364 C C . SER A 1 558 ? 2.732 -40.253 -20.028 1.00 84.12 558 SER A C 1
ATOM 4366 O O . SER A 1 558 ? 2.717 -41.457 -19.779 1.00 84.12 558 SER A O 1
ATOM 4368 N N . ASP A 1 559 ? 3.860 -39.596 -20.310 1.00 82.81 559 ASP A N 1
ATOM 4369 C CA . ASP A 1 559 ? 5.200 -40.197 -20.336 1.00 82.81 559 ASP A CA 1
ATOM 4370 C C . ASP A 1 559 ? 5.644 -40.605 -18.922 1.00 82.81 559 ASP A C 1
ATOM 4372 O O . ASP A 1 559 ? 6.305 -41.630 -18.746 1.00 82.81 559 ASP A O 1
ATOM 4376 N N . ASP A 1 560 ? 5.185 -39.870 -17.906 1.00 80.94 560 ASP A N 1
ATOM 4377 C CA . ASP A 1 560 ? 5.321 -40.238 -16.498 1.00 80.94 560 ASP A CA 1
ATOM 4378 C C . ASP A 1 560 ? 4.312 -41.318 -16.063 1.00 80.94 560 ASP A C 1
ATOM 4380 O O . ASP A 1 560 ? 4.286 -41.694 -14.894 1.00 80.94 560 ASP A O 1
ATOM 4384 N N . GLY A 1 561 ? 3.500 -41.871 -16.967 1.00 80.00 561 GLY A N 1
ATOM 4385 C CA . GLY A 1 561 ? 2.621 -43.018 -16.722 1.00 80.00 561 GLY A CA 1
ATOM 4386 C C . GLY A 1 561 ? 1.284 -42.704 -16.047 1.00 80.00 561 GLY A C 1
ATOM 4387 O O . GLY A 1 561 ? 0.631 -43.639 -15.589 1.00 80.00 561 GLY A O 1
ATOM 4388 N N . TYR A 1 562 ? 0.886 -41.433 -15.942 1.00 83.94 562 TYR A N 1
ATOM 4389 C CA . TYR A 1 562 ? -0.459 -41.041 -15.504 1.00 83.94 562 TYR A CA 1
ATOM 4390 C C . TYR A 1 562 ? -1.491 -41.282 -16.610 1.00 83.94 562 TYR A C 1
ATOM 4392 O O . TYR A 1 562 ? -1.196 -41.146 -17.802 1.00 83.94 562 TYR A O 1
ATOM 4400 N N . ASN A 1 563 ? -2.733 -41.565 -16.216 1.00 86.62 563 ASN A N 1
ATOM 4401 C CA . ASN A 1 563 ? -3.849 -41.644 -17.152 1.00 86.62 563 ASN A CA 1
ATOM 4402 C C . ASN A 1 563 ? -4.279 -40.225 -17.545 1.00 86.62 563 ASN A C 1
ATOM 4404 O O . ASN A 1 563 ? -4.578 -39.401 -16.686 1.00 86.62 563 ASN A O 1
ATOM 4408 N N . VAL A 1 564 ? -4.316 -39.910 -18.841 1.00 88.81 564 VAL A N 1
ATOM 4409 C CA . VAL A 1 564 ? -4.636 -38.552 -19.313 1.00 88.81 564 VAL A CA 1
ATOM 4410 C C . VAL A 1 564 ? -5.903 -38.559 -20.159 1.00 88.81 564 VAL A C 1
ATOM 4412 O O . VAL A 1 564 ? -5.957 -39.197 -21.215 1.00 88.81 564 VAL A O 1
ATOM 4415 N N . LEU A 1 565 ? -6.897 -37.780 -19.729 1.00 90.12 565 LEU A N 1
ATOM 4416 C CA . LEU A 1 565 ? -8.110 -37.485 -20.488 1.00 90.12 565 LEU A CA 1
ATOM 4417 C C . LEU A 1 565 ? -7.970 -36.116 -21.160 1.00 90.12 565 LEU A C 1
ATOM 4419 O O . LEU A 1 565 ? -7.904 -35.085 -20.498 1.00 90.12 565 LEU A O 1
ATOM 4423 N N . LEU A 1 566 ? -7.945 -36.076 -22.491 1.00 90.12 566 LEU A N 1
ATOM 4424 C CA . LEU A 1 566 ? -7.858 -34.833 -23.258 1.00 90.12 566 LEU A CA 1
ATOM 4425 C C . LEU A 1 566 ? -9.236 -34.425 -23.787 1.00 90.12 566 LEU A C 1
ATOM 4427 O O . LEU A 1 566 ? -9.765 -35.011 -24.737 1.00 90.12 566 LEU A O 1
ATOM 4431 N N . ALA A 1 567 ? -9.800 -33.377 -23.193 1.00 89.38 567 ALA A N 1
ATOM 4432 C CA . ALA A 1 567 ? -11.134 -32.882 -23.505 1.00 89.38 567 ALA A CA 1
ATOM 4433 C C . ALA A 1 567 ? -11.151 -32.026 -24.775 1.00 89.38 567 ALA A C 1
ATOM 4435 O O . ALA A 1 567 ? -10.517 -30.976 -24.828 1.00 89.38 567 ALA A O 1
ATOM 4436 N N . SER A 1 568 ? -11.915 -32.428 -25.790 1.00 87.81 568 SER A N 1
ATOM 4437 C CA . SER A 1 568 ? -12.071 -31.695 -27.054 1.00 87.81 568 SER A CA 1
ATOM 4438 C C . SER A 1 568 ? -13.504 -31.774 -27.577 1.00 87.81 568 SER A C 1
ATOM 4440 O O . SER A 1 568 ? -14.236 -32.705 -27.255 1.00 87.81 568 SER A O 1
ATOM 4442 N N . ARG A 1 569 ? -13.907 -30.854 -28.461 1.00 85.06 569 ARG A N 1
ATOM 4443 C CA . ARG A 1 569 ? -15.267 -30.871 -29.042 1.00 85.06 569 ARG A CA 1
ATOM 4444 C C . ARG A 1 569 ? -15.576 -32.139 -29.848 1.00 85.06 569 ARG A C 1
ATOM 4446 O O . ARG A 1 569 ? -16.735 -32.534 -29.942 1.00 85.06 569 ARG A O 1
ATOM 4453 N N . SER A 1 570 ? -14.556 -32.773 -30.431 1.00 82.75 570 SER A N 1
ATOM 4454 C CA . SER A 1 570 ? -14.695 -34.025 -31.185 1.00 82.75 570 SER A CA 1
ATOM 4455 C C . SER A 1 570 ? -14.598 -35.276 -30.311 1.00 82.75 570 SER A C 1
ATOM 4457 O O . SER A 1 570 ? -15.000 -36.343 -30.759 1.00 82.75 570 SER A O 1
ATOM 4459 N N . GLY A 1 571 ? -14.045 -35.172 -29.097 1.00 81.81 571 GLY A N 1
ATOM 4460 C CA . GLY A 1 571 ? -13.760 -36.319 -28.229 1.00 81.81 571 GLY A CA 1
ATOM 4461 C C . GLY A 1 571 ? -12.685 -37.273 -28.751 1.00 81.81 571 GLY A C 1
ATOM 4462 O O . GLY A 1 571 ? -12.478 -38.337 -28.185 1.00 81.81 571 GLY A O 1
ATOM 4463 N N . SER A 1 572 ? -11.980 -36.906 -29.820 1.00 78.12 572 SER A N 1
ATOM 4464 C CA . SER A 1 572 ? -10.948 -37.736 -30.445 1.00 78.12 572 SER A CA 1
ATOM 4465 C C . SER A 1 572 ? -9.568 -37.440 -29.861 1.00 78.12 572 SER A C 1
ATOM 4467 O O . SER A 1 572 ? -9.184 -36.269 -29.775 1.00 78.12 572 SER A O 1
ATOM 4469 N N . SER A 1 573 ? -8.780 -38.474 -29.563 1.00 75.94 573 SER A N 1
ATOM 4470 C CA . SER A 1 573 ? -7.356 -38.288 -29.264 1.00 75.94 573 SER A C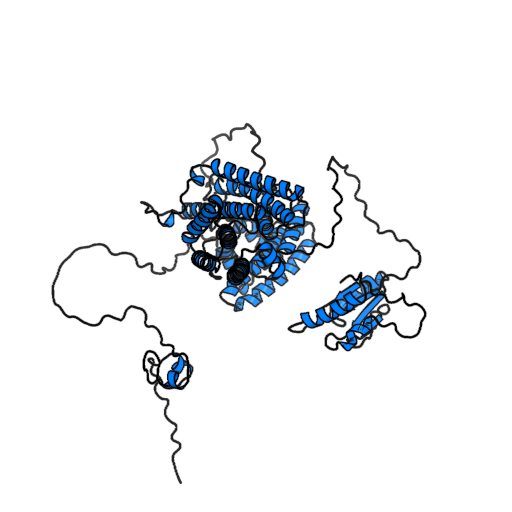A 1
ATOM 4471 C C . SER A 1 573 ? -6.561 -37.985 -30.546 1.00 75.94 573 SER A C 1
ATOM 4473 O O . SER A 1 573 ? -6.816 -38.608 -31.582 1.00 75.94 573 SER A O 1
ATOM 4475 N N . PRO A 1 574 ? -5.614 -37.026 -30.543 1.00 74.44 574 PRO A N 1
ATOM 4476 C CA . PRO A 1 574 ? -4.716 -36.813 -31.671 1.00 74.44 574 PRO A CA 1
ATOM 4477 C C . PRO A 1 574 ? -3.869 -38.060 -31.949 1.00 74.44 574 PRO A C 1
ATOM 4479 O O . PRO A 1 574 ? -3.248 -38.592 -31.038 1.00 74.44 574 PRO A O 1
ATOM 4482 N N . ALA A 1 575 ? -3.710 -38.446 -33.220 1.00 74.00 575 ALA A N 1
ATOM 4483 C CA . ALA A 1 575 ? -2.853 -39.577 -33.611 1.00 74.00 575 ALA A CA 1
ATOM 4484 C C . ALA A 1 575 ? -1.384 -39.448 -33.144 1.00 74.00 575 ALA A C 1
ATOM 4486 O O . ALA A 1 575 ? -0.662 -40.434 -33.084 1.00 74.00 575 ALA A O 1
ATOM 4487 N N . SER A 1 576 ? -0.939 -38.231 -32.802 1.00 75.44 576 SER A N 1
ATOM 4488 C CA . SER A 1 576 ? 0.384 -37.966 -32.226 1.00 75.44 576 SER A CA 1
ATOM 4489 C C . SER A 1 576 ? 0.518 -38.335 -30.740 1.00 75.44 576 SER A C 1
ATOM 4491 O O . SER A 1 576 ? 1.598 -38.150 -30.198 1.00 75.44 576 SER A O 1
ATOM 4493 N N . LEU A 1 577 ? -0.562 -38.749 -30.067 1.00 77.88 577 LEU A N 1
ATOM 4494 C CA . LEU A 1 577 ? -0.616 -39.029 -28.626 1.00 77.88 577 LEU A CA 1
ATOM 4495 C C . LEU A 1 577 ? -1.355 -40.359 -28.368 1.00 77.88 577 LEU A C 1
ATOM 4497 O O . LEU A 1 577 ? -2.514 -40.346 -27.956 1.00 77.88 577 LEU A O 1
ATOM 4501 N N . PRO A 1 578 ? -0.717 -41.516 -28.626 1.00 70.75 578 PRO A N 1
ATOM 4502 C CA . PRO A 1 578 ? -1.377 -42.822 -28.540 1.00 70.75 578 PRO A CA 1
ATOM 4503 C C . PRO A 1 578 ? -1.789 -43.217 -27.112 1.00 70.75 578 PRO A C 1
ATOM 4505 O O . PRO A 1 578 ? -2.734 -43.980 -26.952 1.00 70.75 578 PRO A O 1
ATOM 4508 N N . ASN A 1 579 ? -1.128 -42.660 -26.091 1.00 77.38 579 ASN A N 1
ATOM 4509 C CA . ASN A 1 579 ? -1.350 -42.981 -24.674 1.00 77.38 579 ASN A CA 1
ATOM 4510 C C . ASN A 1 579 ? -2.306 -41.999 -23.967 1.00 77.38 579 ASN A C 1
ATOM 4512 O O . ASN A 1 579 ? -2.409 -41.995 -22.745 1.00 77.38 579 ASN A O 1
ATOM 4516 N N . VAL A 1 580 ? -2.992 -41.140 -24.727 1.00 84.56 580 VAL A N 1
ATOM 4517 C CA . VAL A 1 580 ? -3.937 -40.145 -24.205 1.00 84.56 580 VAL A CA 1
ATOM 4518 C C . VAL A 1 580 ? -5.332 -40.483 -24.715 1.00 84.56 580 VAL A C 1
ATOM 4520 O O . VAL A 1 580 ? -5.528 -40.641 -25.923 1.00 84.56 580 VAL A O 1
ATOM 4523 N N . LYS A 1 581 ? -6.323 -40.557 -23.824 1.00 87.25 581 LYS A N 1
ATOM 4524 C CA . LYS A 1 581 ? -7.717 -40.832 -24.197 1.00 87.25 581 LYS A CA 1
ATOM 4525 C C . LYS A 1 581 ? -8.435 -39.516 -24.486 1.00 87.25 581 LYS A C 1
ATOM 4527 O O . LYS A 1 581 ? -8.371 -38.568 -23.710 1.00 87.25 581 LYS A O 1
ATOM 4532 N N . GLY A 1 582 ? -9.105 -39.430 -25.632 1.00 86.44 582 GLY A N 1
ATOM 4533 C CA . GLY A 1 582 ? -9.925 -38.269 -25.974 1.00 86.44 582 GLY A CA 1
ATOM 4534 C C . GLY A 1 582 ? -11.282 -38.342 -25.280 1.00 86.44 582 GLY A C 1
ATOM 4535 O O . GLY A 1 582 ? -11.884 -39.413 -25.232 1.00 86.44 582 GLY A O 1
ATOM 4536 N N . VAL A 1 583 ? -11.777 -37.212 -24.773 1.00 89.38 583 VAL A N 1
ATOM 4537 C CA . VAL A 1 583 ? -13.141 -37.115 -24.235 1.00 89.38 583 VAL A CA 1
ATOM 4538 C C . VAL A 1 583 ? -13.878 -35.910 -24.799 1.00 89.38 583 VAL A C 1
ATOM 4540 O O . VAL A 1 583 ? -13.283 -34.861 -25.061 1.00 89.38 583 VAL A O 1
ATOM 4543 N N . LYS A 1 584 ? -15.173 -36.076 -25.081 1.00 89.25 584 LYS A N 1
ATOM 4544 C CA . LYS A 1 584 ? -15.977 -35.028 -25.708 1.00 89.25 584 LYS A CA 1
ATOM 4545 C C . LYS A 1 584 ? -16.345 -33.963 -24.681 1.00 89.25 584 LYS A C 1
ATOM 4547 O O . LYS A 1 584 ? -17.066 -34.259 -23.741 1.00 89.25 584 LYS A O 1
ATOM 4552 N N . PHE A 1 585 ? -15.924 -32.725 -24.903 1.00 90.44 585 PHE A N 1
ATOM 4553 C CA . PHE A 1 585 ? -16.234 -31.594 -24.032 1.00 90.44 585 PHE A CA 1
ATOM 4554 C C . PHE A 1 585 ? -16.299 -30.295 -24.840 1.00 90.44 585 PHE A C 1
ATOM 4556 O O . PHE A 1 585 ? -15.426 -30.020 -25.671 1.00 90.44 585 PHE A O 1
ATOM 4563 N N . ASP A 1 586 ? -17.320 -29.487 -24.581 1.00 88.19 586 ASP A N 1
ATOM 4564 C CA . ASP A 1 586 ? -17.514 -28.168 -25.167 1.00 88.19 586 ASP A CA 1
ATOM 4565 C C . ASP A 1 586 ? -18.032 -27.194 -24.102 1.00 88.19 586 ASP A C 1
ATOM 4567 O O . ASP A 1 586 ? -19.106 -27.380 -23.533 1.00 88.19 586 ASP A O 1
ATOM 4571 N N . TRP A 1 587 ? -17.281 -26.114 -23.875 1.00 87.94 587 TRP A N 1
ATOM 4572 C CA . TRP A 1 587 ? -17.646 -25.034 -22.957 1.00 87.94 587 TRP A CA 1
ATOM 4573 C C . TRP A 1 587 ? -19.015 -24.409 -23.256 1.00 87.94 587 TRP A C 1
ATOM 4575 O O . TRP A 1 587 ? -19.638 -23.852 -22.358 1.00 87.94 587 TRP A O 1
ATOM 4585 N N . LEU A 1 588 ? -19.476 -24.469 -24.508 1.00 86.00 588 LEU A N 1
ATOM 4586 C CA . LEU A 1 588 ? -20.763 -23.911 -24.925 1.00 86.00 588 LEU A CA 1
ATOM 4587 C C . LEU A 1 588 ? -21.912 -24.931 -24.888 1.00 86.00 588 LEU A C 1
ATOM 4589 O O . LEU A 1 588 ? -23.065 -24.540 -25.059 1.00 86.00 588 LEU A O 1
ATOM 4593 N N . ASP A 1 589 ? -21.624 -26.212 -24.646 1.00 88.12 589 ASP A N 1
ATOM 4594 C CA . ASP A 1 589 ? -22.623 -27.271 -24.495 1.00 88.12 589 ASP A CA 1
ATOM 4595 C C . ASP A 1 589 ? -22.521 -27.876 -23.096 1.00 88.12 589 ASP A C 1
ATOM 4597 O O . ASP A 1 589 ? -21.734 -28.783 -22.831 1.00 88.12 589 ASP A O 1
ATOM 4601 N N . THR A 1 590 ? -23.357 -27.393 -22.182 1.00 83.94 590 THR A N 1
ATOM 4602 C CA . THR A 1 590 ? -23.324 -27.826 -20.780 1.00 83.94 590 THR A CA 1
ATOM 4603 C C . THR A 1 590 ? -23.713 -29.287 -20.584 1.00 83.94 590 THR A C 1
ATOM 4605 O O . THR A 1 590 ? -23.423 -29.841 -19.532 1.00 83.94 590 THR A O 1
ATOM 4608 N N . ASN A 1 591 ? -24.335 -29.930 -21.579 1.00 86.31 591 ASN A N 1
ATOM 4609 C CA . ASN A 1 591 ? -24.599 -31.371 -21.526 1.00 86.31 591 ASN A CA 1
ATOM 4610 C C . ASN A 1 591 ? -23.314 -32.190 -21.692 1.00 86.31 591 ASN A C 1
ATOM 4612 O O . ASN A 1 591 ? -23.289 -33.370 -21.368 1.00 86.31 591 ASN A O 1
ATOM 4616 N N . SER A 1 592 ? -22.240 -31.573 -22.192 1.00 88.62 592 SER A N 1
ATOM 4617 C CA . SER A 1 592 ? -20.951 -32.235 -22.370 1.00 88.62 592 SER A CA 1
ATOM 4618 C C . SER A 1 592 ? -20.086 -32.266 -21.107 1.00 88.62 592 SER A C 1
ATOM 4620 O O . SER A 1 592 ? -19.055 -32.936 -21.101 1.00 88.62 592 SER A O 1
ATOM 4622 N N . TYR A 1 593 ? -20.487 -31.556 -20.045 1.00 89.69 593 TYR A N 1
ATOM 4623 C CA . TYR A 1 593 ? -19.675 -31.373 -18.836 1.00 89.69 593 TYR A CA 1
ATOM 4624 C C . TYR A 1 593 ? -19.483 -32.665 -18.046 1.00 89.69 593 TYR A C 1
ATOM 4626 O O . TYR A 1 593 ? -18.475 -32.817 -17.363 1.00 89.69 593 TYR A O 1
ATOM 4634 N N . ASP A 1 594 ? -20.419 -33.597 -18.191 1.00 86.00 594 ASP A N 1
ATOM 4635 C CA . ASP A 1 594 ? -20.407 -34.862 -17.468 1.00 86.00 594 ASP A CA 1
ATOM 4636 C C . ASP A 1 594 ? -19.612 -35.943 -18.202 1.00 86.00 594 ASP A C 1
ATOM 4638 O O . ASP A 1 594 ? -19.166 -36.901 -17.582 1.00 86.00 594 ASP A O 1
ATOM 4642 N N . ASN A 1 595 ? -19.373 -35.778 -19.506 1.00 87.56 595 ASN A N 1
ATOM 4643 C CA . ASN A 1 595 ? -18.695 -36.775 -20.335 1.00 87.56 595 ASN A CA 1
ATOM 4644 C C . ASN A 1 595 ? -17.318 -37.217 -19.806 1.00 87.56 595 ASN A C 1
ATOM 4646 O O . ASN A 1 595 ? -17.026 -38.405 -19.926 1.00 87.56 595 ASN A O 1
ATOM 4650 N N . PRO A 1 596 ? -16.462 -36.337 -19.237 1.00 86.69 596 PRO A N 1
ATOM 4651 C CA . PRO A 1 596 ? -15.198 -36.758 -18.630 1.00 86.69 596 PRO A CA 1
ATOM 4652 C C . PRO A 1 596 ? -15.351 -37.760 -17.484 1.00 86.69 596 PRO A C 1
ATOM 4654 O O . PRO A 1 596 ? -14.435 -38.536 -17.250 1.00 86.69 596 PRO A O 1
ATOM 4657 N N . PHE A 1 597 ? -16.501 -37.757 -16.811 1.00 82.38 597 PHE A N 1
ATOM 4658 C CA . PHE A 1 597 ? -16.759 -38.513 -15.586 1.00 82.38 597 PHE A CA 1
ATOM 4659 C C . PHE A 1 597 ? -17.626 -39.760 -15.816 1.00 82.38 597 PHE A C 1
ATOM 4661 O O . PHE A 1 597 ? -17.948 -40.470 -14.868 1.00 82.38 597 PHE A O 1
ATOM 4668 N N . ILE A 1 598 ? -18.054 -40.026 -17.055 1.00 75.31 598 ILE A N 1
ATOM 4669 C CA . ILE A 1 598 ? -18.881 -41.192 -17.387 1.00 75.31 598 ILE A CA 1
ATOM 4670 C C . ILE A 1 598 ? -17.963 -42.337 -17.827 1.00 75.31 598 ILE A C 1
ATOM 4672 O O . ILE A 1 598 ? -17.207 -42.203 -18.792 1.00 75.31 598 ILE A O 1
ATOM 4676 N N . SER A 1 599 ? -18.044 -43.481 -17.139 1.00 58.69 599 SER A N 1
ATOM 4677 C CA . SER A 1 599 ? -17.360 -44.703 -17.558 1.00 58.69 599 SER A CA 1
ATOM 4678 C C . SER A 1 599 ? -17.930 -45.177 -18.896 1.00 58.69 599 SER A C 1
ATOM 4680 O O . SER A 1 599 ? -19.141 -45.291 -19.083 1.00 58.69 599 SER A O 1
ATOM 4682 N N . SER A 1 600 ? -17.053 -45.431 -19.866 1.00 49.72 600 SER A N 1
ATOM 4683 C CA . SER A 1 600 ? -17.449 -46.121 -21.091 1.00 49.72 600 SER A CA 1
ATOM 4684 C C . SER A 1 600 ? -17.963 -47.507 -20.703 1.00 49.72 600 SER A C 1
ATOM 4686 O O . SER A 1 600 ? -17.199 -48.293 -20.149 1.00 49.72 600 SER A O 1
ATOM 4688 N N . GLU A 1 601 ? -19.249 -47.761 -20.947 1.00 42.22 601 GLU A N 1
ATOM 4689 C CA . GLU A 1 601 ? -19.950 -49.015 -20.662 1.00 42.22 601 GLU A CA 1
ATOM 4690 C C . GLU A 1 601 ? -19.090 -50.246 -21.008 1.00 42.22 601 GLU A C 1
ATOM 4692 O O . GLU A 1 601 ? -18.686 -50.401 -22.162 1.00 42.22 601 GLU A O 1
ATOM 4697 N N . GLY A 1 602 ? -18.844 -51.140 -20.037 1.00 43.81 602 GLY A N 1
ATOM 4698 C CA . GLY A 1 602 ? -18.525 -52.537 -20.358 1.00 43.81 602 GLY A CA 1
ATOM 4699 C C . GLY A 1 602 ? -17.515 -53.311 -19.511 1.00 43.81 602 GLY A C 1
ATOM 4700 O O . GLY A 1 602 ? -17.597 -54.531 -19.570 1.00 43.81 602 GLY A O 1
ATOM 4701 N N . ASP A 1 603 ? -16.629 -52.696 -18.718 1.00 34.28 603 ASP A N 1
ATOM 4702 C CA . ASP A 1 603 ? -15.626 -53.454 -17.941 1.00 34.28 603 ASP A CA 1
ATOM 4703 C C . ASP A 1 603 ? -15.560 -53.027 -16.463 1.00 34.28 603 ASP A C 1
ATOM 4705 O O . ASP A 1 603 ? -15.053 -51.971 -16.101 1.00 34.28 603 ASP A O 1
ATOM 4709 N N . GLY A 1 604 ? -16.113 -53.888 -15.609 1.00 39.47 604 GLY A N 1
ATOM 4710 C CA . GLY A 1 604 ? -15.381 -54.496 -14.493 1.00 39.47 604 GLY A CA 1
ATOM 4711 C C . GLY A 1 604 ? -15.021 -53.701 -13.238 1.00 39.47 604 GLY A C 1
ATOM 4712 O O . GLY A 1 604 ? -15.209 -54.263 -12.165 1.00 39.47 604 GLY A O 1
ATOM 4713 N N . ASP A 1 605 ? -14.532 -52.461 -13.313 1.00 40.25 605 ASP A N 1
ATOM 4714 C CA . ASP A 1 605 ? -13.951 -51.789 -12.139 1.00 40.25 605 ASP A CA 1
ATOM 4715 C C . ASP A 1 605 ? -14.382 -50.321 -12.022 1.00 40.25 605 ASP A C 1
ATOM 4717 O O . ASP A 1 605 ? -13.960 -49.435 -12.763 1.00 40.25 605 ASP A O 1
ATOM 4721 N N . ALA A 1 606 ? -15.220 -50.043 -11.020 1.00 43.66 606 ALA A N 1
ATOM 4722 C CA . ALA A 1 606 ? -15.750 -48.711 -10.723 1.00 43.66 606 ALA A CA 1
ATOM 4723 C C . ALA A 1 606 ? -14.678 -47.680 -10.295 1.00 43.66 606 ALA A C 1
ATOM 4725 O O . ALA A 1 606 ? -14.989 -46.497 -10.203 1.00 43.66 606 ALA A O 1
ATOM 4726 N N . ASN A 1 607 ? -13.429 -48.107 -10.067 1.00 46.44 607 ASN A N 1
ATOM 4727 C CA . ASN A 1 607 ? -12.324 -47.257 -9.610 1.00 46.44 607 ASN A CA 1
ATOM 4728 C C . ASN A 1 607 ? -11.378 -46.778 -10.726 1.00 46.44 607 ASN A C 1
ATOM 4730 O O . ASN A 1 607 ? -10.453 -46.023 -10.444 1.00 46.44 607 ASN A O 1
ATOM 4734 N N . GLU A 1 608 ? -11.564 -47.192 -11.985 1.00 49.25 608 GLU A N 1
ATOM 4735 C CA . GLU A 1 608 ? -10.539 -46.967 -13.019 1.00 49.25 608 GLU A CA 1
ATOM 4736 C C . GLU A 1 608 ? -10.572 -45.574 -13.685 1.00 49.25 608 GLU A C 1
ATOM 4738 O O . GLU A 1 608 ? -9.707 -45.262 -14.495 1.00 49.25 608 GLU A O 1
ATOM 4743 N N . ASN A 1 609 ? -11.537 -44.706 -13.351 1.00 55.41 609 ASN A N 1
ATOM 4744 C CA . ASN A 1 609 ? -11.639 -43.351 -13.923 1.00 55.41 609 ASN A CA 1
ATOM 4745 C C . ASN A 1 609 ? -12.007 -42.261 -12.895 1.00 55.41 609 ASN A C 1
ATOM 4747 O O . ASN A 1 609 ? -12.641 -41.275 -13.273 1.00 55.41 609 ASN A O 1
ATOM 4751 N N . SER A 1 610 ? -11.638 -42.402 -11.615 1.00 71.38 610 SER A N 1
ATOM 4752 C CA . SER A 1 610 ? -11.698 -41.234 -10.718 1.00 71.38 610 SER A CA 1
ATOM 4753 C C . SER A 1 610 ? -10.670 -40.210 -11.207 1.00 71.38 610 SER A C 1
ATOM 4755 O O . SER A 1 610 ? -9.494 -40.529 -11.402 1.00 71.38 610 SER A O 1
ATOM 4757 N N . ILE A 1 611 ? -11.147 -39.007 -11.529 1.00 83.00 611 ILE A N 1
ATOM 4758 C CA . ILE A 1 611 ? -10.303 -37.899 -11.973 1.00 83.00 611 ILE A CA 1
ATOM 4759 C C . ILE A 1 611 ? -9.802 -37.201 -10.716 1.00 83.00 611 ILE A C 1
ATOM 4761 O O . ILE A 1 611 ? -10.582 -36.569 -10.018 1.00 83.00 611 ILE A O 1
ATOM 4765 N N . GLU A 1 612 ? -8.502 -37.274 -10.461 1.00 82.62 612 GLU A N 1
ATOM 4766 C CA . GLU A 1 612 ? -7.888 -36.710 -9.251 1.00 82.62 612 GLU A CA 1
ATOM 4767 C C . GLU A 1 612 ? -7.434 -35.256 -9.456 1.00 82.62 612 GLU A C 1
ATOM 4769 O O . GLU A 1 612 ? -7.299 -34.486 -8.503 1.00 82.62 612 GLU A O 1
ATOM 4774 N N . ALA A 1 613 ? -7.210 -34.858 -10.713 1.00 86.31 613 ALA A N 1
ATOM 4775 C CA . ALA A 1 613 ? -6.806 -33.499 -11.054 1.00 86.31 613 ALA A CA 1
ATOM 4776 C C . ALA A 1 613 ? -7.408 -33.020 -12.380 1.00 86.31 613 ALA A C 1
ATOM 4778 O O . ALA A 1 613 ? -7.485 -33.772 -13.360 1.00 86.31 613 ALA A O 1
ATOM 4779 N N . VAL A 1 614 ? -7.777 -31.736 -12.443 1.00 89.19 614 VAL A N 1
ATOM 4780 C CA . VAL A 1 614 ? -8.276 -31.091 -13.667 1.00 89.19 614 VAL A CA 1
ATOM 4781 C C . VAL A 1 614 ? -7.412 -29.890 -14.031 1.00 89.19 614 VAL A C 1
ATOM 4783 O O . VAL A 1 614 ? -7.552 -28.820 -13.461 1.00 89.19 614 VAL A O 1
ATOM 4786 N N . PHE A 1 615 ? -6.612 -30.003 -15.088 1.00 89.00 615 PHE A N 1
ATOM 4787 C CA . PHE A 1 615 ? -5.970 -28.838 -15.690 1.00 89.00 615 PHE A CA 1
ATOM 4788 C C . PHE A 1 615 ? -6.964 -28.102 -16.592 1.00 89.00 615 PHE A C 1
ATOM 4790 O O . PHE A 1 615 ? -7.401 -28.631 -17.623 1.00 89.00 615 PHE A O 1
ATOM 4797 N N . MET A 1 616 ? -7.299 -26.859 -16.246 1.00 87.38 616 MET A N 1
ATOM 4798 C CA . MET A 1 616 ? -8.349 -26.109 -16.930 1.00 87.38 616 MET A CA 1
ATOM 4799 C C . MET A 1 616 ? -7.852 -24.848 -17.640 1.00 87.38 616 MET A C 1
ATOM 4801 O O . MET A 1 616 ? -7.228 -23.972 -17.050 1.00 87.38 616 MET A O 1
ATOM 4805 N N . ILE A 1 617 ? -8.242 -24.695 -18.909 1.00 83.19 617 ILE A N 1
ATOM 4806 C CA . ILE A 1 617 ? -8.165 -23.423 -19.636 1.00 83.19 617 ILE A CA 1
ATOM 4807 C C . ILE A 1 617 ? -9.580 -22.931 -19.918 1.00 83.19 617 ILE A C 1
ATOM 4809 O O . ILE A 1 617 ? -10.352 -23.594 -20.619 1.00 83.19 617 ILE A O 1
ATOM 4813 N N . ALA A 1 618 ? -9.893 -21.747 -19.392 1.00 76.50 618 ALA A N 1
ATOM 4814 C CA . ALA A 1 618 ? -11.184 -21.097 -19.574 1.00 76.50 618 ALA A CA 1
ATOM 4815 C C . ALA A 1 618 ? -11.501 -20.838 -21.066 1.00 76.50 618 ALA A C 1
ATOM 4817 O O . ALA A 1 618 ? -10.586 -20.622 -21.872 1.00 76.50 618 ALA A O 1
ATOM 4818 N N . PRO A 1 619 ? -12.788 -20.845 -21.463 1.00 77.69 619 PRO A N 1
ATOM 4819 C CA . PRO A 1 619 ? -13.175 -20.599 -22.846 1.00 77.69 619 PRO A CA 1
ATOM 4820 C C . PRO A 1 619 ? -12.772 -19.189 -23.306 1.00 77.69 619 PRO A C 1
ATOM 4822 O O . PRO A 1 619 ? -12.877 -18.241 -22.528 1.00 77.69 619 PRO A O 1
ATOM 4825 N N . PRO A 1 620 ? -12.380 -19.002 -24.581 1.00 70.12 620 PRO A N 1
ATOM 4826 C CA . PRO A 1 620 ? -12.046 -17.692 -25.137 1.00 70.12 620 PRO A CA 1
ATOM 4827 C C . PRO A 1 620 ? -13.317 -16.891 -25.481 1.00 70.12 620 PRO A C 1
ATOM 4829 O O . PRO A 1 620 ? -13.538 -16.515 -26.632 1.00 70.12 620 PRO A O 1
ATOM 4832 N N . VAL A 1 621 ? -14.183 -16.668 -24.493 1.00 77.62 621 VAL A N 1
ATOM 4833 C CA . VAL A 1 621 ? -15.410 -15.862 -24.597 1.00 77.62 621 VAL A CA 1
ATOM 4834 C C . VAL A 1 621 ? -15.299 -14.623 -23.706 1.00 77.62 621 VAL A C 1
ATOM 4836 O O . VAL A 1 621 ? -14.536 -14.623 -22.744 1.00 77.62 621 VAL A O 1
ATOM 4839 N N . LEU A 1 622 ? -16.043 -13.559 -24.040 1.00 60.19 622 LEU A N 1
ATOM 4840 C CA . LEU A 1 622 ? -15.960 -12.252 -23.365 1.00 60.19 622 LEU A CA 1
ATOM 4841 C C . LEU A 1 622 ? -16.215 -12.346 -21.847 1.00 60.19 622 LEU A C 1
ATOM 4843 O O . LEU A 1 622 ? -15.590 -11.617 -21.086 1.00 60.19 622 LEU A O 1
ATOM 4847 N N . ASP A 1 623 ? -17.096 -13.261 -21.431 1.00 75.75 623 ASP A N 1
ATOM 4848 C CA . ASP A 1 623 ? -17.385 -13.565 -20.029 1.00 75.75 623 ASP A CA 1
ATOM 4849 C C . ASP A 1 623 ? -17.309 -15.082 -19.785 1.00 75.75 623 ASP A C 1
ATOM 4851 O O . ASP A 1 623 ? -18.271 -15.827 -19.975 1.00 75.75 623 ASP A O 1
ATOM 4855 N N . ALA A 1 624 ? -16.108 -15.558 -19.456 1.00 80.94 624 ALA A N 1
ATOM 4856 C CA . ALA A 1 624 ? -15.819 -16.980 -19.274 1.00 80.94 624 ALA A CA 1
ATOM 4857 C C . ALA A 1 624 ? -16.197 -17.507 -17.877 1.00 80.94 624 ALA A C 1
ATOM 4859 O O . ALA A 1 624 ? -16.330 -18.720 -17.693 1.00 80.94 624 ALA A O 1
ATOM 4860 N N . LEU A 1 625 ? -16.376 -16.609 -16.901 1.00 79.44 625 LEU A N 1
ATOM 4861 C CA . LEU A 1 625 ? -16.557 -16.958 -15.493 1.00 79.44 625 LEU A CA 1
ATOM 4862 C C . LEU A 1 625 ? -17.835 -17.781 -15.235 1.00 79.44 625 LEU A C 1
ATOM 4864 O O . LEU A 1 625 ? -17.725 -18.788 -14.538 1.00 79.44 625 LEU A O 1
ATOM 4868 N N . PRO A 1 626 ? -19.014 -17.474 -15.817 1.00 84.31 626 PRO A N 1
ATOM 4869 C CA . PRO A 1 626 ? -20.220 -18.278 -15.598 1.00 84.31 626 PRO A CA 1
ATOM 4870 C C . PRO A 1 626 ? -20.082 -19.729 -16.077 1.00 84.31 626 PRO A C 1
ATOM 4872 O O . PRO A 1 626 ? -20.580 -20.651 -15.430 1.00 84.31 626 PRO A O 1
ATOM 4875 N N . LEU A 1 627 ? -19.390 -19.944 -17.202 1.00 82.88 627 LEU A N 1
ATOM 4876 C CA . LEU A 1 627 ? -19.194 -21.270 -17.794 1.00 82.88 627 LEU A CA 1
ATOM 4877 C C . LEU A 1 627 ? -18.178 -22.098 -17.007 1.00 82.88 627 LEU A C 1
ATOM 4879 O O . LEU A 1 627 ? -18.439 -23.273 -16.739 1.00 82.88 627 LEU A O 1
ATOM 4883 N N . ALA A 1 628 ? -17.061 -21.474 -16.617 1.00 85.38 628 ALA A N 1
ATOM 4884 C CA . ALA A 1 628 ? -16.032 -22.096 -15.789 1.00 85.38 628 ALA A CA 1
ATOM 4885 C C . ALA A 1 628 ? -16.571 -22.420 -14.390 1.00 85.38 628 ALA A C 1
ATOM 4887 O O . ALA A 1 628 ? -16.442 -23.553 -13.939 1.00 85.38 628 ALA A O 1
ATOM 4888 N N . LYS A 1 629 ? -17.269 -21.473 -13.746 1.00 85.12 629 LYS A N 1
ATOM 4889 C CA . LYS A 1 629 ? -17.878 -21.678 -12.426 1.00 85.12 629 LYS A CA 1
ATOM 4890 C C . LYS A 1 629 ? -18.872 -22.836 -12.437 1.00 85.12 629 LYS A C 1
ATOM 4892 O O . LYS A 1 629 ? -18.819 -23.685 -11.561 1.00 85.12 629 LYS A O 1
ATOM 4897 N N . ARG A 1 630 ? -19.743 -22.917 -13.448 1.00 84.56 630 ARG A N 1
ATOM 4898 C CA . ARG A 1 630 ? -20.712 -24.019 -13.562 1.00 84.56 630 ARG A CA 1
ATOM 4899 C C . ARG A 1 630 ? -20.037 -25.386 -13.698 1.00 84.56 630 ARG A C 1
ATOM 4901 O O . ARG A 1 630 ? -20.587 -26.370 -13.214 1.00 84.56 630 ARG A O 1
ATOM 4908 N N . PHE A 1 631 ? -18.885 -25.449 -14.365 1.00 87.69 631 PHE A N 1
ATOM 4909 C CA . PHE A 1 631 ? -18.096 -26.674 -14.450 1.00 87.69 631 PHE A CA 1
ATOM 4910 C C . PHE A 1 631 ? -17.463 -27.013 -13.095 1.00 87.69 631 PHE A C 1
ATOM 4912 O O . PHE A 1 631 ? -17.703 -28.105 -12.594 1.00 87.69 631 PHE A O 1
ATOM 4919 N N . ILE A 1 632 ? -16.752 -26.064 -12.471 1.00 86.19 632 ILE A N 1
ATOM 4920 C CA . ILE A 1 632 ? -16.124 -26.234 -11.147 1.00 86.19 632 ILE A CA 1
ATOM 4921 C C . ILE A 1 632 ? -17.161 -26.690 -10.114 1.00 86.19 632 ILE A C 1
ATOM 4923 O O . ILE A 1 632 ? -16.980 -27.731 -9.498 1.00 86.19 632 ILE A O 1
ATOM 4927 N N . ASP A 1 633 ? -18.291 -25.983 -10.000 1.00 82.81 633 ASP A N 1
ATOM 4928 C CA . ASP A 1 633 ? -19.382 -26.332 -9.080 1.00 82.81 633 ASP A CA 1
ATOM 4929 C C . ASP A 1 633 ? -19.907 -27.763 -9.326 1.00 82.81 633 ASP A C 1
ATOM 4931 O O . ASP A 1 633 ? -20.378 -28.427 -8.403 1.00 82.81 633 ASP A O 1
ATOM 4935 N N . GLY A 1 634 ? -19.887 -28.224 -10.581 1.00 79.94 634 GLY A N 1
ATOM 4936 C CA . GLY A 1 634 ? -20.289 -29.576 -10.964 1.00 79.94 634 GLY A CA 1
ATOM 4937 C C . GLY A 1 634 ? -19.269 -30.642 -10.568 1.00 79.94 634 GLY A C 1
ATOM 4938 O O . GLY A 1 634 ? -19.673 -31.742 -10.206 1.00 79.94 634 GLY A O 1
ATOM 4939 N N . VAL A 1 635 ? -17.978 -30.310 -10.605 1.00 80.12 635 VAL A N 1
ATOM 4940 C CA . VAL A 1 635 ? -16.868 -31.191 -10.216 1.00 80.12 635 VAL A CA 1
ATOM 4941 C C . VAL A 1 635 ? -16.739 -31.278 -8.695 1.00 80.12 635 VAL A C 1
ATOM 4943 O O . VAL A 1 635 ? -16.736 -32.380 -8.160 1.00 80.12 635 VAL A O 1
ATOM 4946 N N . THR A 1 636 ? -16.761 -30.148 -7.982 1.00 74.56 636 THR A N 1
ATOM 4947 C CA . THR A 1 636 ? -16.679 -30.098 -6.508 1.00 74.56 636 THR A CA 1
ATOM 4948 C C . THR A 1 636 ? -17.838 -30.830 -5.823 1.00 74.56 636 THR A C 1
ATOM 4950 O O . THR A 1 636 ? -17.711 -31.288 -4.697 1.00 74.56 636 THR A O 1
ATOM 4953 N N . LYS A 1 637 ? -18.990 -30.971 -6.492 1.00 72.56 637 LYS A N 1
ATOM 4954 C CA . LYS A 1 637 ? -20.111 -31.786 -5.990 1.00 72.56 637 LYS A CA 1
ATOM 4955 C C . LYS A 1 637 ? -19.910 -33.293 -6.144 1.00 72.56 637 LYS A C 1
ATOM 4957 O O . LYS A 1 637 ? -20.659 -34.045 -5.529 1.00 72.56 637 LYS A O 1
ATOM 4962 N N . ARG A 1 638 ? -19.018 -33.727 -7.036 1.00 67.12 638 ARG A N 1
ATOM 4963 C CA . ARG A 1 638 ? -18.821 -35.141 -7.389 1.00 67.12 638 ARG A CA 1
ATOM 4964 C C . ARG A 1 638 ? -17.669 -35.768 -6.617 1.00 67.12 638 ARG A C 1
ATOM 4966 O O . ARG A 1 638 ? -17.747 -36.949 -6.318 1.00 67.12 638 ARG A O 1
ATOM 4973 N N . GLU A 1 639 ? -16.642 -34.984 -6.316 1.00 63.44 639 GLU A N 1
ATOM 4974 C CA . GLU A 1 639 ? -15.382 -35.454 -5.747 1.00 63.44 639 GLU A CA 1
ATOM 4975 C C . GLU A 1 639 ? -14.948 -34.439 -4.676 1.00 63.44 639 GLU A C 1
ATOM 4977 O O . GLU A 1 639 ? -14.679 -33.276 -4.990 1.00 63.44 639 GLU A O 1
ATOM 4982 N N . GLU A 1 640 ? -14.958 -34.850 -3.404 1.00 52.06 640 GLU A N 1
ATOM 4983 C CA . GLU A 1 640 ? -14.693 -33.962 -2.256 1.00 52.06 640 GLU A CA 1
ATOM 4984 C C . GLU A 1 640 ? -13.206 -33.551 -2.143 1.00 52.06 640 GLU A C 1
ATOM 4986 O O . GLU A 1 640 ? -12.905 -32.546 -1.501 1.00 52.06 640 GLU A O 1
ATOM 4991 N N . GLU A 1 641 ? -12.287 -34.255 -2.821 1.00 53.44 641 GLU A N 1
ATOM 4992 C CA . GLU A 1 641 ? -10.827 -34.043 -2.769 1.00 53.44 641 GLU A CA 1
ATOM 4993 C C . GLU A 1 641 ? -10.198 -33.857 -4.169 1.00 53.44 641 GLU A C 1
ATOM 4995 O O . GLU A 1 641 ? -9.277 -34.574 -4.555 1.00 53.44 641 GLU A O 1
ATOM 5000 N N . LEU A 1 642 ? -10.701 -32.910 -4.970 1.00 54.91 642 LEU A N 1
ATOM 5001 C CA . LEU A 1 642 ? -10.213 -32.694 -6.341 1.00 54.91 642 LEU A CA 1
ATOM 5002 C C . LEU A 1 642 ? -9.324 -31.447 -6.469 1.00 54.91 642 LEU A C 1
ATOM 5004 O O . LEU A 1 642 ? -9.724 -30.342 -6.097 1.00 54.91 642 LEU A O 1
ATOM 5008 N N . TYR A 1 643 ? -8.125 -31.618 -7.037 1.00 53.38 643 TYR A N 1
ATOM 5009 C CA . TYR A 1 643 ? -7.168 -30.531 -7.272 1.00 53.38 643 TYR A CA 1
ATOM 5010 C C . TYR A 1 643 ? -7.411 -29.869 -8.645 1.00 53.38 643 TYR A C 1
ATOM 5012 O O . TYR A 1 643 ? -7.461 -30.551 -9.674 1.00 53.38 643 TYR A O 1
ATOM 5020 N N . PHE A 1 644 ? -7.557 -28.540 -8.674 1.00 54.19 644 PHE A N 1
ATOM 5021 C CA . PHE A 1 644 ? -7.725 -27.735 -9.899 1.00 54.19 644 PHE A CA 1
ATOM 5022 C C . PHE A 1 644 ? -6.439 -27.025 -10.325 1.00 54.19 644 PHE A C 1
ATOM 5024 O O . PHE A 1 644 ? -5.683 -26.589 -9.428 1.00 54.19 644 PHE A O 1
#

Organism: NCBI:txid278940

InterPro domains:
  IPR001138 Zn(2)Cys(6) fungal-type DNA-binding domain [PF00172] (16-49)
  IPR001138 Zn(2)Cys(6) fungal-type DNA-binding domain [PS00463] (17-45)
  IPR001138 Zn(2)Cys(6) fungal-type DNA-binding domain [PS50048] (17-47)
  IPR001138 Zn(2)Cys(6) fungal-type DNA-binding domain [SM00066] (12-56)
  IPR001138 Zn(2)Cys(6) fungal-type DNA-binding domain [cd00067] (13-48)
  IPR021858 Fungal transcription factor [PF11951] (102-500)
  IPR036291 NAD(P)-binding domain superfamily [SSF51735] (535-598)
  IPR036864 Zn(2)-C6 fungal-type DNA-binding domain superfamily [G3DSA:4.10.240.10] (11-68)
  IPR036864 Zn(2)-C6 fungal-type DNA-binding domain superfamily [SSF57701] (9-51)

Mean predicted aligned error: 19.03 Å